Protein AF-A0AAN6GLI4-F1 (afdb_monomer_lite)

Radius of gyration: 28.17 Å; chains: 1; bounding box: 84×74×75 Å

Sequence (394 aa):
MRLTHALTLSLVAATSAVQAQYYNQGWKPGQPAQLPIHGDLGDAAAKLQNSQGQQEKQSGAGWTPPKHNPAAPQPDQENTGIAGLIARFTAKAYPNITFNAAVATLTHTPHLAPLWGKKLSAAELSAQGSTIEDQLGVPRSSVVSAARGARAVEDSAPWARARMAGGAVEGAGVGSGSSRASALSFEPWVVLISSKHSDATSTRFNTVFNDTVNLIHPPAAGQEAAPAEADSLATMPDEETEDDKRVIEDVLLKNADALKRLRFGHVDYLTEPAVSWHWWIWKVPIVLFITPSSSPERAYDIRFWRLAARPPSKARFLAIISDENKWKQLPIWTSKMAPGGERDHIPERISNVFSYFYVVMEKIPGPVVPIVAAMLAQPLLGWMHKRSARADLN

Secondary structure (DSSP, 8-state):
---SSHHHHHHHHTTSS-------TT--TT--------STTHHHHHHHHHHHTTS------PPPPP----PPPP------SHHHHHHHHH----------TTEEE--SGGGGHHHH-----HHHHHHH-SSHHHHHT--GGGSTTGGGS----TT--GGGTSSGGG---S------------------EEEEEE-SSS-HHHHHHHHHHHHHHHHHSPPPTT-PPPPPPGGGGGG--S---HHHHHHHHHHHHHHHHHHHT-EEEEEETTT-HHHHHHTT--SSSEEEEEEE-SSTT-SEEEEEEEPPSSPPPHHHHHHHHS-HHHHHTSPB--STTSTTSTTTHHHHHHHHHHHHHHHHHHTS-TTHHHHHHHHHHHHHHHHHHHHHHHHTT-

pLDDT: mean 70.27, std 22.93, range [30.17, 97.44]

Structure (mmCIF, N/CA/C/O backbone):
data_AF-A0AAN6GLI4-F1
#
_entry.id   AF-A0AAN6GLI4-F1
#
loop_
_atom_site.group_PDB
_atom_site.id
_atom_site.type_symbol
_atom_site.label_atom_id
_atom_site.label_alt_id
_atom_site.label_comp_id
_atom_site.label_asym_id
_atom_site.label_entity_id
_atom_site.label_seq_id
_atom_site.pdbx_PDB_ins_code
_atom_site.Cartn_x
_atom_site.Cartn_y
_atom_site.Cartn_z
_atom_site.occupancy
_atom_site.B_iso_or_equiv
_atom_site.auth_seq_id
_atom_site.auth_comp_id
_atom_site.auth_asym_id
_atom_site.auth_atom_id
_atom_site.pdbx_PDB_model_num
ATOM 1 N N . MET A 1 1 ? 32.793 26.253 -27.980 1.00 43.69 1 MET A N 1
ATOM 2 C CA . MET A 1 1 ? 32.412 25.938 -26.581 1.00 43.69 1 MET A CA 1
ATOM 3 C C . MET A 1 1 ? 31.053 26.559 -26.212 1.00 43.69 1 MET A C 1
ATOM 5 O O . MET A 1 1 ? 31.006 27.472 -25.403 1.00 43.69 1 MET A O 1
ATOM 9 N N . ARG A 1 2 ? 29.936 26.111 -26.815 1.00 43.44 2 ARG A N 1
ATOM 10 C CA . ARG A 1 2 ? 28.562 26.580 -26.484 1.00 43.44 2 ARG A CA 1
ATOM 11 C C . ARG A 1 2 ? 27.492 25.468 -26.543 1.00 43.44 2 ARG A C 1
ATOM 13 O O . ARG A 1 2 ? 26.311 25.752 -26.660 1.00 43.44 2 ARG A O 1
ATOM 20 N N . LEU A 1 3 ? 27.897 24.196 -26.478 1.00 45.66 3 LEU A N 1
ATOM 21 C CA . LEU A 1 3 ? 26.999 23.036 -26.645 1.00 45.66 3 LEU A CA 1
ATOM 22 C C . LEU A 1 3 ? 26.662 22.308 -25.334 1.00 45.66 3 LEU A C 1
ATOM 24 O O . LEU A 1 3 ? 25.803 21.435 -25.320 1.00 45.66 3 LEU A O 1
ATOM 28 N N . THR A 1 4 ? 27.279 22.692 -24.216 1.00 47.72 4 THR A N 1
ATOM 29 C CA . THR A 1 4 ? 27.061 22.048 -22.910 1.00 47.72 4 THR A CA 1
ATOM 30 C C . THR A 1 4 ? 25.842 22.576 -22.150 1.00 47.72 4 THR A C 1
ATOM 32 O O . THR A 1 4 ? 25.454 21.966 -21.164 1.00 47.72 4 THR A O 1
ATOM 35 N N . HIS A 1 5 ? 25.207 23.672 -22.586 1.00 43.66 5 HIS A N 1
ATOM 36 C CA . HIS A 1 5 ? 24.028 24.243 -21.905 1.00 43.66 5 HIS A CA 1
ATOM 37 C C . HIS A 1 5 ? 22.684 23.773 -22.491 1.00 43.66 5 HIS A C 1
ATOM 39 O O . HIS A 1 5 ? 21.663 23.855 -21.818 1.00 43.66 5 HIS A O 1
ATOM 45 N N . ALA A 1 6 ? 22.667 23.228 -23.714 1.00 46.41 6 ALA A N 1
ATOM 46 C CA . ALA A 1 6 ? 21.440 22.699 -24.320 1.00 46.41 6 ALA A CA 1
ATOM 47 C C . ALA A 1 6 ? 21.080 21.291 -23.803 1.00 46.41 6 ALA A C 1
ATOM 49 O O . ALA A 1 6 ? 19.915 20.900 -23.808 1.00 46.41 6 ALA A O 1
ATOM 50 N N . LEU A 1 7 ? 22.072 20.536 -23.319 1.00 45.94 7 LEU A N 1
ATOM 51 C CA . LEU A 1 7 ? 21.906 19.137 -22.912 1.00 45.94 7 LEU A CA 1
ATOM 52 C C . LEU A 1 7 ? 21.370 18.990 -21.475 1.00 45.94 7 LEU A C 1
ATOM 54 O O . LEU A 1 7 ? 20.695 18.011 -21.172 1.00 45.94 7 LEU A O 1
ATOM 58 N N . THR A 1 8 ? 21.576 19.991 -20.611 1.00 47.44 8 THR A N 1
ATOM 59 C CA . THR A 1 8 ? 21.020 20.018 -19.247 1.00 47.44 8 THR A CA 1
ATOM 60 C C . THR A 1 8 ? 19.548 20.436 -19.192 1.00 47.44 8 THR A C 1
ATOM 62 O O . THR A 1 8 ? 18.846 20.002 -18.283 1.00 47.44 8 THR A O 1
ATOM 65 N N . LEU A 1 9 ? 19.027 21.188 -20.174 1.00 43.53 9 LEU A N 1
ATOM 66 C CA . LEU A 1 9 ? 17.601 21.557 -20.194 1.00 43.53 9 LEU A CA 1
ATOM 67 C C . LEU A 1 9 ? 16.677 20.415 -20.658 1.00 43.53 9 LEU A C 1
ATOM 69 O O . LEU A 1 9 ? 15.542 20.320 -20.196 1.00 43.53 9 LEU A O 1
ATOM 73 N N . SER A 1 10 ? 17.146 19.515 -21.530 1.00 44.22 10 SER A N 1
ATOM 74 C CA . SER A 1 10 ? 16.286 18.460 -22.095 1.00 44.22 10 SER A CA 1
ATOM 75 C C . SER A 1 10 ? 16.039 17.283 -21.142 1.00 44.22 10 SER A C 1
ATOM 77 O O . SER A 1 10 ? 15.032 16.592 -21.288 1.00 44.22 10 SER A O 1
ATOM 79 N N . LEU A 1 11 ? 16.908 17.065 -20.146 1.00 44.78 11 LEU A N 1
ATOM 80 C CA . LEU A 1 11 ? 16.713 16.006 -19.146 1.00 44.78 11 LEU A CA 1
ATOM 81 C C . LEU A 1 11 ? 15.660 16.392 -18.087 1.00 44.78 11 LEU A C 1
ATOM 83 O O . LEU A 1 11 ? 15.019 15.518 -17.511 1.00 44.78 11 LEU A O 1
ATOM 87 N N . VAL A 1 12 ? 15.413 17.694 -17.888 1.00 48.56 12 VAL A N 1
ATOM 88 C CA . VAL A 1 12 ? 14.351 18.204 -16.998 1.00 48.56 12 VAL A CA 1
ATOM 89 C C . VAL A 1 12 ? 12.969 18.162 -17.675 1.00 48.56 12 VAL A C 1
ATOM 91 O O . VAL A 1 12 ? 11.952 18.086 -16.994 1.00 48.56 12 VAL A O 1
ATOM 94 N N . ALA A 1 13 ? 12.904 18.133 -19.011 1.00 46.16 13 ALA A N 1
ATOM 95 C CA . ALA A 1 13 ? 11.639 18.107 -19.753 1.00 46.16 13 ALA A CA 1
ATOM 96 C C . ALA A 1 13 ? 11.029 16.699 -19.925 1.00 46.16 13 ALA A C 1
ATOM 98 O O . ALA A 1 13 ? 9.841 16.579 -20.202 1.00 46.16 13 ALA A O 1
ATOM 99 N N . ALA A 1 14 ? 11.799 15.619 -19.747 1.00 44.34 14 ALA A N 1
ATOM 100 C CA . ALA A 1 14 ? 11.292 14.254 -19.936 1.00 44.34 14 ALA A CA 1
ATOM 101 C C . ALA A 1 14 ? 10.569 13.678 -18.701 1.00 44.34 14 ALA A C 1
ATOM 103 O O . ALA A 1 14 ? 9.832 12.700 -18.818 1.00 44.34 14 ALA A O 1
ATOM 104 N N . THR A 1 15 ? 10.710 14.297 -17.524 1.00 48.03 15 THR A N 1
ATOM 105 C CA . THR A 1 15 ? 9.968 13.908 -16.311 1.00 48.03 15 THR A CA 1
ATOM 106 C C . THR A 1 15 ? 8.574 14.541 -16.224 1.00 48.03 15 THR A C 1
ATOM 108 O O . THR A 1 15 ? 7.784 14.147 -15.368 1.00 48.03 15 THR A O 1
ATOM 111 N N . SER A 1 16 ? 8.219 15.473 -17.119 1.00 46.03 16 SER A N 1
ATOM 112 C CA . SER A 1 16 ? 6.904 16.134 -17.123 1.00 46.03 16 SER A CA 1
ATOM 113 C C . SER A 1 16 ? 5.845 15.438 -17.992 1.00 46.03 16 SER A C 1
ATOM 115 O O . SER A 1 16 ? 4.661 15.737 -17.843 1.00 46.03 16 SER A O 1
ATOM 117 N N . ALA A 1 17 ? 6.227 14.479 -18.847 1.00 40.72 17 ALA A N 1
ATOM 118 C CA . ALA A 1 17 ? 5.313 13.849 -19.809 1.00 40.72 17 ALA A CA 1
ATOM 119 C C . ALA A 1 17 ? 4.665 12.528 -19.338 1.00 40.72 17 ALA A C 1
ATOM 121 O O . ALA A 1 17 ? 3.731 12.049 -19.978 1.00 40.72 17 ALA A O 1
ATOM 122 N N . VAL A 1 18 ? 5.074 11.955 -18.198 1.00 43.69 18 VAL A N 1
ATOM 123 C CA . VAL A 1 18 ? 4.372 10.812 -17.572 1.00 43.69 18 VAL A CA 1
ATOM 124 C C . VAL A 1 18 ? 3.316 11.341 -16.598 1.00 43.69 18 VAL A C 1
ATOM 126 O O . VAL A 1 18 ? 3.363 11.140 -15.388 1.00 43.69 18 VAL A O 1
ATOM 129 N N . GLN A 1 19 ? 2.342 12.071 -17.135 1.00 36.56 19 GLN A N 1
ATOM 130 C CA . GLN A 1 19 ? 1.101 12.379 -16.432 1.00 36.56 19 GLN A CA 1
ATOM 131 C C . GLN A 1 19 ? 0.115 11.237 -16.713 1.00 36.56 19 GLN A C 1
ATOM 133 O O . GLN A 1 19 ? -0.778 11.351 -17.546 1.00 36.56 19 GLN A O 1
ATOM 138 N N . ALA A 1 20 ? 0.263 10.113 -16.006 1.00 39.53 20 ALA A N 1
ATOM 139 C CA . ALA A 1 20 ? -0.848 9.182 -15.810 1.00 39.53 20 ALA A CA 1
ATOM 140 C C . ALA A 1 20 ? -1.882 9.875 -14.901 1.00 39.53 20 ALA A C 1
ATOM 142 O O . ALA A 1 20 ? -1.959 9.632 -13.696 1.00 39.53 20 ALA A O 1
ATOM 143 N N . GLN A 1 21 ? -2.608 10.841 -15.462 1.00 39.16 21 GLN A N 1
ATOM 144 C CA . GLN A 1 21 ? -3.618 11.608 -14.752 1.00 39.16 21 GLN A CA 1
ATOM 145 C C . GLN A 1 21 ? -4.910 10.800 -14.686 1.00 39.16 21 GLN A C 1
ATOM 147 O O . GLN A 1 21 ? -5.710 10.767 -15.617 1.00 39.16 21 GLN A O 1
ATOM 152 N N . TYR A 1 22 ? -5.128 10.176 -13.530 1.00 42.34 22 TYR A N 1
ATOM 153 C CA . TYR A 1 22 ? -6.475 9.908 -13.037 1.00 42.34 22 TYR A CA 1
ATOM 154 C C . TYR A 1 22 ? -7.155 11.258 -12.773 1.00 42.34 22 TYR A C 1
ATOM 156 O O . TYR A 1 22 ? -7.060 11.812 -11.679 1.00 42.34 22 TYR A O 1
ATOM 164 N N . TYR A 1 23 ? -7.794 11.821 -13.796 1.00 38.31 23 TYR A N 1
ATOM 165 C CA . TYR A 1 23 ? -8.678 12.966 -13.638 1.00 38.31 23 TYR A CA 1
ATOM 166 C C . TYR A 1 23 ? -10.064 12.473 -13.226 1.00 38.31 23 TYR A C 1
ATOM 168 O O . TYR A 1 23 ? -10.898 12.157 -14.068 1.00 38.31 23 TYR A O 1
ATOM 176 N N . ASN A 1 24 ? -10.337 12.480 -11.923 1.00 46.91 24 ASN A N 1
ATOM 177 C CA . ASN A 1 24 ? -11.669 12.902 -11.506 1.00 46.91 24 ASN A CA 1
ATOM 178 C C . ASN A 1 24 ? -11.717 14.424 -11.714 1.00 46.91 24 ASN A C 1
ATOM 180 O O . ASN A 1 24 ? -10.768 15.123 -11.344 1.00 46.91 24 ASN A O 1
ATOM 184 N N . GLN A 1 25 ? -12.769 14.930 -12.364 1.00 37.50 25 GLN A N 1
ATOM 185 C CA . GLN A 1 25 ? -12.964 16.366 -12.583 1.00 37.50 25 GLN A CA 1
ATOM 186 C C . GLN A 1 25 ? -12.813 17.104 -11.237 1.00 37.50 25 GLN A C 1
ATOM 188 O O . GLN A 1 25 ? -13.602 16.881 -10.326 1.00 37.50 25 GLN A O 1
ATOM 193 N N . GLY A 1 26 ? -11.762 17.924 -11.084 1.00 56.25 26 GLY A N 1
ATOM 194 C CA . GLY A 1 26 ? -11.548 18.769 -9.898 1.00 56.25 26 GLY A CA 1
ATOM 195 C C . GLY A 1 26 ? -10.211 18.633 -9.153 1.00 56.25 26 GLY A C 1
ATOM 196 O O . GLY A 1 26 ? -9.904 19.506 -8.347 1.00 56.25 26 GLY A O 1
ATOM 197 N N . TRP A 1 27 ? -9.376 17.617 -9.407 1.00 49.25 27 TRP A N 1
ATOM 198 C CA . TRP A 1 27 ? -8.102 17.465 -8.676 1.00 49.25 27 TRP A CA 1
ATOM 199 C C . TRP A 1 27 ? -6.915 18.177 -9.360 1.00 49.25 27 TRP A C 1
ATOM 201 O O . TRP A 1 27 ? -6.666 17.969 -10.549 1.00 49.25 27 TRP A O 1
ATOM 211 N N . LYS A 1 28 ? -6.151 18.991 -8.607 1.00 56.84 28 LYS A N 1
ATOM 212 C CA . LYS A 1 28 ? -4.913 19.658 -9.067 1.00 56.84 28 LYS A CA 1
ATOM 213 C C . LYS A 1 28 ? -3.656 19.011 -8.448 1.00 56.84 28 LYS A C 1
ATOM 215 O O . LYS A 1 28 ? -3.640 18.777 -7.236 1.00 56.84 28 LYS A O 1
ATOM 220 N N . PRO A 1 29 ? -2.577 18.775 -9.227 1.00 40.09 29 PRO A N 1
ATOM 221 C CA . PRO A 1 29 ? -1.307 18.268 -8.704 1.00 40.09 29 PRO A CA 1
ATOM 222 C C . PRO A 1 29 ? -0.765 19.127 -7.553 1.00 40.09 29 PRO A C 1
ATOM 224 O O . PRO A 1 29 ? -0.659 20.342 -7.685 1.00 40.09 29 PRO A O 1
ATOM 227 N N . GLY A 1 30 ? -0.422 18.489 -6.430 1.00 58.94 30 GLY A N 1
ATOM 228 C CA . GLY A 1 30 ? 0.094 19.153 -5.224 1.00 58.94 30 GLY A CA 1
ATOM 229 C C . GLY A 1 30 ? -0.943 19.381 -4.121 1.00 58.94 30 GLY A C 1
ATOM 230 O O . GLY A 1 30 ? -0.556 19.696 -2.999 1.00 58.94 30 GLY A O 1
ATOM 231 N N . GLN A 1 31 ? -2.237 19.163 -4.384 1.00 50.81 31 GLN A N 1
ATOM 232 C CA . GLN A 1 31 ? -3.239 19.175 -3.320 1.00 50.81 31 GLN A CA 1
ATOM 233 C C . GLN A 1 31 ? -3.284 17.812 -2.608 1.00 50.81 31 GLN A C 1
ATOM 235 O O . GLN A 1 31 ? -3.452 16.784 -3.279 1.00 50.81 31 GLN A O 1
ATOM 240 N N . PRO A 1 32 ? -3.136 17.765 -1.266 1.00 52.78 32 PRO A N 1
ATOM 241 C CA . PRO A 1 32 ? -3.397 16.542 -0.516 1.00 52.78 32 PRO A CA 1
ATOM 242 C C . PRO A 1 32 ? -4.835 16.105 -0.800 1.00 52.78 32 PRO A C 1
ATOM 244 O O . PRO A 1 32 ? -5.718 16.951 -0.948 1.00 52.78 32 PRO A O 1
ATOM 247 N N . ALA A 1 33 ? -5.074 14.797 -0.912 1.00 49.16 33 ALA A N 1
ATOM 248 C CA . ALA A 1 33 ? -6.433 14.284 -1.007 1.00 49.16 33 ALA A CA 1
ATOM 249 C C . ALA A 1 33 ? -7.196 14.760 0.237 1.00 49.16 33 ALA A C 1
ATOM 251 O O . ALA A 1 33 ? -6.927 14.307 1.351 1.00 49.16 33 ALA A O 1
ATOM 252 N N . GLN A 1 34 ? -8.090 15.730 0.054 1.00 45.75 34 GLN A N 1
ATOM 253 C CA . GLN A 1 34 ? -8.985 16.169 1.106 1.00 45.75 34 GLN A CA 1
ATOM 254 C C . GLN A 1 34 ? -10.024 15.064 1.246 1.00 45.75 34 GLN A C 1
ATOM 256 O O . GLN A 1 34 ? -10.947 14.955 0.443 1.00 45.75 34 GLN A O 1
ATOM 261 N N . LEU A 1 35 ? -9.836 14.190 2.235 1.00 48.41 35 LEU A N 1
ATOM 262 C CA . LEU A 1 35 ? -10.974 13.461 2.778 1.00 48.41 35 LEU A CA 1
ATOM 263 C C . LEU A 1 35 ? -12.013 14.522 3.191 1.00 48.41 35 LEU A C 1
ATOM 265 O O . LEU A 1 35 ? -11.590 15.549 3.736 1.00 48.41 35 LEU A O 1
ATOM 269 N N . PRO A 1 36 ? -13.322 14.313 2.967 1.00 47.22 36 PRO A N 1
ATOM 270 C CA . PRO A 1 36 ? -14.390 15.146 3.521 1.00 47.22 36 PRO A CA 1
ATOM 271 C C . PRO A 1 36 ? -14.440 15.031 5.057 1.00 47.22 36 PRO A C 1
ATOM 273 O O . PRO A 1 36 ? -15.443 14.662 5.649 1.00 47.22 36 PRO A O 1
ATOM 276 N N . ILE A 1 37 ? -13.337 15.327 5.742 1.00 50.19 37 ILE A N 1
ATOM 277 C CA . ILE A 1 37 ? -13.295 15.521 7.187 1.00 50.19 37 ILE A CA 1
ATOM 278 C C . ILE A 1 37 ? -13.654 16.991 7.399 1.00 50.19 37 ILE A C 1
ATOM 280 O O . ILE A 1 37 ? -12.802 17.822 7.704 1.00 50.19 37 ILE A O 1
ATOM 284 N N . HIS A 1 38 ? -14.906 17.343 7.113 1.00 40.22 38 HIS A N 1
ATOM 285 C CA . HIS A 1 38 ? -15.434 18.649 7.480 1.00 40.22 38 HIS A CA 1
ATOM 286 C C . HIS A 1 38 ? -15.597 18.692 9.010 1.00 40.22 38 HIS A C 1
ATOM 288 O O . HIS A 1 38 ? -16.311 17.874 9.581 1.00 40.22 38 HIS A O 1
ATOM 294 N N . GLY A 1 39 ? -14.934 19.653 9.659 1.00 42.84 39 GLY A N 1
ATOM 295 C CA . GLY A 1 39 ? -15.384 20.250 10.923 1.00 42.84 39 GLY A CA 1
ATOM 296 C C . GLY A 1 39 ? -14.879 19.623 12.221 1.00 42.84 39 GLY A C 1
ATOM 297 O O . GLY A 1 39 ? -14.084 20.237 12.925 1.00 42.84 39 GLY A O 1
ATOM 298 N N . ASP A 1 40 ? -15.319 18.419 12.576 1.00 47.59 40 ASP A N 1
ATOM 299 C CA . ASP A 1 40 ? -15.495 18.149 14.017 1.00 47.59 40 ASP A CA 1
ATOM 300 C C . ASP A 1 40 ? -14.223 17.908 14.846 1.00 47.59 40 ASP A C 1
ATOM 302 O O . ASP A 1 40 ? -14.216 18.175 16.045 1.00 47.59 40 ASP A O 1
ATOM 306 N N . LEU A 1 41 ? -13.116 17.464 14.244 1.00 47.78 41 LEU A N 1
ATOM 307 C CA . LEU A 1 41 ? -11.858 17.262 14.987 1.00 47.78 41 LEU A CA 1
ATOM 308 C C . LEU A 1 41 ? -10.914 18.473 14.937 1.00 47.78 41 LEU A C 1
ATOM 310 O O . LEU A 1 41 ? -10.096 18.646 15.837 1.00 47.78 41 LEU A O 1
ATOM 314 N N . GLY A 1 42 ? -11.019 19.321 13.909 1.00 43.56 42 GLY A N 1
ATOM 315 C CA . GLY A 1 42 ? -10.167 20.508 13.767 1.00 43.56 42 GLY A CA 1
ATOM 316 C C . GLY A 1 42 ? -10.610 21.668 14.661 1.00 43.56 42 GLY A C 1
ATOM 317 O O . GLY A 1 42 ? -9.772 22.359 15.240 1.00 43.56 42 GLY A O 1
ATOM 318 N N . ASP A 1 43 ? -11.923 21.840 14.830 1.00 46.06 43 ASP A N 1
ATOM 319 C CA . ASP A 1 43 ? -12.489 22.976 15.563 1.00 46.06 43 ASP A CA 1
ATOM 320 C C . ASP A 1 43 ? -12.353 22.839 17.090 1.00 46.06 43 ASP A C 1
ATOM 322 O O . ASP A 1 43 ? -12.266 23.847 17.795 1.00 46.06 43 ASP A O 1
ATOM 326 N N . ALA A 1 44 ? -12.263 21.611 17.614 1.00 49.59 44 ALA A N 1
ATOM 327 C CA . ALA A 1 44 ? -11.999 21.360 19.033 1.00 49.59 44 ALA A CA 1
ATOM 328 C C . ALA A 1 44 ? -10.554 21.729 19.425 1.00 49.59 44 ALA A C 1
ATOM 330 O O . ALA A 1 44 ? -10.340 22.419 20.423 1.00 49.59 44 ALA A O 1
ATOM 331 N N . ALA A 1 45 ? -9.570 21.360 18.598 1.00 45.84 45 ALA A N 1
ATOM 332 C CA . ALA A 1 45 ? -8.162 21.691 18.825 1.00 45.84 45 ALA A CA 1
ATOM 333 C C . ALA A 1 45 ? -7.873 23.194 18.622 1.00 45.84 45 ALA A C 1
ATOM 335 O O . ALA A 1 45 ? -7.155 23.806 19.416 1.00 45.84 45 ALA A O 1
ATOM 336 N N . ALA A 1 46 ? -8.493 23.827 17.617 1.00 46.66 46 ALA A N 1
ATOM 337 C CA . ALA A 1 46 ? -8.333 25.260 17.356 1.00 46.66 46 ALA A CA 1
ATOM 338 C C . ALA A 1 46 ? -8.974 26.155 18.440 1.00 46.66 46 ALA A C 1
ATOM 340 O O . ALA A 1 46 ? -8.454 27.232 18.743 1.00 46.66 46 ALA A O 1
ATOM 341 N N . LYS A 1 47 ? -10.073 25.715 19.076 1.00 48.91 47 LYS A N 1
ATOM 342 C CA . LYS A 1 47 ? -10.685 26.434 20.213 1.00 48.91 47 LYS A CA 1
ATOM 343 C C . LYS A 1 47 ? -9.858 26.342 21.502 1.00 48.91 47 LYS A C 1
ATOM 345 O O . LYS A 1 47 ? -9.855 27.297 22.279 1.00 48.91 47 LYS A O 1
ATOM 350 N N . LEU A 1 48 ? -9.116 25.255 21.716 1.00 48.41 48 LEU A N 1
ATOM 351 C CA . LEU A 1 48 ? -8.233 25.107 22.880 1.00 48.41 48 LEU A CA 1
ATOM 352 C C . LEU A 1 48 ? -6.934 25.919 22.741 1.00 48.41 48 LEU A C 1
ATOM 354 O O . LEU A 1 48 ? -6.537 26.584 23.697 1.00 48.41 48 LEU A O 1
ATOM 358 N N . GLN A 1 49 ? -6.340 25.995 21.544 1.00 49.12 49 GLN A N 1
ATOM 359 C CA . GLN A 1 49 ? -5.154 26.835 21.303 1.00 49.12 49 GLN A CA 1
ATOM 360 C C . GLN A 1 49 ? -5.425 28.337 21.483 1.00 49.12 49 GLN A C 1
ATOM 362 O O . GLN A 1 49 ? -4.602 29.050 22.057 1.00 49.12 49 GLN A O 1
ATOM 367 N N . ASN A 1 50 ? -6.605 28.822 21.084 1.00 50.59 50 ASN A N 1
ATOM 368 C CA . ASN A 1 50 ? -6.990 30.219 21.322 1.00 50.59 50 ASN A CA 1
ATOM 369 C C . ASN A 1 50 ? -7.298 30.537 22.797 1.00 50.59 50 ASN A C 1
ATOM 371 O O . ASN A 1 50 ? -7.374 31.711 23.152 1.00 50.59 50 ASN A O 1
ATOM 375 N N . SER A 1 51 ? -7.423 29.525 23.661 1.00 47.53 51 SER A N 1
ATOM 376 C CA . SER A 1 51 ? -7.666 29.708 25.098 1.00 47.53 51 SER A CA 1
ATOM 377 C C . SER A 1 51 ? -6.372 29.796 25.924 1.00 47.53 51 SER A C 1
ATOM 379 O O . SER A 1 51 ? -6.395 30.327 27.029 1.00 47.53 51 SER A O 1
ATOM 381 N N . GLN A 1 52 ? -5.228 29.344 25.391 1.00 44.44 52 GLN A N 1
ATOM 382 C CA . GLN A 1 52 ? -3.916 29.457 26.054 1.00 44.44 52 GLN A CA 1
ATOM 383 C C . GLN A 1 52 ? -3.101 30.692 25.619 1.00 44.44 52 GLN A C 1
ATOM 385 O O . GLN A 1 52 ? -2.134 31.059 26.279 1.00 44.44 52 GLN A O 1
ATOM 390 N N . GLY A 1 53 ? -3.513 31.399 24.560 1.00 39.28 53 GLY A N 1
ATOM 391 C CA . GLY A 1 53 ? -2.791 32.559 24.014 1.00 39.28 53 GLY A CA 1
ATOM 392 C C . GLY A 1 53 ? -2.938 33.890 24.771 1.00 39.28 53 GLY A C 1
ATOM 393 O O . GLY A 1 53 ? -2.395 34.896 24.315 1.00 39.28 53 GLY A O 1
ATOM 394 N N . GLN A 1 54 ? -3.665 33.945 25.894 1.00 41.56 54 GLN A N 1
ATOM 395 C CA . GLN A 1 54 ? -3.899 35.197 26.637 1.00 41.56 54 GLN A CA 1
ATOM 396 C C . GLN A 1 54 ? -3.183 35.310 27.989 1.00 41.56 54 GLN A C 1
ATOM 398 O O . GLN A 1 54 ? -3.327 36.337 28.651 1.00 41.56 54 GLN A O 1
ATOM 403 N N . GLN A 1 55 ? -2.358 34.337 28.383 1.00 46.69 55 GLN A N 1
ATOM 404 C CA . GLN A 1 55 ? -1.696 34.367 29.690 1.00 46.69 55 GLN A CA 1
ATOM 405 C C . GLN A 1 55 ? -0.176 34.196 29.618 1.00 46.69 55 GLN A C 1
ATOM 407 O O . GLN A 1 55 ? 0.408 33.524 30.451 1.00 46.69 55 GLN A O 1
ATOM 412 N N . GLU A 1 56 ? 0.496 34.840 28.662 1.00 38.22 56 GLU A N 1
ATOM 413 C CA . GLU A 1 56 ? 1.951 35.009 28.760 1.00 38.22 56 GLU A CA 1
ATOM 414 C C . GLU A 1 56 ? 2.415 36.271 28.029 1.00 38.22 56 GLU A C 1
ATOM 416 O O . GLU A 1 56 ? 2.939 36.262 26.917 1.00 38.22 56 GLU A O 1
ATOM 421 N N . LYS A 1 57 ? 2.169 37.423 28.655 1.00 45.31 57 LYS A N 1
ATOM 422 C CA . LYS A 1 57 ? 2.767 38.689 28.234 1.00 45.31 57 LYS A CA 1
ATOM 423 C C . LYS A 1 57 ? 3.220 39.469 29.457 1.00 45.31 57 LYS A C 1
ATOM 425 O O . LYS A 1 57 ? 2.568 40.435 29.826 1.00 45.31 57 LYS A O 1
ATOM 430 N N . GLN A 1 58 ? 4.323 39.028 30.068 1.00 38.12 58 GLN A N 1
ATOM 431 C CA . GLN A 1 58 ? 5.301 39.865 30.784 1.00 38.12 58 GLN A CA 1
ATOM 432 C C . GLN A 1 58 ? 6.377 39.001 31.459 1.00 38.12 58 GLN A C 1
ATOM 434 O O . GLN A 1 58 ? 6.154 38.422 32.513 1.00 38.12 58 GLN A O 1
ATOM 439 N N . SER A 1 59 ? 7.574 38.963 30.877 1.00 38.84 59 SER A N 1
ATOM 440 C CA . SER A 1 59 ? 8.837 39.303 31.556 1.00 38.84 59 SER A CA 1
ATOM 441 C C . SER A 1 59 ? 9.996 39.042 30.593 1.00 38.84 59 SER A C 1
ATOM 443 O O . SER A 1 59 ? 10.184 37.944 30.083 1.00 38.84 59 SER A O 1
ATOM 445 N N . GLY A 1 60 ? 10.731 40.104 30.267 1.00 44.41 60 GLY A N 1
ATOM 446 C CA . GLY A 1 60 ? 11.939 40.017 29.461 1.00 44.41 60 GLY A CA 1
ATOM 447 C C . GLY A 1 60 ? 13.141 39.631 30.316 1.00 44.41 60 GLY A C 1
ATOM 448 O O . GLY A 1 60 ? 13.328 40.169 31.404 1.00 44.41 60 GLY A O 1
AT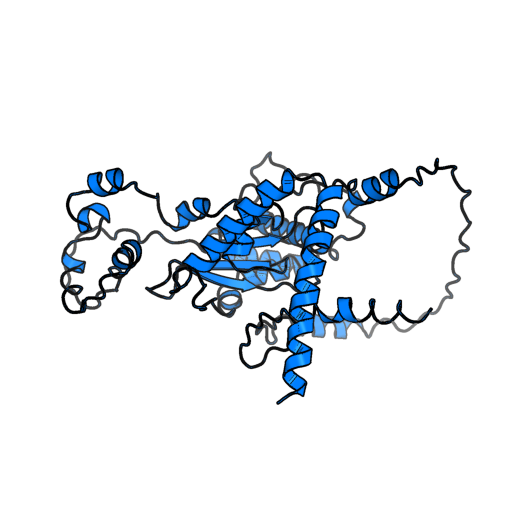OM 449 N N . ALA A 1 61 ? 13.986 38.757 29.780 1.00 36.06 61 ALA A N 1
ATOM 450 C CA . ALA A 1 61 ? 15.384 38.621 30.166 1.00 36.06 61 ALA A CA 1
ATOM 451 C C . ALA A 1 61 ? 16.168 38.125 28.943 1.00 36.06 61 ALA A C 1
ATOM 453 O O . ALA A 1 61 ? 15.741 37.207 28.245 1.00 36.06 61 ALA A O 1
ATOM 454 N N . GLY A 1 62 ? 17.266 38.815 28.635 1.00 41.75 62 GLY A N 1
ATOM 455 C CA . GLY A 1 62 ? 18.043 38.643 27.412 1.00 41.75 62 GLY A CA 1
ATOM 456 C C . GLY A 1 62 ? 18.687 37.266 27.283 1.00 41.75 62 GLY A C 1
ATOM 457 O O . GLY A 1 62 ? 19.267 36.741 28.230 1.00 41.75 62 GLY A O 1
ATOM 458 N N . TRP A 1 63 ? 18.629 36.724 26.070 1.00 39.12 63 TRP A N 1
ATOM 459 C CA . TRP A 1 63 ? 19.349 35.523 25.673 1.00 39.12 63 TRP A CA 1
ATOM 460 C C . TRP A 1 63 ? 20.570 35.923 24.840 1.00 39.12 63 TRP A C 1
ATOM 462 O O . TRP A 1 63 ? 20.435 36.573 23.801 1.00 39.12 63 TRP A O 1
ATOM 472 N N . THR A 1 64 ? 21.767 35.560 25.298 1.00 47.12 64 THR A N 1
ATOM 473 C CA . THR A 1 64 ? 23.001 35.615 24.507 1.00 47.12 64 THR A CA 1
ATOM 474 C C . THR A 1 64 ? 23.319 34.216 23.970 1.00 47.12 64 THR A C 1
ATOM 476 O O . THR A 1 64 ? 23.211 33.238 24.711 1.00 47.12 64 THR A O 1
ATOM 479 N N . PRO A 1 65 ? 23.718 34.083 22.692 1.00 48.28 65 PRO A N 1
ATOM 480 C CA . PRO A 1 65 ? 24.029 32.783 22.114 1.00 48.28 65 PRO A CA 1
ATOM 481 C C . PRO A 1 65 ? 25.322 32.195 22.702 1.00 48.28 65 PRO A C 1
ATOM 483 O O . PRO A 1 65 ? 26.292 32.933 22.916 1.00 48.28 65 PRO A O 1
ATOM 486 N N . PRO A 1 66 ? 25.391 30.868 22.920 1.00 42.22 66 PRO A N 1
ATOM 487 C CA . PRO A 1 66 ? 26.618 30.220 23.355 1.00 42.22 66 PRO A CA 1
ATOM 488 C C . PRO A 1 66 ? 27.665 30.252 22.233 1.00 42.22 66 PRO A C 1
ATOM 490 O O . PRO A 1 66 ? 27.408 29.857 21.094 1.00 42.22 66 PRO A O 1
ATOM 493 N N . LYS A 1 67 ? 28.876 30.707 22.574 1.00 43.59 67 LYS A N 1
ATOM 494 C CA . LYS A 1 67 ? 30.077 30.565 21.741 1.00 43.59 67 LYS A CA 1
ATOM 495 C C . LYS A 1 67 ? 30.343 29.080 21.499 1.00 43.59 67 LYS A C 1
ATOM 497 O O . LYS A 1 67 ? 30.656 28.344 22.431 1.00 43.59 67 LYS A O 1
ATOM 502 N N . HIS A 1 68 ? 30.245 28.659 20.244 1.00 41.72 68 HIS A N 1
ATOM 503 C CA . HIS A 1 68 ? 30.633 27.322 19.821 1.00 41.72 68 HIS A CA 1
ATOM 504 C C . HIS A 1 68 ? 32.164 27.236 19.761 1.00 41.72 68 HIS A C 1
ATOM 506 O O . HIS A 1 68 ? 32.814 28.028 19.080 1.00 41.72 68 HIS A O 1
ATOM 512 N N . ASN A 1 69 ? 32.728 26.302 20.522 1.00 50.50 69 ASN A N 1
ATOM 513 C CA . ASN A 1 69 ? 34.153 26.000 20.548 1.00 50.50 69 ASN A CA 1
ATOM 514 C C . ASN A 1 69 ? 34.418 24.961 19.440 1.00 50.50 69 ASN A C 1
ATOM 516 O O . ASN A 1 69 ? 33.819 23.885 19.505 1.00 50.50 69 ASN A O 1
ATOM 520 N N . PRO A 1 70 ? 35.233 25.238 18.407 1.00 46.78 70 PRO A N 1
ATOM 521 C CA . PRO A 1 70 ? 35.506 24.248 17.372 1.00 46.78 70 PRO A CA 1
ATOM 522 C C . PRO A 1 70 ? 36.364 23.122 17.960 1.00 46.78 70 PRO A C 1
ATOM 524 O O . PRO A 1 70 ? 37.500 23.339 18.380 1.00 46.78 70 PRO A O 1
ATOM 527 N N . ALA A 1 71 ? 35.792 21.919 18.015 1.00 50.22 71 ALA A N 1
ATOM 528 C CA . ALA A 1 71 ? 36.517 20.705 18.357 1.00 50.22 71 ALA A CA 1
ATOM 529 C C . ALA A 1 71 ? 37.603 20.423 17.305 1.00 50.22 71 ALA A C 1
ATOM 531 O O . ALA A 1 71 ? 37.412 20.656 16.110 1.00 50.22 71 ALA A O 1
ATOM 532 N N . ALA A 1 72 ? 38.751 19.939 17.778 1.00 55.19 72 ALA A N 1
ATOM 533 C CA . ALA A 1 72 ? 39.902 19.595 16.956 1.00 55.19 72 ALA A CA 1
ATOM 534 C C . ALA A 1 72 ? 39.555 18.504 15.918 1.00 55.19 72 ALA A C 1
ATOM 536 O O . ALA A 1 72 ? 38.815 17.574 16.246 1.00 55.19 72 ALA A O 1
ATOM 537 N N . PRO A 1 73 ? 40.094 18.582 14.688 1.00 46.22 73 PRO A N 1
ATOM 538 C CA . PRO A 1 73 ? 39.866 17.567 13.668 1.00 46.22 73 PRO A CA 1
ATOM 539 C C . PRO A 1 73 ? 40.518 16.239 14.077 1.00 46.22 73 PRO A C 1
ATOM 541 O O . PRO A 1 73 ? 41.723 16.181 14.329 1.00 46.22 73 PRO A O 1
ATOM 544 N N . GLN A 1 74 ? 39.722 15.169 14.128 1.00 48.75 74 GLN A N 1
ATOM 545 C CA . GLN A 1 74 ? 40.248 13.806 14.146 1.00 48.75 74 GLN A CA 1
ATOM 546 C C . GLN A 1 74 ? 40.771 13.443 12.745 1.00 48.75 74 GLN A C 1
ATOM 548 O O . GLN A 1 74 ? 40.129 13.791 11.750 1.00 48.75 74 GLN A O 1
ATOM 553 N N . PRO A 1 75 ? 41.930 12.770 12.635 1.00 50.06 75 PRO A N 1
ATOM 554 C CA . PRO A 1 75 ? 42.463 12.328 11.357 1.00 50.06 75 PRO A CA 1
ATOM 555 C C . PRO A 1 75 ? 41.730 11.058 10.910 1.00 50.06 75 PRO A C 1
ATOM 557 O O . PRO A 1 75 ? 42.195 9.945 11.147 1.00 50.06 75 PRO A O 1
ATOM 560 N N . ASP A 1 76 ? 40.585 11.228 10.253 1.00 47.53 76 ASP A N 1
ATOM 561 C CA . ASP A 1 76 ? 39.949 10.137 9.523 1.00 47.53 76 ASP A CA 1
ATOM 562 C C . ASP A 1 76 ? 40.670 9.929 8.191 1.00 47.53 76 ASP A C 1
ATOM 564 O O . ASP A 1 76 ? 40.806 10.827 7.358 1.00 47.53 76 ASP A O 1
ATOM 568 N N . GLN A 1 77 ? 41.160 8.708 8.016 1.00 51.62 77 GLN A N 1
ATOM 569 C CA . GLN A 1 77 ? 41.866 8.233 6.840 1.00 51.62 77 GLN A CA 1
ATOM 570 C C . GLN A 1 77 ? 40.923 8.293 5.623 1.00 51.62 77 GLN A C 1
ATOM 572 O O . GLN A 1 77 ? 40.011 7.481 5.463 1.00 51.62 77 GLN A O 1
ATOM 577 N N . GLU A 1 78 ? 41.130 9.308 4.783 1.00 45.56 78 GLU A N 1
ATOM 578 C CA . 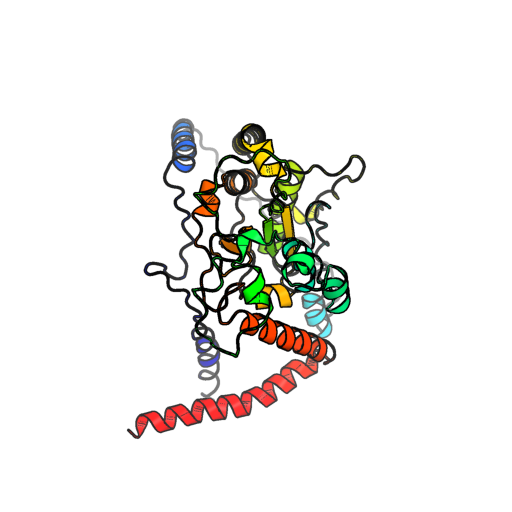GLU A 1 78 ? 40.377 9.598 3.563 1.00 45.56 78 GLU A CA 1
ATOM 579 C C . GLU A 1 78 ? 40.459 8.433 2.562 1.00 45.56 78 GLU A C 1
ATOM 581 O O . GLU A 1 78 ? 41.371 8.330 1.745 1.00 45.56 78 GLU A O 1
ATOM 586 N N . ASN A 1 79 ? 39.462 7.551 2.583 1.00 51.09 79 ASN A N 1
ATOM 587 C CA . ASN A 1 79 ? 39.221 6.610 1.493 1.00 51.09 79 ASN A CA 1
ATOM 588 C C . ASN A 1 79 ? 38.392 7.331 0.406 1.00 51.09 79 ASN A C 1
ATOM 590 O O . ASN A 1 79 ? 37.191 7.108 0.253 1.00 51.09 79 ASN A O 1
ATOM 594 N N . THR A 1 80 ? 39.024 8.273 -0.305 1.00 47.88 80 THR A N 1
ATOM 595 C CA . THR A 1 80 ? 38.420 9.182 -1.311 1.00 47.88 80 THR A CA 1
ATOM 596 C C . THR A 1 80 ? 38.214 8.556 -2.695 1.00 47.88 80 THR A C 1
ATOM 598 O O . THR A 1 80 ? 37.871 9.243 -3.657 1.00 47.88 80 THR A O 1
ATOM 601 N N . GLY A 1 81 ? 38.390 7.241 -2.828 1.00 70.81 81 GLY A N 1
ATOM 602 C CA . GLY A 1 81 ? 38.148 6.539 -4.086 1.00 70.81 81 GLY A CA 1
ATOM 603 C C . GLY A 1 81 ? 36.660 6.394 -4.426 1.00 70.81 81 GLY A C 1
ATOM 604 O O . GLY A 1 81 ? 35.791 6.433 -3.556 1.00 70.81 81 GLY A O 1
ATOM 605 N N . ILE A 1 82 ? 36.368 6.106 -5.701 1.00 59.81 82 ILE A N 1
ATOM 606 C CA . ILE A 1 82 ? 35.029 5.719 -6.196 1.00 59.81 82 ILE A CA 1
ATOM 607 C C . ILE A 1 82 ? 34.414 4.605 -5.326 1.00 59.81 82 ILE A C 1
ATOM 609 O O . ILE A 1 82 ? 33.208 4.594 -5.103 1.00 59.81 82 ILE A O 1
ATOM 613 N N . ALA A 1 83 ? 35.241 3.721 -4.757 1.00 54.06 83 ALA A N 1
ATOM 614 C CA . ALA A 1 83 ? 34.821 2.696 -3.804 1.00 54.06 83 ALA A CA 1
ATOM 615 C C . ALA A 1 83 ? 34.222 3.267 -2.502 1.00 54.06 83 ALA A C 1
ATOM 617 O O . ALA A 1 83 ? 33.217 2.745 -2.033 1.00 54.06 83 ALA A O 1
ATOM 618 N N . GLY A 1 84 ? 34.769 4.355 -1.946 1.00 60.25 84 GLY A N 1
ATOM 619 C CA . GLY A 1 84 ? 34.211 5.038 -0.771 1.00 60.25 84 GLY A CA 1
ATOM 620 C C . GLY A 1 84 ? 32.899 5.765 -1.081 1.00 60.25 84 GLY A C 1
ATOM 621 O O . GLY A 1 84 ? 31.999 5.822 -0.245 1.00 60.25 84 GLY A O 1
ATOM 622 N N . LEU A 1 85 ? 32.750 6.254 -2.314 1.00 52.94 85 LEU A N 1
ATOM 623 C CA . LEU A 1 85 ? 31.518 6.872 -2.802 1.00 52.94 85 LEU A CA 1
ATOM 624 C C . LEU A 1 85 ? 30.419 5.815 -3.022 1.00 52.94 85 LEU A C 1
ATOM 626 O O . LEU A 1 85 ? 29.304 6.002 -2.546 1.00 52.94 85 LEU A O 1
ATOM 630 N N . ILE A 1 86 ? 30.748 4.666 -3.630 1.00 55.62 86 ILE A N 1
ATOM 631 C CA . ILE A 1 86 ? 29.847 3.505 -3.762 1.00 55.62 86 ILE A CA 1
ATOM 632 C C . ILE A 1 86 ? 29.475 2.945 -2.381 1.00 55.62 86 ILE A C 1
ATOM 634 O O . ILE A 1 86 ? 28.295 2.741 -2.121 1.00 55.62 86 ILE A O 1
ATOM 638 N N . ALA A 1 87 ? 30.439 2.790 -1.466 1.00 48.31 87 ALA A N 1
ATOM 639 C CA . ALA A 1 87 ? 30.189 2.323 -0.103 1.00 48.31 87 ALA A CA 1
ATOM 640 C C . ALA A 1 87 ? 29.232 3.253 0.661 1.00 48.31 87 ALA A C 1
ATOM 642 O O . ALA A 1 87 ? 28.331 2.778 1.342 1.00 48.31 87 ALA A O 1
ATOM 643 N N . ARG A 1 88 ? 29.347 4.579 0.498 1.00 53.03 88 ARG A N 1
ATOM 644 C CA . ARG A 1 88 ? 28.395 5.543 1.083 1.00 53.03 88 ARG A CA 1
ATOM 645 C C . ARG A 1 88 ? 26.985 5.442 0.488 1.00 53.03 88 ARG A C 1
ATOM 647 O O . ARG A 1 88 ? 26.030 5.750 1.195 1.00 53.03 88 ARG A O 1
ATOM 654 N N . PHE A 1 89 ? 26.841 4.982 -0.758 1.00 46.06 89 PHE A N 1
ATOM 655 C CA . PHE A 1 89 ? 25.537 4.675 -1.359 1.00 46.06 89 PHE A CA 1
ATOM 656 C C . PHE A 1 89 ? 24.975 3.308 -0.936 1.00 46.06 89 PHE A C 1
ATOM 658 O O . PHE A 1 89 ? 23.763 3.123 -0.999 1.00 46.06 89 PHE A O 1
ATOM 665 N N . THR A 1 90 ? 25.811 2.368 -0.477 1.00 45.25 90 THR A N 1
ATOM 666 C CA . THR A 1 90 ? 25.387 0.996 -0.134 1.00 45.25 90 THR A CA 1
ATOM 667 C C . THR A 1 90 ? 25.364 0.671 1.365 1.00 45.25 90 THR A C 1
ATOM 669 O O . THR A 1 90 ? 24.785 -0.342 1.737 1.00 45.25 90 THR A O 1
ATOM 672 N N . ALA A 1 91 ? 25.994 1.469 2.238 1.00 35.34 91 ALA A N 1
ATOM 673 C CA . ALA A 1 91 ? 26.332 1.050 3.610 1.00 35.34 91 ALA A CA 1
ATOM 674 C C . ALA A 1 91 ? 25.471 1.632 4.746 1.00 35.34 91 ALA A C 1
ATOM 676 O O . ALA A 1 91 ? 25.830 1.468 5.911 1.00 35.34 91 ALA A O 1
ATOM 677 N N . LYS A 1 92 ? 24.323 2.265 4.473 1.00 45.12 92 LYS A N 1
ATOM 678 C CA . LYS A 1 92 ? 23.316 2.427 5.535 1.00 45.12 92 LYS A CA 1
ATOM 679 C C . LYS A 1 92 ? 22.453 1.176 5.567 1.00 45.12 92 LYS A C 1
ATOM 681 O O . LYS A 1 92 ? 21.439 1.096 4.882 1.00 45.12 92 LYS A O 1
ATOM 686 N N . ALA A 1 93 ? 22.887 0.189 6.346 1.00 46.78 93 ALA A N 1
ATOM 687 C CA . ALA A 1 93 ? 22.000 -0.873 6.789 1.00 46.78 93 ALA A CA 1
ATOM 688 C C . ALA A 1 93 ? 20.911 -0.213 7.644 1.00 46.78 93 ALA A C 1
ATOM 690 O O . ALA A 1 93 ? 21.151 0.167 8.786 1.00 46.78 93 ALA A O 1
ATOM 691 N N . TYR A 1 94 ? 19.744 0.026 7.051 1.00 49.22 94 TYR A N 1
ATOM 692 C CA . TYR A 1 94 ? 18.582 0.465 7.808 1.00 49.22 94 TYR A CA 1
ATOM 693 C C . TYR A 1 94 ? 18.105 -0.716 8.655 1.00 49.22 94 TYR A C 1
ATOM 695 O O . TYR A 1 94 ? 18.047 -1.832 8.125 1.00 49.22 94 TYR A O 1
ATOM 703 N N . PRO A 1 95 ? 17.771 -0.505 9.939 1.00 58.62 95 PRO A N 1
ATOM 704 C CA . PRO A 1 95 ? 17.285 -1.582 10.783 1.00 58.62 95 PRO A CA 1
ATOM 705 C C . PRO A 1 95 ? 16.057 -2.224 10.133 1.00 58.62 95 PRO A C 1
ATOM 707 O O . PRO A 1 95 ? 15.153 -1.540 9.641 1.00 58.62 95 PRO A O 1
ATOM 710 N N . ASN A 1 96 ? 16.045 -3.556 10.087 1.00 64.50 96 ASN A N 1
ATOM 711 C CA . ASN A 1 96 ? 14.905 -4.315 9.593 1.00 64.50 96 ASN A CA 1
ATOM 712 C C . ASN A 1 96 ? 13.724 -4.080 10.540 1.00 64.50 96 ASN A C 1
ATOM 714 O O . ASN A 1 96 ? 13.661 -4.674 11.616 1.00 64.50 96 ASN A O 1
ATOM 718 N N . ILE A 1 97 ? 12.778 -3.223 10.142 1.00 70.38 97 ILE A N 1
ATOM 719 C CA . ILE A 1 97 ? 11.518 -3.075 10.873 1.00 70.38 97 ILE A CA 1
ATOM 720 C C . ILE A 1 97 ? 10.807 -4.424 10.833 1.00 70.38 97 ILE A C 1
ATOM 722 O O . ILE A 1 97 ? 10.393 -4.900 9.772 1.00 70.38 97 ILE A O 1
ATOM 726 N N . THR A 1 98 ? 10.682 -5.035 12.005 1.00 80.06 98 THR A N 1
ATOM 727 C CA . THR A 1 98 ? 9.926 -6.269 12.179 1.00 80.06 98 THR A CA 1
ATOM 728 C C . THR A 1 98 ? 8.484 -5.888 12.482 1.00 80.06 98 THR A C 1
ATOM 730 O O . THR A 1 98 ? 8.200 -5.258 13.500 1.00 80.06 98 THR A O 1
ATOM 733 N N . PHE A 1 99 ? 7.578 -6.223 11.566 1.00 84.69 99 PHE A N 1
ATOM 734 C CA . PHE A 1 99 ? 6.151 -6.004 11.774 1.00 84.69 99 PHE A CA 1
ATOM 735 C C . PHE A 1 99 ? 5.581 -7.019 12.770 1.00 84.69 99 PHE A C 1
ATOM 737 O O . PHE A 1 99 ? 6.090 -8.134 12.897 1.00 84.69 99 PHE A O 1
ATOM 744 N N . ASN A 1 100 ? 4.504 -6.633 13.456 1.00 87.00 100 ASN A N 1
ATOM 745 C CA . ASN A 1 100 ? 3.699 -7.534 14.278 1.00 87.00 100 ASN A CA 1
ATOM 746 C C . ASN A 1 100 ? 3.269 -8.763 13.457 1.00 87.00 100 ASN A C 1
ATOM 748 O O . ASN A 1 100 ? 2.923 -8.634 12.284 1.00 87.00 100 ASN A O 1
ATOM 752 N N . ALA A 1 101 ? 3.233 -9.944 14.078 1.00 86.12 101 ALA A N 1
ATOM 753 C CA . ALA A 1 101 ? 2.808 -11.191 13.435 1.00 86.12 101 ALA A CA 1
ATOM 754 C C . ALA A 1 101 ? 1.368 -11.154 12.870 1.00 86.12 101 ALA A C 1
ATOM 756 O O . ALA A 1 101 ? 1.037 -11.935 11.980 1.00 86.12 101 ALA A O 1
ATOM 757 N N . ALA A 1 102 ? 0.517 -10.247 13.358 1.00 87.81 102 ALA A N 1
ATOM 758 C CA . ALA A 1 102 ? -0.816 -9.971 12.825 1.00 87.81 102 ALA A CA 1
ATOM 759 C C . ALA A 1 102 ? -0.793 -9.233 11.473 1.00 87.81 102 ALA A C 1
ATOM 761 O O . ALA A 1 102 ? -1.793 -9.249 10.754 1.00 87.81 102 ALA A O 1
ATOM 762 N N . VAL A 1 103 ? 0.326 -8.594 11.114 1.00 88.19 103 VAL A N 1
ATOM 763 C CA . VAL A 1 103 ? 0.530 -7.974 9.803 1.00 88.19 103 VAL A CA 1
ATOM 764 C C . VAL A 1 103 ? 1.057 -9.031 8.842 1.00 88.19 103 VAL A C 1
ATOM 766 O O . VAL A 1 103 ? 2.223 -9.425 8.893 1.00 88.19 103 VAL A O 1
ATOM 769 N N . ALA A 1 104 ? 0.210 -9.477 7.919 1.00 90.75 104 ALA A N 1
ATOM 770 C CA . ALA A 1 104 ? 0.652 -10.400 6.885 1.00 90.75 104 ALA A CA 1
ATOM 771 C C . ALA A 1 104 ? 1.593 -9.678 5.909 1.00 90.75 104 ALA A C 1
ATOM 773 O O . ALA A 1 104 ? 1.233 -8.655 5.325 1.00 90.75 104 ALA A O 1
ATOM 774 N N . THR A 1 105 ? 2.791 -10.224 5.692 1.00 87.44 105 THR A N 1
ATOM 775 C CA . THR A 1 105 ? 3.632 -9.777 4.576 1.00 87.44 105 THR A CA 1
ATOM 776 C C . THR A 1 105 ? 3.041 -10.337 3.291 1.00 87.44 105 THR A C 1
ATOM 778 O O . THR A 1 105 ? 3.016 -11.550 3.083 1.00 87.44 105 THR A O 1
ATOM 781 N N . LEU A 1 106 ? 2.521 -9.454 2.449 1.00 83.31 106 LEU A N 1
ATOM 782 C CA . LEU A 1 106 ? 1.945 -9.820 1.168 1.00 83.31 106 LEU A CA 1
ATOM 783 C C . LEU A 1 106 ? 3.071 -9.878 0.139 1.00 83.31 106 LEU A C 1
ATOM 785 O O . LEU A 1 106 ? 3.467 -8.862 -0.431 1.00 83.31 106 LEU A O 1
ATOM 789 N N . THR A 1 107 ? 3.594 -11.080 -0.074 1.00 78.56 107 THR A N 1
ATOM 790 C CA . THR A 1 107 ? 4.455 -11.376 -1.220 1.00 78.56 107 THR A CA 1
ATOM 791 C C . THR A 1 107 ? 3.588 -11.574 -2.474 1.00 78.56 107 THR A C 1
ATOM 793 O O . THR A 1 107 ? 2.363 -11.533 -2.372 1.00 78.56 107 THR A O 1
ATOM 796 N N . HIS A 1 108 ? 4.189 -11.731 -3.654 1.00 61.94 108 HIS A N 1
ATOM 797 C CA . HIS A 1 108 ? 3.599 -12.040 -4.974 1.00 61.94 108 HIS A CA 1
ATOM 798 C C . HIS A 1 108 ? 2.108 -12.505 -5.051 1.00 61.94 108 HIS A C 1
ATOM 800 O O . HIS A 1 108 ? 1.556 -13.224 -4.220 1.00 61.94 108 HIS A O 1
ATOM 806 N N . THR A 1 109 ? 1.439 -12.187 -6.162 1.00 47.09 109 THR A N 1
ATOM 807 C CA . THR A 1 109 ? -0.007 -12.392 -6.425 1.00 47.09 109 THR A CA 1
ATOM 808 C C . THR A 1 109 ? -0.648 -13.783 -6.184 1.00 47.09 109 THR A C 1
ATOM 810 O O . THR A 1 109 ? -1.877 -13.814 -6.086 1.00 47.09 109 THR A O 1
ATOM 813 N N . PRO A 1 110 ? 0.050 -14.932 -6.005 1.00 40.50 110 PRO A N 1
ATOM 814 C CA . PRO A 1 110 ? -0.609 -16.156 -5.541 1.00 40.50 110 PRO A CA 1
ATOM 815 C C . PRO A 1 110 ? -1.190 -16.070 -4.122 1.00 40.50 110 PRO A C 1
ATOM 817 O O . PRO A 1 110 ? -2.086 -16.845 -3.809 1.00 40.50 110 PRO A O 1
ATOM 820 N N . HIS A 1 111 ? -0.730 -15.159 -3.257 1.00 40.66 111 HIS A N 1
ATOM 821 C CA . HIS A 1 111 ? -1.140 -15.122 -1.840 1.00 40.66 111 HIS A CA 1
ATOM 822 C C . HIS A 1 111 ? -2.396 -14.290 -1.563 1.00 40.66 111 HIS A C 1
ATOM 824 O O . HIS A 1 111 ? -2.848 -14.236 -0.424 1.00 40.66 111 HIS A O 1
ATOM 830 N N . LEU A 1 112 ? -3.020 -13.724 -2.601 1.00 45.97 112 LEU A N 1
ATOM 831 C CA . LEU A 1 112 ? -4.442 -13.374 -2.555 1.00 45.97 112 LEU A CA 1
ATOM 832 C C . LEU A 1 112 ? -5.322 -14.603 -2.844 1.00 45.97 112 LEU A C 1
ATOM 834 O O . LEU A 1 112 ? -6.537 -14.497 -2.768 1.00 45.97 112 LEU A O 1
ATOM 838 N N . ALA A 1 113 ? -4.763 -15.796 -3.095 1.00 41.50 113 ALA A N 1
ATOM 839 C CA . ALA A 1 113 ? -5.556 -17.024 -3.180 1.00 41.50 113 ALA A CA 1
ATOM 840 C C . ALA A 1 113 ? -6.459 -17.287 -1.953 1.00 41.50 113 ALA A C 1
ATOM 842 O O . ALA A 1 113 ? -7.573 -17.748 -2.160 1.00 41.50 113 ALA A O 1
ATOM 843 N N . PRO A 1 114 ? -6.109 -16.948 -0.695 1.00 42.38 114 PRO A N 1
ATOM 844 C CA . PRO A 1 114 ? -7.058 -17.002 0.419 1.00 42.38 114 PRO A CA 1
ATOM 845 C C . PRO A 1 114 ? -8.252 -16.045 0.244 1.00 42.38 114 PRO A C 1
ATOM 847 O O . PRO A 1 114 ? -9.349 -16.372 0.680 1.00 42.38 114 PRO A O 1
ATOM 850 N N . LEU A 1 115 ? -8.078 -14.911 -0.453 1.00 43.66 115 LEU A N 1
ATOM 851 C CA . LEU A 1 115 ? -9.182 -14.045 -0.902 1.00 43.66 115 LEU A CA 1
ATOM 852 C C . LEU A 1 115 ? -9.980 -14.670 -2.061 1.00 43.66 115 LEU A C 1
ATOM 854 O O . LEU A 1 115 ? -11.088 -14.231 -2.360 1.00 43.66 115 LEU A O 1
ATOM 858 N N . TRP A 1 116 ? -9.399 -15.638 -2.777 1.00 42.88 116 TRP A N 1
ATOM 859 C CA . TRP A 1 116 ? -9.943 -16.237 -4.003 1.00 42.88 116 TRP A CA 1
ATOM 860 C C . TRP A 1 116 ? -10.463 -17.670 -3.787 1.00 42.88 116 TRP A C 1
ATOM 862 O O . TRP A 1 116 ? -11.002 -18.265 -4.718 1.00 42.88 116 TRP A O 1
ATOM 872 N N . GLY A 1 117 ? -10.344 -18.208 -2.568 1.00 38.91 117 GLY A N 1
ATOM 873 C CA . GLY A 1 117 ? -10.496 -19.635 -2.295 1.00 38.91 117 GLY A CA 1
ATOM 874 C C . GLY A 1 117 ? -9.298 -20.451 -2.800 1.00 38.91 117 GLY A C 1
ATOM 875 O O . GLY A 1 117 ? -8.501 -20.004 -3.627 1.00 38.91 117 GLY A O 1
ATOM 876 N N . LYS A 1 118 ? -9.150 -21.682 -2.293 1.00 40.03 118 LYS A N 1
ATOM 877 C CA . LYS A 1 118 ? -8.144 -22.639 -2.786 1.00 40.03 118 LYS A CA 1
ATOM 878 C C . LYS A 1 118 ? -8.246 -22.700 -4.321 1.00 40.03 118 LYS A C 1
ATOM 880 O O . LYS A 1 118 ? -9.335 -22.947 -4.834 1.00 40.03 118 LYS A O 1
ATOM 885 N N . LYS A 1 119 ? -7.143 -22.488 -5.055 1.00 39.38 119 LYS A N 1
ATOM 886 C CA . LYS A 1 119 ? -7.099 -22.804 -6.494 1.00 39.38 119 LYS A CA 1
ATOM 887 C C . LYS A 1 119 ? -7.247 -24.317 -6.621 1.00 39.38 119 LYS A C 1
ATOM 889 O O . LYS A 1 119 ? -6.269 -25.040 -6.484 1.00 39.38 119 LYS A O 1
ATOM 894 N N . LEU A 1 120 ? -8.477 -24.774 -6.807 1.00 49.19 120 LEU A N 1
ATOM 895 C CA . LEU A 1 120 ? -8.771 -26.164 -7.106 1.00 49.19 120 LEU A CA 1
ATOM 896 C C . LEU A 1 120 ? -8.228 -26.440 -8.513 1.00 49.19 120 LEU A C 1
ATOM 898 O O . LEU A 1 120 ? -8.537 -25.723 -9.467 1.00 49.19 120 LEU A O 1
ATOM 902 N N . SER A 1 121 ? -7.363 -27.440 -8.641 1.00 61.56 121 SER A N 1
ATOM 903 C CA . SER A 1 121 ? -6.966 -27.976 -9.942 1.00 61.56 121 SER A CA 1
ATOM 904 C C . SER A 1 121 ? -8.199 -28.467 -10.709 1.00 61.56 121 SER A C 1
ATOM 906 O O . SER A 1 121 ? -9.226 -28.775 -10.110 1.00 61.56 121 SER A O 1
ATOM 908 N N . ALA A 1 122 ? -8.113 -28.591 -12.038 1.00 59.31 122 ALA A N 1
ATOM 909 C CA . ALA A 1 122 ? -9.214 -29.155 -12.830 1.00 59.31 122 ALA A CA 1
ATOM 910 C C . ALA A 1 122 ? -9.639 -30.547 -12.317 1.00 59.31 122 ALA A C 1
ATOM 912 O O . ALA A 1 122 ? -10.823 -30.871 -12.327 1.00 59.31 122 ALA A O 1
ATOM 913 N N . ALA A 1 123 ? -8.679 -31.325 -11.800 1.00 68.31 123 ALA A N 1
ATOM 914 C CA . ALA A 1 123 ? -8.925 -32.602 -11.145 1.00 68.31 123 ALA A CA 1
ATOM 915 C C . ALA A 1 123 ? -9.689 -32.438 -9.819 1.00 68.31 123 ALA A C 1
ATOM 917 O O . ALA A 1 123 ? -10.681 -33.128 -9.609 1.00 68.31 123 ALA A O 1
ATOM 918 N N . GLU A 1 124 ? -9.290 -31.502 -8.954 1.00 67.56 124 GLU A N 1
ATOM 919 C CA . GLU A 1 124 ? -9.987 -31.224 -7.689 1.00 67.56 124 GLU A CA 1
ATOM 920 C C . GLU A 1 124 ? -11.384 -30.619 -7.897 1.00 67.56 124 GLU A C 1
ATOM 922 O O . GLU A 1 124 ? -12.298 -30.988 -7.166 1.00 67.56 124 GLU A O 1
ATOM 927 N N . LEU A 1 125 ? -11.582 -29.764 -8.912 1.00 56.25 125 LEU A N 1
ATOM 928 C CA . LEU A 1 125 ? -12.917 -29.317 -9.329 1.00 56.25 125 LEU A CA 1
ATOM 929 C C . LEU A 1 125 ? -13.744 -30.517 -9.784 1.00 56.25 125 LEU A C 1
ATOM 931 O O . LEU A 1 125 ? -14.832 -30.733 -9.273 1.00 56.25 125 LEU A O 1
ATOM 935 N N . SER A 1 126 ? -13.217 -31.346 -10.689 1.00 63.56 126 SER A N 1
ATOM 936 C CA . SER A 1 126 ? -13.949 -32.517 -11.189 1.00 63.56 126 SER A CA 1
ATOM 937 C C . SER A 1 126 ? -14.276 -33.544 -10.098 1.00 63.56 126 SER A C 1
ATOM 939 O O . SER A 1 126 ? -15.305 -34.211 -10.171 1.00 63.56 126 SER A O 1
ATOM 941 N N . ALA A 1 127 ? -13.440 -33.638 -9.059 1.00 77.50 127 ALA A N 1
ATOM 942 C CA . ALA A 1 127 ? -13.660 -34.506 -7.907 1.00 77.50 127 ALA A CA 1
ATOM 943 C C . ALA A 1 127 ? -14.761 -33.987 -6.968 1.00 77.50 127 ALA A C 1
ATOM 945 O O . ALA A 1 127 ? -15.339 -34.775 -6.223 1.00 77.50 127 ALA A O 1
ATOM 946 N N . GLN A 1 128 ? -15.072 -32.687 -7.008 1.00 70.44 128 GLN A N 1
ATOM 947 C CA . GLN A 1 128 ? -16.193 -32.104 -6.264 1.00 70.44 128 GLN A CA 1
ATOM 948 C C . GLN A 1 128 ? -17.550 -32.376 -6.929 1.00 70.44 128 GLN A C 1
ATOM 950 O O . GLN A 1 128 ? -18.575 -32.293 -6.262 1.00 70.44 128 GLN A O 1
ATOM 955 N N . GLY A 1 129 ? -17.558 -32.813 -8.193 1.00 81.31 129 GLY A N 1
ATOM 956 C CA . GLY A 1 129 ? -18.703 -33.466 -8.819 1.00 81.31 129 GLY A CA 1
ATOM 957 C C . GLY A 1 129 ? -18.768 -33.294 -10.334 1.00 81.31 129 GLY A C 1
ATOM 958 O O . GLY A 1 129 ? -17.955 -32.613 -10.962 1.00 81.31 129 GLY A O 1
ATOM 959 N N . SER A 1 130 ? -19.744 -33.964 -10.947 1.00 69.94 130 SER A N 1
ATOM 960 C CA . SER A 1 130 ? -19.865 -34.040 -12.412 1.00 69.94 130 SER A CA 1
ATOM 961 C C . SER A 1 130 ? -20.493 -32.800 -13.048 1.00 69.94 130 SER A C 1
ATOM 963 O O . SER A 1 130 ? -20.354 -32.592 -14.253 1.00 69.94 130 SER A O 1
ATOM 965 N N . THR A 1 131 ? -21.174 -31.975 -12.253 1.00 63.62 131 THR A N 1
ATOM 966 C CA . THR A 1 131 ? -21.850 -30.769 -12.728 1.00 63.62 131 THR A CA 1
ATOM 967 C C . THR A 1 131 ? -21.246 -29.534 -12.067 1.00 63.62 131 THR A C 1
ATOM 969 O O . THR A 1 131 ? -20.762 -29.612 -10.942 1.00 63.62 131 THR A O 1
ATOM 972 N N . ILE A 1 132 ? -21.246 -28.387 -12.754 1.00 49.25 132 ILE A N 1
ATOM 973 C CA . ILE A 1 132 ? -20.650 -27.128 -12.257 1.00 49.25 132 ILE A CA 1
ATOM 974 C C . ILE A 1 132 ? -21.222 -26.750 -10.876 1.00 49.25 132 ILE A C 1
ATOM 976 O O . ILE A 1 132 ? -20.533 -26.168 -10.047 1.00 49.25 132 ILE A O 1
ATOM 980 N N . GLU A 1 133 ? -22.469 -27.130 -10.616 1.00 55.59 133 GLU A N 1
ATOM 981 C CA . GLU A 1 133 ? -23.180 -26.957 -9.350 1.00 55.59 133 GLU A CA 1
ATOM 982 C C . GLU A 1 133 ? -22.551 -27.769 -8.215 1.00 55.59 133 GLU A C 1
ATOM 984 O O . GLU A 1 133 ? -22.329 -27.229 -7.132 1.00 55.59 133 GLU A O 1
ATOM 989 N N . ASP A 1 134 ? -22.208 -29.031 -8.481 1.00 56.69 134 ASP A N 1
ATOM 990 C CA . ASP A 1 134 ? -21.519 -29.900 -7.526 1.00 56.69 134 ASP A CA 1
ATOM 991 C C . ASP A 1 134 ? -20.075 -29.405 -7.302 1.00 56.69 134 ASP A C 1
ATOM 993 O O . ASP A 1 134 ? -19.603 -29.337 -6.169 1.00 56.69 134 ASP A O 1
ATOM 997 N N . GLN A 1 135 ? -19.406 -28.945 -8.371 1.00 54.47 135 GLN A N 1
ATOM 998 C CA . GLN A 1 135 ? -18.034 -28.415 -8.322 1.00 54.47 135 GLN A CA 1
ATOM 999 C C . GLN A 1 135 ? -17.907 -27.073 -7.589 1.00 54.47 135 GLN A C 1
ATOM 1001 O O . GLN A 1 135 ? -16.820 -26.703 -7.158 1.00 54.47 135 GLN A O 1
ATOM 1006 N N . LEU A 1 136 ? -18.998 -26.312 -7.480 1.00 49.91 136 LEU A N 1
ATOM 1007 C CA . LEU A 1 136 ? -19.027 -25.008 -6.810 1.00 49.91 136 LEU A CA 1
ATOM 1008 C C . LEU A 1 136 ? -19.813 -25.036 -5.489 1.00 49.91 136 LEU A C 1
ATOM 1010 O O . LEU A 1 136 ? -19.833 -24.031 -4.778 1.00 49.91 136 LEU A O 1
ATOM 1014 N N . GLY A 1 137 ? -20.464 -26.156 -5.156 1.00 51.50 137 GLY A N 1
ATOM 1015 C CA . GLY A 1 137 ? -21.303 -26.300 -3.964 1.00 51.50 137 GLY A CA 1
ATOM 1016 C C . GLY A 1 137 ? -22.563 -25.423 -3.976 1.00 51.50 137 GLY A C 1
ATOM 1017 O O . GLY A 1 137 ? -23.010 -24.985 -2.915 1.00 51.50 137 GLY A O 1
ATOM 1018 N N . VAL A 1 138 ? -23.130 -25.130 -5.154 1.00 44.81 138 VAL A N 1
ATOM 1019 C CA . VAL A 1 138 ? -24.283 -24.222 -5.310 1.00 44.81 138 VAL A CA 1
ATOM 1020 C C . VAL A 1 138 ? -25.560 -25.026 -5.610 1.00 44.81 138 VAL A C 1
ATOM 1022 O O . VAL A 1 138 ? -25.558 -25.841 -6.529 1.00 44.81 138 VAL A O 1
ATOM 1025 N N . PRO A 1 139 ? -26.680 -24.822 -4.888 1.00 47.53 139 PRO A N 1
ATOM 1026 C CA . PRO A 1 139 ? -27.906 -25.591 -5.107 1.00 47.53 139 PRO A CA 1
ATOM 1027 C C . PRO A 1 139 ? -28.541 -25.341 -6.490 1.00 47.53 139 PRO A C 1
ATOM 1029 O O . PRO A 1 139 ? -28.667 -24.204 -6.946 1.00 47.53 139 PRO A O 1
ATOM 1032 N N . ARG A 1 140 ? -29.013 -26.424 -7.134 1.00 43.75 140 ARG A N 1
ATOM 1033 C CA . ARG A 1 140 ? -29.577 -26.450 -8.506 1.00 43.75 140 ARG A CA 1
ATOM 1034 C C . ARG A 1 140 ? -30.748 -25.485 -8.755 1.00 43.75 140 ARG A C 1
ATOM 1036 O O . ARG A 1 140 ? -31.010 -25.134 -9.904 1.00 43.75 140 ARG A O 1
ATOM 1043 N N . SER A 1 141 ? -31.450 -25.032 -7.716 1.00 41.34 141 SER A N 1
ATOM 1044 C CA . SER A 1 141 ? -32.565 -24.081 -7.841 1.00 41.34 141 SER A CA 1
ATOM 1045 C C . SER A 1 141 ? -32.129 -22.663 -8.232 1.00 41.34 141 SER A C 1
ATOM 1047 O O . SER A 1 141 ? -32.947 -21.913 -8.761 1.00 41.34 141 SER A O 1
ATOM 1049 N N . SER A 1 142 ? -30.853 -22.304 -8.055 1.00 42.41 142 SER A N 1
ATOM 1050 C CA . SER A 1 142 ? -30.326 -20.972 -8.391 1.00 42.41 142 SER A CA 1
ATOM 1051 C C . SER A 1 142 ? -29.982 -20.788 -9.880 1.00 42.41 142 SER A C 1
ATOM 1053 O O . SER A 1 142 ? -29.711 -19.672 -10.314 1.00 42.41 142 SER A O 1
ATOM 1055 N N . VAL A 1 143 ? -30.004 -21.859 -10.686 1.00 42.75 143 VAL A N 1
ATOM 1056 C CA . VAL A 1 143 ? -29.483 -21.859 -12.072 1.00 42.75 143 VAL A CA 1
ATOM 1057 C C . VAL A 1 143 ? -30.583 -21.709 -13.135 1.00 42.75 143 VAL A C 1
ATOM 1059 O O . VAL A 1 143 ? -30.318 -21.265 -14.252 1.00 42.75 143 VAL A O 1
ATOM 1062 N N . VAL A 1 144 ? -31.852 -21.978 -12.806 1.00 37.56 144 VAL A N 1
ATOM 1063 C CA . VAL A 1 144 ? -32.947 -21.973 -13.802 1.00 37.56 144 VAL A CA 1
ATOM 1064 C C . VAL A 1 144 ? -33.280 -20.561 -14.323 1.00 37.56 144 VAL A C 1
ATOM 1066 O O . VAL A 1 144 ? -33.752 -20.416 -15.450 1.00 37.56 144 VAL A O 1
ATOM 1069 N N . SER A 1 145 ? -32.925 -19.503 -13.590 1.00 33.53 145 SER A N 1
ATOM 1070 C CA . SER A 1 145 ? -33.048 -18.116 -14.072 1.00 33.53 145 SER A CA 1
ATOM 1071 C C . SER A 1 145 ? -31.854 -17.643 -14.921 1.00 33.53 145 SER A C 1
ATOM 1073 O O . SER A 1 145 ? -31.967 -16.633 -15.614 1.00 33.53 145 SER A O 1
ATOM 1075 N N . ALA A 1 146 ? -30.735 -18.380 -14.946 1.00 36.56 146 ALA A N 1
ATOM 1076 C CA . ALA A 1 146 ? -29.543 -18.029 -15.729 1.00 36.56 146 ALA A CA 1
ATOM 1077 C C . ALA A 1 146 ? -29.670 -18.391 -17.225 1.00 36.56 146 ALA A C 1
ATOM 1079 O O . ALA A 1 146 ? -28.999 -17.804 -18.074 1.00 36.56 146 ALA A O 1
ATOM 1080 N N . ALA A 1 147 ? -30.576 -19.309 -17.580 1.00 34.00 147 ALA A N 1
ATOM 1081 C CA . ALA A 1 147 ? -30.720 -19.815 -18.947 1.00 34.00 147 ALA A CA 1
ATOM 1082 C C . ALA A 1 147 ? -31.465 -18.871 -19.920 1.00 34.00 147 ALA A C 1
ATOM 1084 O O . ALA A 1 147 ? -31.499 -19.146 -21.117 1.00 34.00 147 ALA A O 1
ATOM 1085 N N . ARG A 1 148 ? -32.048 -17.750 -19.459 1.00 32.50 148 ARG A N 1
ATOM 1086 C CA . ARG A 1 148 ? -32.757 -16.786 -20.338 1.00 32.50 148 ARG A CA 1
ATOM 1087 C C . ARG A 1 148 ? -31.961 -15.532 -20.722 1.00 32.50 148 ARG A C 1
ATOM 1089 O O . ARG A 1 148 ? -32.447 -14.760 -21.541 1.00 32.50 148 ARG A O 1
ATOM 1096 N N . GLY A 1 149 ? -30.750 -15.341 -20.195 1.00 30.17 149 GLY A N 1
ATOM 1097 C CA . GLY A 1 149 ? -29.913 -14.164 -20.489 1.00 30.17 149 GLY A CA 1
ATOM 1098 C C . GLY A 1 149 ? -28.714 -14.408 -21.412 1.00 30.17 149 GLY A C 1
ATOM 1099 O O . GLY A 1 149 ? -28.063 -13.455 -21.830 1.00 30.17 149 GLY A O 1
ATOM 1100 N N . ALA A 1 150 ? -28.400 -15.661 -21.748 1.00 31.02 150 ALA A N 1
ATOM 1101 C CA . ALA A 1 150 ? -27.212 -15.999 -22.526 1.00 31.02 150 ALA A CA 1
ATOM 1102 C C . ALA A 1 150 ? -27.494 -15.965 -24.039 1.00 31.02 150 ALA A C 1
ATOM 1104 O O . ALA A 1 150 ? -27.771 -16.992 -24.656 1.00 31.02 150 ALA A O 1
ATOM 1105 N N . ARG A 1 151 ? -27.383 -14.786 -24.666 1.00 30.48 151 ARG A N 1
ATOM 1106 C CA . ARG A 1 151 ? -26.945 -14.737 -26.070 1.00 30.48 151 ARG A CA 1
ATOM 1107 C C . ARG A 1 151 ? -25.422 -14.810 -26.088 1.00 30.48 151 ARG A C 1
ATOM 1109 O O . ARG A 1 151 ? -24.747 -14.020 -25.436 1.00 30.48 151 ARG A O 1
ATOM 1116 N N . ALA A 1 152 ? -24.935 -15.812 -26.806 1.00 37.53 152 ALA A N 1
ATOM 1117 C CA . ALA A 1 152 ? -23.546 -16.210 -26.925 1.00 37.53 152 ALA A CA 1
ATOM 1118 C C . ALA A 1 152 ? -22.615 -15.057 -27.333 1.00 37.53 152 ALA A C 1
ATOM 1120 O O . ALA A 1 152 ? -22.811 -14.418 -28.365 1.00 37.53 152 ALA A O 1
ATOM 1121 N N . VAL A 1 153 ? -21.562 -14.861 -26.539 1.00 34.44 153 VAL A N 1
ATOM 1122 C CA . VAL A 1 153 ? -20.271 -14.354 -27.010 1.00 34.44 153 VAL A CA 1
ATOM 1123 C C . VAL A 1 153 ? -19.260 -15.412 -26.585 1.00 34.44 153 VAL A C 1
ATOM 1125 O O . VAL A 1 153 ? -19.094 -15.682 -25.396 1.00 34.44 153 VAL A O 1
ATOM 1128 N N . GLU A 1 154 ? -18.681 -16.083 -27.572 1.00 41.31 154 GLU A N 1
ATOM 1129 C CA . GLU A 1 154 ? -18.066 -17.408 -27.445 1.00 41.31 154 GLU A CA 1
ATOM 1130 C C . GLU A 1 154 ? -16.649 -17.403 -26.836 1.00 41.31 154 GLU A C 1
ATOM 1132 O O . GLU A 1 154 ? -16.084 -18.466 -26.616 1.00 41.31 154 GLU A O 1
ATOM 1137 N N . ASP A 1 155 ? -16.109 -16.244 -26.437 1.00 40.50 155 ASP A N 1
ATOM 1138 C CA . ASP A 1 155 ? -14.678 -16.096 -26.105 1.00 40.50 155 ASP A CA 1
ATOM 1139 C C . ASP A 1 155 ? -14.348 -15.614 -24.673 1.00 40.50 155 ASP A C 1
ATOM 1141 O O . ASP A 1 155 ? -13.221 -15.198 -24.399 1.00 40.50 155 ASP A O 1
ATOM 1145 N N . SER A 1 156 ? -15.278 -15.664 -23.709 1.00 38.16 156 SER A N 1
ATOM 1146 C CA . SER A 1 156 ? -14.982 -15.232 -22.327 1.00 38.16 156 SER A CA 1
ATOM 1147 C C . SER A 1 156 ? -14.623 -16.384 -21.373 1.00 38.16 156 SER A C 1
ATOM 1149 O O . SER A 1 156 ? -15.274 -17.437 -21.312 1.00 38.16 156 SER A O 1
ATOM 1151 N N . ALA A 1 157 ? -13.537 -16.161 -20.626 1.00 38.84 157 ALA A N 1
ATOM 1152 C CA . ALA A 1 157 ? -12.861 -17.128 -19.771 1.00 38.84 157 ALA A CA 1
ATOM 1153 C C . ALA A 1 157 ? -13.777 -17.756 -18.685 1.00 38.84 157 ALA A C 1
ATOM 1155 O O . ALA A 1 157 ? -14.638 -17.069 -18.129 1.00 38.84 157 ALA A O 1
ATOM 1156 N N . PRO A 1 158 ? -13.577 -19.042 -18.318 1.00 36.09 158 PRO A N 1
ATOM 1157 C CA . PRO A 1 158 ? -14.476 -19.801 -17.431 1.00 36.09 158 PRO A CA 1
ATOM 1158 C C . PRO A 1 158 ? -14.706 -19.193 -16.038 1.00 36.09 158 PRO A C 1
ATOM 1160 O O . PRO A 1 158 ? -15.764 -19.389 -15.444 1.00 36.09 158 PRO A O 1
ATOM 1163 N N . TRP A 1 159 ? -13.751 -18.416 -15.521 1.00 37.94 159 TRP A N 1
ATOM 1164 C CA . TRP A 1 159 ? -13.824 -17.827 -14.181 1.00 37.94 159 TRP A CA 1
ATOM 1165 C C . TRP A 1 159 ? -14.869 -16.705 -14.051 1.00 37.94 159 TRP A C 1
ATOM 1167 O O . TRP A 1 159 ? -15.345 -16.449 -12.948 1.00 37.94 159 TRP A O 1
ATOM 1177 N N . ALA A 1 160 ? -15.287 -16.083 -15.159 1.00 35.91 160 ALA A N 1
ATOM 1178 C CA . ALA A 1 160 ? -16.321 -15.045 -15.155 1.00 35.91 160 ALA A CA 1
ATOM 1179 C C . ALA A 1 160 ? -17.747 -15.612 -14.981 1.00 35.91 160 ALA A C 1
ATOM 1181 O O . ALA A 1 160 ? -18.645 -14.911 -14.521 1.00 35.91 160 ALA A O 1
ATOM 1182 N N . ARG A 1 161 ? -17.975 -16.894 -15.309 1.00 41.16 161 ARG A N 1
ATOM 1183 C CA . ARG A 1 161 ? -19.317 -17.511 -15.272 1.00 41.16 161 ARG A CA 1
ATOM 1184 C C . ARG A 1 161 ? -19.733 -17.991 -13.880 1.00 41.16 161 ARG A C 1
ATOM 1186 O O . ARG A 1 161 ? -20.922 -18.024 -13.587 1.00 41.16 161 ARG A O 1
ATOM 1193 N N . ALA A 1 162 ? -18.777 -18.312 -13.009 1.00 40.69 162 ALA A N 1
ATOM 1194 C CA . ALA A 1 162 ? -19.056 -18.914 -11.703 1.00 40.69 162 ALA A CA 1
ATOM 1195 C C . ALA A 1 162 ? -19.572 -17.925 -10.634 1.00 40.69 162 ALA A C 1
ATOM 1197 O O . ALA A 1 162 ? -20.151 -18.357 -9.643 1.00 40.69 162 ALA A O 1
ATOM 1198 N N . ARG A 1 163 ? -19.396 -16.604 -10.806 1.00 42.53 163 ARG A N 1
ATOM 1199 C CA . ARG A 1 163 ? -19.745 -15.604 -9.769 1.00 42.53 163 ARG A CA 1
ATOM 1200 C C . ARG A 1 163 ? -21.072 -14.868 -9.963 1.00 42.53 163 ARG A C 1
ATOM 1202 O O . ARG A 1 163 ? -21.591 -14.312 -9.002 1.00 42.53 163 ARG A O 1
ATOM 1209 N N . MET A 1 164 ? -21.682 -14.943 -11.146 1.00 40.41 164 MET A N 1
ATOM 1210 C CA . MET A 1 164 ? -22.995 -14.332 -11.421 1.00 40.41 164 MET A CA 1
ATOM 1211 C C . MET A 1 164 ? -24.176 -15.081 -10.761 1.00 40.41 164 MET A C 1
ATOM 1213 O O . MET A 1 164 ? -25.309 -14.616 -10.827 1.00 40.41 164 MET A O 1
ATOM 1217 N N . ALA A 1 165 ? -23.935 -16.223 -10.103 1.00 42.56 165 ALA A N 1
ATOM 1218 C CA . ALA A 1 165 ? -24.975 -17.058 -9.488 1.00 42.56 165 ALA A CA 1
ATOM 1219 C C . ALA A 1 165 ? -25.399 -16.628 -8.062 1.00 42.56 165 ALA A C 1
ATOM 1221 O O . ALA A 1 165 ? -26.249 -17.275 -7.456 1.00 42.56 165 ALA A O 1
ATOM 1222 N N . GLY A 1 166 ? -24.827 -15.547 -7.517 1.00 39.84 166 GLY A N 1
ATOM 1223 C CA . GLY A 1 166 ? -25.094 -15.058 -6.155 1.00 39.84 166 GLY A CA 1
ATOM 1224 C C . GLY A 1 166 ? -26.132 -13.934 -6.040 1.00 39.84 166 GLY A C 1
ATOM 1225 O O . GLY A 1 166 ? -26.119 -13.207 -5.050 1.00 39.84 166 GLY A O 1
ATOM 1226 N N . GLY A 1 167 ? -26.990 -13.736 -7.045 1.00 36.75 167 GLY A N 1
ATOM 1227 C CA . GLY A 1 167 ? -28.057 -12.734 -6.991 1.00 36.75 167 GLY A CA 1
ATOM 1228 C C . GLY A 1 167 ? -29.144 -13.131 -5.992 1.00 36.75 167 GLY A C 1
ATOM 1229 O O . GLY A 1 167 ? -29.756 -14.189 -6.131 1.00 36.75 167 GLY A O 1
ATOM 1230 N N . ALA A 1 168 ? -29.378 -12.287 -4.986 1.00 41.72 168 ALA A N 1
ATOM 1231 C CA . ALA A 1 168 ? -30.438 -12.449 -3.999 1.00 41.72 168 ALA A CA 1
ATOM 1232 C C . ALA A 1 168 ? -31.803 -12.637 -4.685 1.00 41.72 168 ALA A C 1
ATOM 1234 O O . ALA A 1 168 ? -32.313 -11.734 -5.346 1.00 41.72 168 ALA A O 1
ATOM 1235 N N . VAL A 1 169 ? -32.392 -13.822 -4.522 1.00 41.72 169 VAL A N 1
ATOM 1236 C CA . VAL A 1 169 ? -33.763 -14.108 -4.947 1.00 41.72 169 VAL A CA 1
ATOM 1237 C C . VAL A 1 169 ? -34.706 -13.573 -3.871 1.00 41.72 169 VAL A C 1
ATOM 1239 O O . VAL A 1 169 ? -34.993 -14.240 -2.878 1.00 41.72 169 VAL A O 1
ATOM 1242 N N . GLU A 1 170 ? -35.178 -12.344 -4.065 1.00 43.94 170 GLU A N 1
ATOM 1243 C CA . GLU A 1 170 ? -36.380 -11.832 -3.410 1.00 43.94 170 GLU A CA 1
ATOM 1244 C C . GLU A 1 170 ? -37.588 -12.542 -4.038 1.00 43.94 170 GLU A C 1
ATOM 1246 O O . GLU A 1 170 ? -38.047 -12.193 -5.123 1.00 43.94 170 GLU A O 1
ATOM 1251 N N . GLY A 1 171 ? -38.061 -13.606 -3.390 1.00 49.97 171 GLY A N 1
ATOM 1252 C CA . GLY A 1 171 ? -39.288 -14.293 -3.796 1.00 49.97 171 GLY A CA 1
ATOM 1253 C C . GLY A 1 171 ? -39.136 -15.798 -3.974 1.00 49.97 171 GLY A C 1
ATOM 1254 O O . GLY A 1 171 ? -39.348 -16.324 -5.061 1.00 49.97 171 GLY A O 1
ATOM 1255 N N . ALA A 1 172 ? -38.826 -16.518 -2.899 1.00 43.25 172 ALA A N 1
ATOM 1256 C CA . ALA A 1 172 ? -39.133 -17.942 -2.826 1.00 43.25 172 ALA A CA 1
ATOM 1257 C C . ALA A 1 172 ? -39.684 -18.260 -1.435 1.00 43.25 172 ALA A C 1
ATOM 1259 O O . ALA A 1 172 ? -39.094 -17.905 -0.416 1.00 43.25 172 ALA A O 1
ATOM 1260 N N . GLY A 1 173 ? -40.880 -18.845 -1.435 1.00 44.47 173 GLY A N 1
ATOM 1261 C CA . GLY A 1 173 ? -41.727 -19.039 -0.272 1.00 44.47 173 GLY A CA 1
ATOM 1262 C C . GLY A 1 173 ? -41.118 -19.887 0.840 1.00 44.47 173 GLY A C 1
ATOM 1263 O O . GLY A 1 173 ? -40.199 -20.680 0.656 1.00 44.47 173 GLY A O 1
ATOM 1264 N N . VAL A 1 174 ? -41.715 -19.679 2.008 1.00 48.00 174 VAL A N 1
ATOM 1265 C CA . VAL A 1 174 ? -41.486 -20.320 3.300 1.00 48.00 174 VAL A CA 1
ATOM 1266 C C . VAL A 1 174 ? -41.349 -21.842 3.163 1.00 48.00 174 VAL A C 1
ATOM 1268 O O . VAL A 1 174 ? -42.335 -22.568 3.085 1.00 48.00 174 VAL A O 1
ATOM 1271 N N . GLY A 1 175 ? -40.105 -22.318 3.170 1.00 44.94 175 GLY A N 1
ATOM 1272 C CA . GLY A 1 175 ? -39.734 -23.724 3.296 1.00 44.94 175 GLY A CA 1
ATOM 1273 C C . GLY A 1 175 ? -38.606 -23.846 4.313 1.00 44.94 175 GLY A C 1
ATOM 1274 O O . GLY A 1 175 ? -37.440 -23.642 3.991 1.00 44.94 175 GLY A O 1
ATOM 1275 N N . SER A 1 176 ? -38.980 -24.095 5.566 1.00 53.50 176 SER A N 1
ATOM 1276 C CA . SER A 1 176 ? -38.091 -24.271 6.717 1.00 53.50 176 SER A CA 1
ATOM 1277 C C . SER A 1 176 ? -37.144 -25.458 6.506 1.00 53.50 176 SER A C 1
ATOM 1279 O O . SER A 1 176 ? -37.607 -26.579 6.310 1.00 53.50 176 SER A O 1
ATOM 1281 N N . GLY A 1 177 ? -35.827 -25.224 6.547 1.00 42.50 177 GLY A N 1
ATOM 1282 C CA . GLY A 1 177 ? -34.848 -26.307 6.415 1.00 42.50 177 GLY A CA 1
ATOM 1283 C C . GLY A 1 177 ? -33.410 -25.872 6.138 1.00 42.50 177 GLY A C 1
ATOM 1284 O O . GLY A 1 177 ? -32.881 -26.147 5.075 1.00 42.50 177 GLY A O 1
ATOM 1285 N N . SER A 1 178 ? -32.788 -25.190 7.103 1.00 50.78 178 SER A N 1
ATOM 1286 C CA . SER A 1 178 ? -31.381 -25.381 7.504 1.00 50.78 178 SER A CA 1
ATOM 1287 C C . SER A 1 178 ? -30.344 -25.782 6.428 1.00 50.78 178 SER A C 1
ATOM 1289 O O . SER A 1 178 ? -29.951 -26.941 6.347 1.00 50.78 178 SER A O 1
ATOM 1291 N N . SER A 1 179 ? -29.789 -24.791 5.728 1.00 41.97 179 SER A N 1
ATOM 1292 C CA . SER A 1 179 ? -28.342 -24.676 5.460 1.00 41.97 179 SER A CA 1
ATOM 1293 C C . SER A 1 179 ? -28.078 -23.331 4.779 1.00 41.97 179 SER A C 1
ATOM 1295 O O . SER A 1 179 ? -27.935 -23.237 3.560 1.00 41.97 179 SER A O 1
ATOM 1297 N N . ARG A 1 180 ? -28.041 -22.250 5.569 1.00 43.22 180 ARG A N 1
ATOM 1298 C CA . ARG A 1 180 ? -27.372 -21.023 5.126 1.00 43.22 180 ARG A CA 1
ATOM 1299 C C . ARG A 1 180 ? -25.906 -21.396 4.948 1.00 43.22 180 ARG A C 1
ATOM 1301 O O . ARG A 1 180 ? -25.180 -21.469 5.933 1.00 43.22 180 ARG A O 1
ATOM 1308 N N . ALA A 1 181 ? -25.500 -21.690 3.716 1.00 44.06 181 ALA A N 1
ATOM 1309 C CA . ALA A 1 181 ? -24.100 -21.661 3.344 1.00 44.06 181 ALA A CA 1
ATOM 1310 C C . ALA A 1 181 ? -23.606 -20.273 3.748 1.00 44.06 181 ALA A C 1
ATOM 1312 O O . ALA A 1 181 ? -24.034 -19.269 3.177 1.00 44.06 181 ALA A O 1
ATOM 1313 N N . SER A 1 182 ? -22.835 -20.216 4.833 1.00 43.03 182 SER A N 1
ATOM 1314 C CA . SER A 1 182 ? -22.219 -18.995 5.321 1.00 43.03 182 SER A CA 1
ATOM 1315 C C . SER A 1 182 ? -21.420 -18.434 4.160 1.00 43.03 182 SER A C 1
ATOM 1317 O O . SER A 1 182 ? -20.367 -18.974 3.824 1.00 43.03 182 SER A O 1
ATOM 1319 N N . ALA A 1 183 ? -21.960 -17.408 3.499 1.00 49.31 183 ALA A N 1
ATOM 1320 C CA . ALA A 1 183 ? -21.206 -16.616 2.549 1.00 49.31 183 ALA A CA 1
ATOM 1321 C C . ALA A 1 183 ? -19.920 -16.248 3.281 1.00 49.31 183 ALA A C 1
ATOM 1323 O O . ALA A 1 183 ? -19.994 -15.612 4.334 1.00 49.31 183 ALA A O 1
ATOM 1324 N N . LEU A 1 184 ? -18.788 -16.780 2.808 1.00 53.62 184 LEU A N 1
ATOM 1325 C CA . LEU A 1 184 ? -17.479 -16.576 3.415 1.00 53.62 184 LEU A CA 1
ATOM 1326 C C . LEU A 1 184 ? -17.350 -15.079 3.669 1.00 53.62 184 LEU A C 1
ATOM 1328 O O . LEU A 1 184 ? -17.312 -14.294 2.721 1.00 53.62 184 LEU A O 1
ATOM 1332 N N . SER A 1 185 ? -17.419 -14.687 4.942 1.00 68.12 185 SER A N 1
ATOM 1333 C CA . SER A 1 185 ? -17.448 -13.287 5.328 1.00 68.12 185 SER A CA 1
ATOM 1334 C C . SER A 1 185 ? -16.072 -12.736 5.019 1.00 68.12 185 SER A C 1
ATOM 1336 O O . SER A 1 185 ? -15.124 -12.942 5.773 1.00 68.12 185 SER A O 1
ATOM 1338 N N . PHE A 1 186 ? -15.944 -12.123 3.850 1.00 81.06 186 PHE A N 1
ATOM 1339 C CA . PHE A 1 186 ? -14.710 -11.489 3.444 1.00 81.06 186 PHE A CA 1
ATOM 1340 C C . PHE A 1 186 ? -14.457 -10.327 4.404 1.00 81.06 186 PHE A C 1
ATOM 1342 O O . PHE A 1 186 ? -15.203 -9.346 4.434 1.00 81.06 186 PHE A O 1
ATOM 1349 N N . GLU A 1 187 ? -13.432 -10.479 5.230 1.00 92.00 187 GLU A N 1
ATOM 1350 C CA . GLU A 1 187 ? -13.010 -9.457 6.175 1.00 92.00 187 GLU A CA 1
ATOM 1351 C C . GLU A 1 187 ? -12.231 -8.356 5.439 1.00 92.00 187 GLU A C 1
ATOM 1353 O O . GLU A 1 187 ? -11.409 -8.664 4.569 1.00 92.00 187 GLU A O 1
ATOM 1358 N N . PRO A 1 188 ? -12.493 -7.073 5.737 1.00 95.56 188 PRO A N 1
ATOM 1359 C CA . PRO A 1 188 ? -11.790 -5.964 5.105 1.00 95.56 188 PRO A CA 1
ATOM 1360 C C . PRO A 1 188 ? -10.296 -5.976 5.451 1.00 95.56 188 PRO A C 1
ATOM 1362 O O . PRO A 1 188 ? -9.914 -6.199 6.600 1.00 95.56 188 PRO A O 1
ATOM 1365 N N . TRP A 1 189 ? -9.449 -5.687 4.463 1.00 96.69 189 TRP A N 1
ATOM 1366 C CA . TRP A 1 189 ? -8.003 -5.561 4.645 1.00 96.69 189 TRP A CA 1
ATOM 1367 C C . TRP A 1 189 ? -7.554 -4.106 4.604 1.00 96.69 189 TRP A C 1
ATOM 1369 O O . TRP A 1 189 ? -7.960 -3.345 3.723 1.00 96.69 189 TRP A O 1
ATOM 1379 N N . VAL A 1 190 ? -6.641 -3.758 5.506 1.00 97.12 190 VAL A N 1
ATOM 1380 C CA . VAL A 1 190 ? -5.873 -2.515 5.507 1.00 97.12 190 VAL A CA 1
ATOM 1381 C C . VAL A 1 190 ? -4.423 -2.865 5.186 1.00 97.12 190 VAL A C 1
ATOM 1383 O O . VAL A 1 190 ? -3.726 -3.482 5.991 1.00 97.12 190 VAL A O 1
ATOM 1386 N N . VAL A 1 191 ? -3.968 -2.495 3.990 1.00 96.88 191 VAL A N 1
ATOM 1387 C CA . VAL A 1 191 ? -2.629 -2.839 3.494 1.00 96.88 191 VAL A CA 1
ATOM 1388 C C . VAL A 1 191 ? -1.772 -1.586 3.393 1.00 96.88 191 VAL A C 1
ATOM 1390 O O . VAL A 1 191 ? -2.109 -0.674 2.640 1.00 96.88 191 VAL A O 1
ATOM 1393 N N . LEU A 1 192 ? -0.651 -1.542 4.110 1.00 96.50 192 LEU A N 1
ATOM 1394 C CA . LEU A 1 192 ? 0.367 -0.512 3.916 1.00 96.50 192 LEU A CA 1
ATOM 1395 C C . LEU A 1 192 ? 1.352 -0.949 2.831 1.00 96.50 192 LEU A C 1
ATOM 1397 O O . LEU A 1 192 ? 1.922 -2.035 2.902 1.00 96.50 192 LEU A O 1
ATOM 1401 N N . ILE A 1 193 ? 1.598 -0.066 1.868 1.00 95.62 193 ILE A N 1
ATOM 1402 C CA . ILE A 1 193 ? 2.636 -0.235 0.853 1.00 95.62 193 ILE A CA 1
ATOM 1403 C C . ILE A 1 193 ? 3.658 0.877 1.031 1.00 95.62 193 ILE A C 1
ATOM 1405 O O . ILE A 1 193 ? 3.339 2.061 0.895 1.00 95.62 193 ILE A O 1
ATOM 1409 N N . SER A 1 194 ? 4.885 0.495 1.353 1.00 95.06 194 SER A N 1
ATOM 1410 C CA . SER A 1 194 ? 5.987 1.399 1.696 1.00 95.06 194 SER A CA 1
ATOM 1411 C C . SER A 1 194 ? 7.322 0.770 1.294 1.00 95.06 194 SER A C 1
ATOM 1413 O O . SER A 1 194 ? 7.368 -0.422 0.999 1.00 95.06 194 SER A O 1
ATOM 1415 N N . SER A 1 195 ? 8.416 1.538 1.265 1.00 91.25 195 SER A N 1
ATOM 1416 C CA . SER A 1 195 ? 9.753 0.932 1.178 1.00 91.25 195 SER A CA 1
ATOM 1417 C C . SER A 1 195 ? 10.296 0.664 2.583 1.00 91.25 195 SER A C 1
ATOM 1419 O O . SER A 1 195 ? 10.150 1.498 3.480 1.00 91.25 195 SER A O 1
ATOM 1421 N N . LYS A 1 196 ? 10.919 -0.498 2.809 1.00 77.25 196 LYS A N 1
ATOM 1422 C CA . LYS A 1 196 ? 11.543 -0.779 4.115 1.00 77.25 196 LYS A CA 1
ATOM 1423 C C . LYS A 1 196 ? 12.860 -0.025 4.325 1.00 77.25 196 LYS A C 1
ATOM 1425 O O . LYS A 1 196 ? 13.184 0.304 5.461 1.00 77.25 196 LYS A O 1
ATOM 1430 N N . HIS A 1 197 ? 13.607 0.259 3.254 1.00 68.31 197 HIS A N 1
ATOM 1431 C CA . HIS A 1 197 ? 15.050 0.528 3.370 1.00 68.31 197 HIS A CA 1
ATOM 1432 C C . HIS A 1 197 ? 15.560 1.821 2.731 1.00 68.31 197 HIS A C 1
ATOM 1434 O O . HIS A 1 197 ? 16.766 2.028 2.714 1.00 68.31 197 HIS A O 1
ATOM 1440 N N . SER A 1 198 ? 14.713 2.679 2.158 1.00 67.69 198 SER A N 1
ATOM 1441 C CA . SER A 1 198 ? 15.239 3.769 1.314 1.00 67.69 198 SER A CA 1
ATOM 1442 C C . SER A 1 198 ? 14.771 5.172 1.671 1.00 67.69 198 SER A C 1
ATOM 1444 O O . SER A 1 198 ? 15.345 6.137 1.174 1.00 67.69 198 SER A O 1
ATOM 1446 N N . ASP A 1 199 ? 13.728 5.318 2.486 1.00 84.50 199 ASP A N 1
ATOM 1447 C CA . ASP A 1 199 ? 13.076 6.608 2.683 1.00 84.50 199 ASP A CA 1
ATOM 1448 C C . ASP A 1 199 ? 12.619 6.786 4.132 1.00 84.50 199 ASP A C 1
ATOM 1450 O O . ASP A 1 199 ? 11.798 6.023 4.640 1.00 84.50 199 ASP A O 1
ATOM 1454 N N . ALA A 1 200 ? 13.126 7.842 4.775 1.00 86.06 200 ALA A N 1
ATOM 1455 C CA . ALA A 1 200 ? 12.770 8.210 6.143 1.00 86.06 200 ALA A CA 1
ATOM 1456 C C . ALA A 1 200 ? 11.257 8.411 6.310 1.00 86.06 200 ALA A C 1
ATOM 1458 O O . ALA A 1 200 ? 10.713 8.148 7.381 1.00 86.06 200 ALA A O 1
ATOM 1459 N N . THR A 1 201 ? 10.564 8.842 5.253 1.00 88.00 201 THR A N 1
ATOM 1460 C CA . THR A 1 201 ? 9.103 8.957 5.263 1.00 88.00 201 THR A CA 1
ATOM 1461 C C . THR A 1 201 ? 8.485 7.573 5.418 1.00 88.00 201 THR A C 1
ATOM 1463 O O . THR A 1 201 ? 7.763 7.332 6.382 1.00 88.00 201 THR A O 1
ATOM 1466 N N . SER A 1 202 ? 8.829 6.638 4.530 1.00 90.31 202 SER A N 1
ATOM 1467 C CA . SER A 1 202 ? 8.357 5.250 4.585 1.00 90.31 202 SER A CA 1
ATOM 1468 C C . SER A 1 202 ? 8.663 4.565 5.926 1.00 90.31 202 SER A C 1
ATOM 1470 O O . SER A 1 202 ? 7.776 3.918 6.479 1.00 90.31 202 SER A O 1
ATOM 1472 N N . THR A 1 203 ? 9.849 4.782 6.508 1.00 89.00 203 THR A N 1
ATOM 1473 C CA . THR A 1 203 ? 10.204 4.295 7.856 1.00 89.00 203 THR A CA 1
ATOM 1474 C C . THR A 1 203 ? 9.225 4.800 8.919 1.00 89.00 203 THR A C 1
ATOM 1476 O O . THR A 1 203 ? 8.681 3.995 9.670 1.00 89.00 203 THR A O 1
ATOM 1479 N N . ARG A 1 204 ? 8.921 6.106 8.952 1.00 88.69 204 ARG A N 1
ATOM 1480 C CA . ARG A 1 204 ? 7.962 6.659 9.927 1.00 88.69 204 ARG A CA 1
ATOM 1481 C C . ARG A 1 204 ? 6.552 6.102 9.735 1.00 88.69 204 ARG A C 1
ATOM 1483 O O . ARG A 1 204 ? 5.863 5.831 10.714 1.00 88.69 204 ARG A O 1
ATOM 1490 N N . PHE A 1 205 ? 6.120 5.918 8.488 1.00 92.12 205 PHE A N 1
ATOM 1491 C CA . PHE A 1 205 ? 4.827 5.295 8.198 1.00 92.12 205 PHE A CA 1
ATOM 1492 C C . PHE A 1 205 ? 4.767 3.841 8.659 1.00 92.12 205 PHE A C 1
ATOM 1494 O O . PHE A 1 205 ? 3.744 3.431 9.203 1.00 92.12 205 PHE A O 1
ATOM 1501 N N . ASN A 1 206 ? 5.855 3.086 8.495 1.00 92.38 206 ASN A N 1
ATOM 1502 C CA . ASN A 1 206 ? 5.951 1.719 8.999 1.00 92.38 206 ASN A CA 1
ATOM 1503 C C . ASN A 1 206 ? 5.811 1.682 10.521 1.00 92.38 206 ASN A C 1
ATOM 1505 O O . ASN A 1 206 ? 5.047 0.862 11.019 1.00 92.38 206 ASN A O 1
ATOM 1509 N N . THR A 1 207 ? 6.473 2.594 11.241 1.00 91.38 207 THR A N 1
ATOM 1510 C CA . THR A 1 207 ? 6.346 2.712 12.701 1.00 91.38 207 THR A CA 1
ATOM 1511 C C . THR A 1 207 ? 4.909 3.021 13.116 1.00 91.38 207 THR A C 1
ATOM 1513 O O . THR A 1 207 ? 4.317 2.244 13.855 1.00 91.38 207 THR A O 1
ATOM 1516 N N . VAL A 1 208 ? 4.296 4.085 12.577 1.00 93.19 208 VAL A N 1
ATOM 1517 C CA . VAL A 1 208 ? 2.911 4.464 12.929 1.00 93.19 208 VAL A CA 1
ATOM 1518 C C . VAL A 1 208 ? 1.924 3.335 12.629 1.00 93.19 208 VAL A C 1
ATOM 1520 O O . VAL A 1 208 ? 1.040 3.047 13.438 1.00 93.19 208 VAL A O 1
ATOM 1523 N N . PHE A 1 209 ? 2.067 2.683 11.474 1.00 95.12 209 PHE A N 1
ATOM 1524 C CA . PHE A 1 209 ? 1.213 1.565 11.090 1.00 95.12 209 PHE A CA 1
ATOM 1525 C C . PHE A 1 209 ? 1.389 0.374 12.032 1.00 95.12 209 PHE A C 1
ATOM 1527 O O . PHE A 1 209 ? 0.398 -0.127 12.555 1.00 95.12 209 PHE A O 1
ATOM 1534 N N . ASN A 1 210 ? 2.631 -0.041 12.295 1.00 94.25 210 ASN A N 1
ATOM 1535 C CA . ASN A 1 210 ? 2.926 -1.171 13.170 1.00 94.25 210 ASN A CA 1
ATOM 1536 C C . ASN A 1 210 ? 2.450 -0.922 14.605 1.00 94.25 210 ASN A C 1
ATOM 1538 O O . ASN A 1 210 ? 1.811 -1.787 15.193 1.00 94.25 210 ASN A O 1
ATOM 1542 N N . ASP A 1 211 ? 2.677 0.277 15.140 1.00 93.56 211 ASP A N 1
ATOM 1543 C CA . ASP A 1 211 ? 2.222 0.642 16.480 1.00 93.56 211 ASP A CA 1
ATOM 1544 C C . ASP A 1 211 ? 0.696 0.660 16.575 1.00 93.56 211 ASP A C 1
ATOM 1546 O O . ASP A 1 211 ? 0.131 0.203 17.565 1.00 93.56 211 ASP A O 1
ATOM 1550 N N . THR A 1 212 ? 0.009 1.141 15.534 1.00 95.12 212 THR A N 1
ATOM 1551 C CA . THR A 1 212 ? -1.459 1.089 15.492 1.00 95.12 212 THR A CA 1
ATOM 1552 C C . THR A 1 212 ? -1.951 -0.356 15.480 1.00 95.12 212 THR A C 1
ATOM 1554 O O . THR A 1 212 ? -2.899 -0.687 16.188 1.00 95.12 212 THR A O 1
ATOM 1557 N N . VAL A 1 213 ? -1.297 -1.238 14.719 1.00 95.44 213 VAL A N 1
ATOM 1558 C CA . VAL A 1 213 ? -1.642 -2.664 14.711 1.00 95.44 213 VAL A CA 1
ATOM 1559 C C . VAL A 1 213 ? -1.359 -3.306 16.068 1.00 95.44 213 VAL A C 1
ATOM 1561 O O . VAL A 1 213 ? -2.194 -4.069 16.535 1.00 95.44 213 VAL A O 1
ATOM 1564 N N . ASN A 1 214 ? -0.262 -2.952 16.743 1.00 94.62 214 ASN A N 1
ATOM 1565 C CA . ASN A 1 214 ? 0.049 -3.425 18.097 1.00 94.62 214 ASN A CA 1
ATOM 1566 C C . ASN A 1 214 ? -1.019 -3.021 19.124 1.00 94.62 214 ASN A C 1
ATOM 1568 O O . ASN A 1 214 ? -1.295 -3.789 20.041 1.00 94.62 214 ASN A O 1
ATOM 1572 N N . LEU A 1 215 ? -1.643 -1.846 18.973 1.00 94.50 215 LEU A N 1
ATOM 1573 C CA . LEU A 1 215 ? -2.752 -1.430 19.840 1.00 94.50 215 LEU A CA 1
ATOM 1574 C C . LEU A 1 215 ? -4.007 -2.293 19.643 1.00 94.50 215 LEU A C 1
ATOM 1576 O O . LEU A 1 215 ? -4.727 -2.561 20.601 1.00 94.50 215 LEU A O 1
ATOM 1580 N N . ILE A 1 216 ? -4.282 -2.720 18.408 1.00 95.56 216 ILE A N 1
ATOM 1581 C CA . ILE A 1 216 ? -5.473 -3.517 18.065 1.00 95.56 216 ILE A CA 1
ATOM 1582 C C . ILE A 1 216 ? -5.236 -5.007 18.348 1.00 95.56 216 ILE A C 1
ATOM 1584 O O . ILE A 1 216 ? -6.113 -5.706 18.860 1.00 95.56 216 ILE A O 1
ATOM 1588 N N . HIS A 1 217 ? -4.039 -5.485 18.018 1.00 95.44 217 HIS A N 1
ATOM 1589 C CA . HIS A 1 217 ? -3.579 -6.859 18.150 1.00 95.44 217 HIS A CA 1
ATOM 1590 C C . HIS A 1 217 ? -2.265 -6.883 18.940 1.00 95.44 217 HIS A C 1
ATOM 1592 O O . HIS A 1 217 ? -1.187 -6.999 18.344 1.00 95.44 217 HIS A O 1
ATOM 1598 N N . PRO A 1 218 ? -2.336 -6.778 20.280 1.00 94.00 218 PRO A N 1
ATOM 1599 C CA . PRO A 1 218 ? -1.154 -6.870 21.121 1.00 94.00 218 PRO A CA 1
ATOM 1600 C C . PRO A 1 218 ? -0.397 -8.172 20.832 1.00 94.00 218 PRO A C 1
ATOM 1602 O O . PRO A 1 218 ? -1.037 -9.222 20.691 1.00 94.00 218 PRO A O 1
ATOM 1605 N N . PRO A 1 219 ? 0.941 -8.134 20.719 1.00 90.62 219 PRO A N 1
ATOM 1606 C CA . PRO A 1 219 ? 1.720 -9.348 20.528 1.00 90.62 219 PRO A CA 1
ATOM 1607 C C . PRO A 1 219 ? 1.529 -10.295 21.721 1.00 90.62 219 PRO A C 1
ATOM 1609 O O . PRO A 1 219 ? 1.250 -9.865 22.844 1.00 90.62 219 PRO A O 1
ATOM 1612 N N . ALA A 1 220 ? 1.655 -11.603 21.482 1.00 90.62 220 ALA A N 1
ATOM 1613 C CA . ALA A 1 220 ? 1.529 -12.597 22.544 1.00 90.62 220 ALA A CA 1
ATOM 1614 C C . ALA A 1 220 ? 2.569 -12.335 23.649 1.00 90.62 220 ALA A C 1
ATOM 1616 O O . ALA A 1 220 ? 3.702 -11.950 23.358 1.00 90.62 220 ALA A O 1
ATOM 1617 N N . ALA A 1 221 ? 2.201 -12.564 24.913 1.00 90.25 221 ALA A N 1
ATOM 1618 C CA . ALA A 1 221 ? 3.118 -12.393 26.040 1.00 90.25 221 ALA A CA 1
ATOM 1619 C C . ALA A 1 221 ? 4.422 -13.182 25.797 1.00 90.25 221 ALA A C 1
ATOM 1621 O O . ALA A 1 221 ? 4.384 -14.395 25.594 1.00 90.25 221 ALA A O 1
ATOM 1622 N N . GLY A 1 222 ? 5.563 -12.487 25.777 1.00 85.44 222 GLY A N 1
ATOM 1623 C CA . GLY A 1 222 ? 6.881 -13.058 25.457 1.00 85.44 222 GLY A CA 1
ATOM 1624 C C . GLY A 1 222 ? 7.393 -12.766 24.041 1.00 85.44 222 GLY A C 1
ATOM 1625 O O . GLY A 1 222 ? 8.579 -12.946 23.783 1.00 85.44 222 GLY A O 1
ATOM 1626 N N . GLN A 1 223 ? 6.549 -12.256 23.142 1.00 80.38 223 GLN A N 1
ATOM 1627 C CA . GLN A 1 223 ? 6.977 -11.569 21.920 1.00 80.38 223 GLN A CA 1
ATOM 1628 C C . GLN A 1 223 ? 7.006 -10.068 22.198 1.00 80.38 223 GLN A C 1
ATOM 1630 O O . GLN A 1 223 ? 6.190 -9.305 21.683 1.00 80.38 223 GLN A O 1
ATOM 1635 N N . GLU A 1 224 ? 7.901 -9.643 23.088 1.00 72.19 224 GLU A N 1
ATOM 1636 C CA . GLU A 1 224 ? 8.101 -8.217 23.316 1.00 72.19 224 GLU A CA 1
ATOM 1637 C C . GLU A 1 224 ? 8.545 -7.583 21.995 1.00 72.19 224 GLU A C 1
ATOM 1639 O O . GLU A 1 224 ? 9.468 -8.075 21.335 1.00 72.19 224 GLU A O 1
ATOM 1644 N N . ALA A 1 225 ? 7.815 -6.554 21.554 1.00 67.25 225 ALA A N 1
ATOM 1645 C CA . ALA A 1 225 ? 8.164 -5.832 20.343 1.00 67.25 225 ALA A CA 1
ATOM 1646 C C . ALA A 1 225 ? 9.610 -5.359 20.491 1.00 67.25 225 ALA A C 1
ATOM 1648 O O . ALA A 1 225 ? 9.954 -4.782 21.524 1.00 67.25 225 ALA A O 1
ATOM 1649 N N . ALA A 1 226 ? 10.449 -5.643 19.489 1.00 66.81 226 ALA A N 1
ATOM 1650 C CA . ALA A 1 226 ? 11.838 -5.210 19.511 1.00 66.81 226 ALA A CA 1
ATOM 1651 C C . ALA A 1 226 ? 11.861 -3.716 19.880 1.00 66.81 226 ALA A C 1
ATOM 1653 O O . ALA A 1 226 ? 11.172 -2.938 19.206 1.00 66.81 226 ALA A O 1
ATOM 1654 N N . PRO A 1 227 ? 12.546 -3.322 20.972 1.00 64.62 227 PRO A N 1
ATOM 1655 C CA . PRO A 1 227 ? 12.525 -1.943 21.427 1.00 64.62 227 PRO A CA 1
ATOM 1656 C C . PRO A 1 227 ? 12.964 -1.060 20.267 1.00 64.62 227 PRO A C 1
ATOM 1658 O O . PRO A 1 227 ? 13.951 -1.367 19.594 1.00 64.62 227 PRO A O 1
ATOM 1661 N N . ALA A 1 228 ? 12.197 -0.003 19.994 1.00 61.44 228 ALA A N 1
ATOM 1662 C CA . ALA A 1 228 ? 12.537 0.939 18.939 1.00 61.44 228 ALA A CA 1
ATOM 1663 C C . ALA A 1 228 ? 13.977 1.416 19.174 1.00 61.44 228 ALA A C 1
ATOM 1665 O O . ALA A 1 228 ? 14.280 1.949 20.243 1.00 61.44 228 ALA A O 1
ATOM 1666 N N . GLU A 1 229 ? 14.877 1.158 18.219 1.00 63.53 229 GLU A N 1
ATOM 1667 C CA . GLU A 1 229 ? 16.291 1.489 18.383 1.00 63.53 229 GLU A CA 1
ATOM 1668 C C . GLU A 1 229 ? 16.441 2.979 18.705 1.00 63.53 229 GLU A C 1
ATOM 1670 O O . GLU A 1 229 ? 15.951 3.849 17.977 1.00 63.53 229 GLU A O 1
ATOM 1675 N N . ALA A 1 230 ? 17.128 3.258 19.816 1.00 58.84 230 ALA A N 1
ATOM 1676 C CA . ALA A 1 230 ? 17.221 4.591 20.395 1.00 58.84 230 ALA A CA 1
ATOM 1677 C C . ALA A 1 230 ? 17.857 5.626 19.445 1.00 58.84 230 ALA A C 1
ATOM 1679 O O . ALA A 1 230 ? 17.589 6.815 19.556 1.00 58.84 230 ALA A O 1
ATOM 1680 N N . ASP A 1 231 ? 18.647 5.194 18.461 1.00 54.75 231 ASP A N 1
ATOM 1681 C CA . ASP A 1 231 ? 19.291 6.098 17.498 1.00 54.75 231 ASP A CA 1
ATOM 1682 C C . ASP A 1 231 ? 18.357 6.578 16.375 1.00 54.75 231 ASP A C 1
ATOM 1684 O O . ASP A 1 231 ? 18.659 7.540 15.667 1.00 54.75 231 ASP A O 1
ATOM 1688 N N . SER A 1 232 ? 17.164 5.987 16.248 1.00 55.47 232 SER A N 1
ATOM 1689 C CA . SER A 1 232 ? 16.120 6.520 15.369 1.00 55.47 232 SER A CA 1
ATOM 1690 C C . SER A 1 232 ? 15.322 7.667 16.024 1.00 55.47 232 SER A C 1
ATOM 1692 O O . SER A 1 232 ? 14.438 8.238 15.372 1.00 55.47 232 SER A O 1
ATOM 1694 N N . LEU A 1 233 ? 15.638 8.047 17.280 1.00 47.31 233 LEU A N 1
ATOM 1695 C CA . LEU A 1 233 ? 14.913 9.074 18.048 1.00 47.31 233 LEU A CA 1
ATOM 1696 C C . LEU A 1 233 ? 15.031 10.496 17.504 1.00 47.31 233 LEU A C 1
ATOM 1698 O O . LEU A 1 233 ? 14.142 11.304 17.765 1.00 47.31 233 LEU A O 1
ATOM 1702 N N . ALA A 1 234 ? 16.065 10.823 16.724 1.00 50.75 234 ALA A N 1
ATOM 1703 C CA . ALA A 1 234 ? 16.258 12.190 16.224 1.00 50.75 234 ALA A CA 1
ATOM 1704 C C . ALA A 1 234 ? 15.136 12.665 15.273 1.00 50.75 234 ALA A C 1
ATOM 1706 O O . ALA A 1 234 ? 15.110 13.824 14.863 1.00 50.75 234 ALA A O 1
ATOM 1707 N N . THR A 1 235 ? 14.199 11.779 14.921 1.00 56.03 235 THR A N 1
ATOM 1708 C CA . THR A 1 235 ? 13.010 12.090 14.123 1.00 56.03 235 THR A CA 1
ATOM 1709 C C . THR A 1 235 ? 11.772 11.309 14.575 1.00 56.03 235 THR A C 1
ATOM 1711 O O . THR A 1 235 ? 10.954 10.913 13.737 1.00 56.03 235 THR A O 1
ATOM 1714 N N . MET A 1 236 ? 11.632 11.067 15.885 1.00 51.62 236 MET A N 1
ATOM 1715 C CA . MET A 1 236 ? 10.376 10.542 16.426 1.00 51.62 236 MET A CA 1
ATOM 1716 C C . MET A 1 236 ? 9.207 11.447 15.995 1.00 51.62 236 MET A C 1
ATOM 1718 O O . MET A 1 236 ? 9.373 12.669 15.921 1.00 51.62 236 MET A O 1
ATOM 1722 N N . PRO A 1 237 ? 8.044 10.867 15.653 1.00 57.78 237 PRO A N 1
ATOM 1723 C CA . PRO A 1 237 ? 6.812 11.639 15.570 1.00 57.78 237 PRO A CA 1
ATOM 1724 C C . PRO A 1 237 ? 6.609 12.377 16.898 1.00 57.78 237 PRO A C 1
ATOM 1726 O O . PRO A 1 237 ? 7.004 11.860 17.942 1.00 57.78 237 PRO A O 1
ATOM 1729 N N . ASP A 1 238 ? 6.057 13.588 16.821 1.00 68.81 238 ASP A N 1
ATOM 1730 C CA . ASP A 1 238 ? 5.741 14.444 17.967 1.00 68.81 238 ASP A CA 1
ATOM 1731 C C . ASP A 1 238 ? 5.222 13.594 19.143 1.00 68.81 238 ASP A C 1
ATOM 1733 O O . ASP A 1 238 ? 4.389 12.711 18.916 1.00 68.81 238 ASP A O 1
ATOM 1737 N N . GLU A 1 239 ? 5.758 13.805 20.358 1.00 81.88 239 GLU A N 1
ATOM 1738 C CA . GLU A 1 239 ? 5.333 13.079 21.565 1.00 81.88 239 GLU A CA 1
ATOM 1739 C C . GLU A 1 239 ? 3.806 12.958 21.580 1.00 81.88 239 GLU A C 1
ATOM 1741 O O . GLU A 1 239 ? 3.108 13.963 21.425 1.00 81.88 239 GLU A O 1
ATOM 1746 N N . GLU A 1 240 ? 3.289 11.728 21.715 1.00 86.94 240 GLU A N 1
ATOM 1747 C CA . GLU A 1 240 ? 1.843 11.504 21.740 1.00 86.94 240 GLU A CA 1
ATOM 1748 C C . GLU A 1 240 ? 1.232 12.352 22.845 1.00 86.94 240 GLU A C 1
ATOM 1750 O O . GLU A 1 240 ? 1.479 12.132 24.036 1.00 86.94 240 GLU A O 1
ATOM 1755 N N . THR A 1 241 ? 0.437 13.334 22.430 1.00 92.69 241 THR A N 1
ATOM 1756 C CA . THR A 1 241 ? -0.196 14.256 23.359 1.00 92.69 241 THR A CA 1
ATOM 1757 C C . THR A 1 241 ? -1.186 13.493 24.238 1.00 92.69 241 THR A C 1
ATOM 1759 O O . THR A 1 241 ? -1.741 12.466 23.840 1.00 92.69 241 THR A O 1
ATOM 1762 N N . GLU A 1 242 ? -1.451 13.986 25.448 1.00 93.94 242 GLU A N 1
ATOM 1763 C CA . GLU A 1 242 ? -2.474 13.385 26.321 1.00 93.94 242 GLU A CA 1
ATOM 1764 C C . GLU A 1 242 ? -3.855 13.335 25.644 1.00 93.94 242 GLU A C 1
ATOM 1766 O O . GLU A 1 242 ? -4.640 12.415 25.877 1.00 93.94 242 GLU A O 1
ATOM 1771 N N . ASP A 1 243 ? -4.136 14.278 24.744 1.00 93.69 243 ASP A N 1
ATOM 1772 C CA . ASP A 1 243 ? -5.359 14.273 23.946 1.00 93.69 243 ASP A CA 1
ATOM 1773 C C . ASP A 1 243 ? -5.356 13.161 22.885 1.00 93.69 243 ASP A C 1
ATOM 1775 O O . ASP A 1 243 ? -6.373 12.486 22.717 1.00 93.69 243 ASP A O 1
ATOM 1779 N N . ASP A 1 244 ? -4.223 12.890 22.224 1.00 94.12 244 ASP A N 1
ATOM 1780 C CA . ASP A 1 244 ? -4.095 11.743 21.312 1.00 94.12 244 ASP A CA 1
ATOM 1781 C C . ASP A 1 244 ? -4.341 10.418 22.048 1.00 94.12 244 ASP A C 1
ATOM 1783 O O . ASP A 1 244 ? -5.048 9.551 21.528 1.00 94.12 244 ASP A O 1
ATOM 1787 N N . LYS A 1 245 ? -3.826 10.273 23.277 1.00 95.25 245 LYS A N 1
ATOM 1788 C CA . LYS A 1 245 ? -4.058 9.083 24.115 1.00 95.25 245 LYS A CA 1
ATOM 1789 C C . LYS A 1 245 ? -5.540 8.896 24.433 1.00 95.25 245 LYS A C 1
ATOM 1791 O O . LYS A 1 245 ? -6.070 7.804 24.241 1.00 95.25 245 LYS A O 1
ATOM 1796 N N . ARG A 1 246 ? -6.239 9.970 24.820 1.00 96.06 246 ARG A N 1
ATOM 1797 C CA . ARG A 1 246 ? -7.694 9.943 25.063 1.00 96.06 246 ARG A CA 1
ATOM 1798 C C . ARG A 1 246 ? -8.481 9.542 23.820 1.00 96.06 246 ARG A C 1
ATOM 1800 O O . ARG A 1 246 ? -9.420 8.756 23.919 1.00 96.06 246 ARG A O 1
ATOM 1807 N N . VAL A 1 247 ? -8.102 10.057 22.647 1.00 95.62 247 VAL A N 1
ATOM 1808 C CA . VAL A 1 247 ? -8.738 9.681 21.374 1.00 95.62 247 VAL A CA 1
ATOM 1809 C C . VAL A 1 247 ? -8.496 8.207 21.063 1.00 95.62 247 VAL A C 1
ATOM 1811 O O . VAL A 1 247 ? -9.419 7.520 20.629 1.00 95.62 247 VAL A O 1
ATOM 1814 N N . ILE A 1 248 ? -7.282 7.704 21.291 1.00 96.31 248 ILE A N 1
ATOM 1815 C CA . ILE A 1 248 ? -6.960 6.288 21.094 1.00 96.31 248 ILE A CA 1
ATOM 1816 C C . ILE A 1 248 ? -7.833 5.413 21.997 1.00 96.31 248 ILE A C 1
ATOM 1818 O O . ILE A 1 248 ? -8.491 4.504 21.492 1.00 96.31 248 ILE A O 1
ATOM 1822 N N . GLU A 1 249 ? -7.890 5.703 23.297 1.00 96.81 249 GLU A N 1
ATOM 1823 C CA . GLU A 1 249 ? -8.704 4.950 24.258 1.00 96.81 249 GLU A CA 1
ATOM 1824 C C . GLU A 1 249 ? -10.193 4.958 23.885 1.00 96.81 249 GLU A C 1
ATOM 1826 O O . GLU A 1 249 ? -10.827 3.902 23.844 1.00 96.81 249 GLU A O 1
ATOM 1831 N N . ASP A 1 250 ? -10.742 6.124 23.535 1.00 97.12 250 ASP A N 1
ATOM 1832 C CA . ASP A 1 250 ? -12.142 6.270 23.131 1.00 97.12 250 ASP A CA 1
ATOM 1833 C C . ASP A 1 250 ? -12.460 5.488 21.846 1.00 97.12 250 ASP A C 1
ATOM 1835 O O . ASP A 1 250 ? -13.470 4.782 21.765 1.00 97.12 250 ASP A O 1
ATOM 1839 N N . VAL A 1 251 ? -11.580 5.560 20.841 1.00 96.56 251 VAL A N 1
ATOM 1840 C CA . VAL A 1 251 ? -11.755 4.841 19.573 1.00 96.56 251 VAL A CA 1
ATOM 1841 C C . VAL A 1 251 ? -11.653 3.332 19.772 1.00 96.56 251 VAL A C 1
ATOM 1843 O O . VAL A 1 251 ? -12.468 2.605 19.194 1.00 96.56 251 VAL A O 1
ATOM 1846 N N . LEU A 1 252 ? -10.694 2.863 20.577 1.00 96.62 252 LEU A N 1
ATOM 1847 C CA . LEU A 1 252 ? -10.545 1.445 20.907 1.00 96.62 252 LEU A CA 1
ATOM 1848 C C . LEU A 1 252 ? -11.773 0.928 21.656 1.00 96.62 252 LEU A C 1
ATOM 1850 O O . LEU A 1 252 ? -12.276 -0.137 21.310 1.00 96.62 252 LEU A O 1
ATOM 1854 N N . LEU A 1 253 ? -12.297 1.689 22.621 1.00 96.50 253 LEU A N 1
ATOM 1855 C CA . LEU A 1 253 ? -13.478 1.299 23.389 1.00 96.50 253 LEU A CA 1
ATOM 1856 C C . LEU A 1 253 ? -14.737 1.235 22.511 1.00 96.50 253 LEU A C 1
ATOM 1858 O O . LEU A 1 253 ? -15.487 0.263 22.577 1.00 96.50 253 LEU A O 1
ATOM 1862 N N . LYS A 1 254 ? -14.962 2.248 21.664 1.00 97.12 254 LYS A N 1
ATOM 1863 C CA . LYS A 1 254 ? -16.163 2.345 20.817 1.00 97.12 254 LYS A CA 1
ATOM 1864 C C . LYS A 1 254 ? -16.165 1.369 19.644 1.00 97.12 254 LYS A C 1
ATOM 1866 O O . LYS A 1 254 ? -17.227 0.886 19.266 1.00 97.12 254 LYS A O 1
ATOM 1871 N N . ASN A 1 255 ? -14.999 1.091 19.055 1.00 97.06 255 ASN A N 1
ATOM 1872 C CA . ASN A 1 255 ? -14.889 0.349 17.794 1.00 97.06 255 ASN A CA 1
ATOM 1873 C C . ASN A 1 255 ? -14.122 -0.975 17.922 1.00 97.06 255 ASN A C 1
ATOM 1875 O O . ASN A 1 255 ? -13.700 -1.523 16.903 1.00 97.06 255 ASN A O 1
ATOM 1879 N N . ALA A 1 256 ? -13.951 -1.509 19.138 1.00 95.75 256 ALA A N 1
ATOM 1880 C CA . ALA A 1 256 ? -13.193 -2.739 19.392 1.00 95.75 256 ALA A CA 1
ATOM 1881 C C . ALA A 1 256 ? -13.581 -3.889 18.446 1.00 95.75 256 ALA A C 1
ATOM 1883 O O . ALA A 1 256 ? -12.715 -4.538 17.860 1.00 95.75 256 ALA A O 1
ATOM 1884 N N . ASP A 1 257 ? -14.881 -4.127 18.261 1.00 94.94 257 ASP A N 1
ATOM 1885 C CA . ASP A 1 257 ? -15.373 -5.241 17.445 1.00 94.94 257 ASP A CA 1
ATOM 1886 C C . ASP A 1 257 ? -15.162 -5.026 15.945 1.00 94.94 257 ASP A C 1
ATOM 1888 O O . ASP A 1 257 ? -14.877 -5.980 15.221 1.00 94.94 257 ASP A O 1
ATOM 1892 N N . ALA A 1 258 ? -15.274 -3.784 15.467 1.00 93.25 258 ALA A N 1
ATOM 1893 C CA . ALA A 1 258 ? -15.002 -3.449 14.073 1.00 93.25 258 ALA A CA 1
ATOM 1894 C C . ALA A 1 258 ? -13.505 -3.579 13.764 1.00 93.25 258 ALA A C 1
ATOM 1896 O O . ALA A 1 258 ? -13.132 -4.180 12.758 1.00 93.25 258 ALA A O 1
ATOM 1897 N N . LEU A 1 259 ? -12.650 -3.092 14.669 1.00 95.62 259 LEU A N 1
ATOM 1898 C CA . LEU A 1 259 ? -11.196 -3.164 14.534 1.00 95.62 259 LEU A CA 1
ATOM 1899 C C . LEU A 1 259 ? -10.685 -4.610 14.544 1.00 95.62 259 LEU A C 1
ATOM 1901 O O . LEU A 1 259 ? -9.824 -4.947 13.740 1.00 95.62 259 LEU A O 1
ATOM 1905 N N . LYS A 1 260 ? -11.266 -5.493 15.368 1.00 94.81 260 LYS A N 1
ATOM 1906 C CA . LYS A 1 260 ? -10.920 -6.928 15.398 1.00 94.81 260 LYS A CA 1
ATOM 1907 C C . LYS A 1 260 ? -11.229 -7.675 14.096 1.00 94.81 260 LYS A C 1
ATOM 1909 O O . LYS A 1 260 ? -10.660 -8.739 13.873 1.00 94.81 260 LYS A O 1
ATOM 1914 N N . ARG A 1 261 ? -12.143 -7.155 13.269 1.00 94.25 261 ARG A N 1
ATOM 1915 C CA . ARG A 1 261 ? -12.497 -7.734 11.960 1.00 94.25 261 ARG A CA 1
ATOM 1916 C C . ARG A 1 261 ? -11.584 -7.257 10.836 1.00 94.25 261 ARG A C 1
ATOM 1918 O O . ARG A 1 261 ? -11.665 -7.801 9.740 1.00 94.25 261 ARG A O 1
ATOM 1925 N N . LEU A 1 262 ? -10.766 -6.229 11.065 1.00 95.69 262 LEU A N 1
ATOM 1926 C CA . LEU A 1 262 ? -9.819 -5.759 10.063 1.00 95.69 262 LEU A CA 1
ATOM 1927 C C . LEU A 1 262 ? -8.626 -6.709 10.001 1.00 95.69 262 LEU A C 1
ATOM 1929 O O . LEU A 1 262 ? -8.071 -7.119 11.018 1.00 95.69 262 LEU A O 1
ATOM 1933 N N . ARG A 1 263 ? -8.207 -7.034 8.782 1.00 96.12 263 ARG A N 1
ATOM 1934 C CA . ARG A 1 263 ? -6.941 -7.718 8.520 1.00 96.12 263 ARG A CA 1
ATOM 1935 C C . ARG A 1 263 ? -5.892 -6.696 8.134 1.00 96.12 263 ARG A C 1
ATOM 1937 O O . ARG A 1 263 ? -6.179 -5.763 7.387 1.00 96.12 263 ARG A O 1
ATOM 1944 N N . PHE A 1 264 ? -4.671 -6.884 8.610 1.00 96.38 264 PHE A N 1
ATOM 1945 C CA . PHE A 1 264 ? -3.571 -5.976 8.322 1.00 96.38 264 PHE A CA 1
ATOM 1946 C C . PHE A 1 264 ? -2.551 -6.656 7.420 1.00 96.38 264 PHE A C 1
ATOM 1948 O O . PHE A 1 264 ? -2.198 -7.819 7.618 1.00 96.38 264 PHE A O 1
ATOM 1955 N N . GLY A 1 265 ? -2.090 -5.923 6.412 1.00 95.81 265 GLY A N 1
ATOM 1956 C CA . GLY A 1 265 ? -1.064 -6.385 5.488 1.00 95.81 265 GLY A CA 1
ATOM 1957 C C . GLY A 1 265 ? 0.024 -5.342 5.282 1.00 95.81 265 GLY A C 1
ATOM 1958 O O . GLY A 1 265 ? -0.222 -4.139 5.377 1.00 95.81 265 GLY A O 1
ATOM 1959 N N . HIS A 1 266 ? 1.224 -5.807 4.961 1.00 95.12 266 HIS A N 1
ATOM 1960 C CA . HIS A 1 266 ? 2.331 -4.966 4.521 1.00 95.12 266 HIS A CA 1
ATOM 1961 C C . HIS A 1 266 ? 2.891 -5.494 3.203 1.00 95.12 266 HIS A C 1
ATOM 1963 O O . HIS A 1 266 ? 3.066 -6.700 3.037 1.00 95.12 266 HIS A O 1
ATOM 1969 N N . VAL A 1 267 ? 3.160 -4.583 2.270 1.00 94.50 267 VAL A N 1
ATOM 1970 C CA . VAL A 1 267 ? 3.878 -4.860 1.024 1.00 94.50 267 VAL A CA 1
ATOM 1971 C C . VAL A 1 267 ? 5.099 -3.956 0.999 1.00 94.50 267 VAL A C 1
ATOM 1973 O O . VAL A 1 267 ? 4.976 -2.729 1.056 1.00 94.50 267 VAL A O 1
ATOM 1976 N N . ASP A 1 268 ? 6.277 -4.554 0.864 1.00 93.56 268 ASP A N 1
ATOM 1977 C CA . ASP A 1 268 ? 7.473 -3.784 0.559 1.00 93.56 268 ASP A CA 1
ATOM 1978 C C . ASP A 1 268 ? 7.529 -3.509 -0.944 1.00 93.56 268 ASP A C 1
ATOM 1980 O O . ASP A 1 268 ? 7.660 -4.413 -1.768 1.00 93.56 268 ASP A O 1
ATOM 1984 N N . TYR A 1 269 ? 7.432 -2.230 -1.288 1.00 92.69 269 TYR A N 1
ATOM 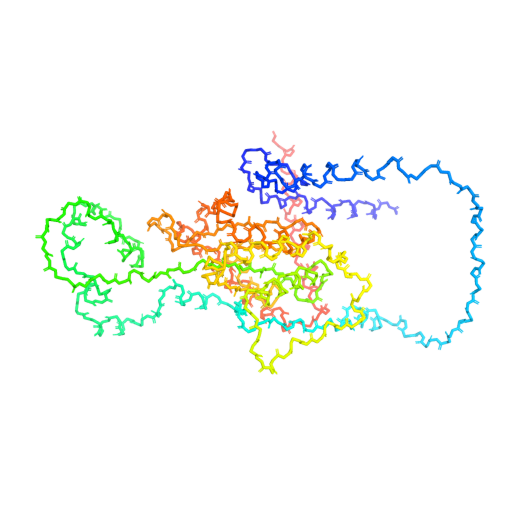1985 C CA . TYR A 1 269 ? 7.438 -1.742 -2.661 1.00 92.69 269 TYR A CA 1
ATOM 1986 C C . TYR A 1 269 ? 8.665 -2.192 -3.466 1.00 92.69 269 TYR A C 1
ATOM 1988 O O . TYR A 1 269 ? 8.557 -2.397 -4.675 1.00 92.69 269 TYR A O 1
ATOM 1996 N N . LEU A 1 270 ? 9.828 -2.323 -2.816 1.00 89.19 270 LEU A N 1
ATOM 1997 C CA . LEU A 1 270 ? 11.085 -2.650 -3.490 1.00 89.19 270 LEU A CA 1
ATOM 1998 C C . LEU A 1 270 ? 11.294 -4.155 -3.643 1.00 89.19 270 LEU A C 1
ATOM 2000 O O . LEU A 1 270 ? 11.827 -4.577 -4.667 1.00 89.19 270 LEU A O 1
ATOM 2004 N N . THR A 1 271 ? 10.883 -4.955 -2.656 1.00 88.50 271 THR A N 1
ATOM 2005 C CA . THR A 1 271 ? 11.066 -6.415 -2.709 1.00 88.50 271 THR A CA 1
ATOM 2006 C C . THR A 1 271 ? 9.916 -7.123 -3.414 1.00 88.50 271 THR A C 1
ATOM 2008 O O . THR A 1 271 ? 10.128 -8.172 -4.008 1.00 88.50 271 THR A O 1
ATOM 2011 N N . GLU A 1 272 ? 8.711 -6.544 -3.395 1.00 90.00 272 GLU A N 1
ATOM 2012 C CA . GLU A 1 272 ? 7.504 -7.100 -4.016 1.00 90.00 272 GLU A CA 1
ATOM 2013 C C . GLU A 1 272 ? 6.963 -6.172 -5.117 1.00 90.00 272 GLU A C 1
ATOM 2015 O O . GLU A 1 272 ? 5.810 -5.715 -5.067 1.00 90.00 272 GLU A O 1
ATOM 2020 N N . PRO A 1 273 ? 7.767 -5.882 -6.161 1.00 87.88 273 PRO A N 1
ATOM 2021 C CA . PRO A 1 273 ? 7.359 -4.968 -7.217 1.00 87.88 273 PRO A CA 1
ATOM 2022 C C . PRO A 1 273 ? 6.098 -5.472 -7.923 1.00 87.88 273 PRO A C 1
ATOM 2024 O O . PRO A 1 273 ? 5.258 -4.665 -8.311 1.00 87.88 273 PRO A O 1
ATOM 2027 N N . ALA A 1 274 ? 5.920 -6.792 -8.046 1.00 88.00 274 ALA A N 1
ATOM 2028 C CA . ALA A 1 274 ? 4.778 -7.409 -8.717 1.00 88.00 274 ALA A CA 1
ATOM 2029 C C . ALA A 1 274 ? 3.423 -6.902 -8.198 1.00 88.00 274 ALA A C 1
ATOM 2031 O O . ALA A 1 274 ? 2.531 -6.569 -8.977 1.00 88.00 274 ALA A O 1
ATOM 2032 N N . VAL A 1 275 ? 3.283 -6.781 -6.875 1.00 90.50 275 VAL A N 1
ATOM 2033 C CA . VAL A 1 275 ? 2.056 -6.282 -6.241 1.00 90.50 275 VAL A CA 1
ATOM 2034 C C . VAL A 1 275 ? 1.825 -4.813 -6.603 1.00 90.50 275 VAL A C 1
ATOM 2036 O O . VAL A 1 275 ? 0.724 -4.424 -6.997 1.00 90.50 275 VAL A O 1
ATOM 2039 N N . SER A 1 276 ? 2.886 -4.008 -6.551 1.00 91.12 276 SER A N 1
ATOM 2040 C CA . SER A 1 276 ? 2.845 -2.588 -6.907 1.00 91.12 276 SER A CA 1
ATOM 2041 C C . SER A 1 276 ? 2.475 -2.379 -8.379 1.00 91.12 276 SER A C 1
ATOM 2043 O O . SER A 1 276 ? 1.625 -1.545 -8.685 1.00 91.12 276 SER A O 1
ATOM 2045 N N . TRP A 1 277 ? 3.037 -3.179 -9.289 1.00 90.50 277 TRP A N 1
ATOM 2046 C CA . TRP A 1 277 ? 2.712 -3.150 -10.719 1.00 90.50 277 TRP A CA 1
ATOM 2047 C C . TRP A 1 277 ? 1.280 -3.598 -10.995 1.00 90.50 277 TRP A C 1
ATOM 2049 O O . TRP A 1 277 ? 0.576 -2.952 -11.772 1.00 90.50 277 TRP A O 1
ATOM 2059 N N . HIS A 1 278 ? 0.829 -4.664 -10.333 1.00 90.50 278 HIS A N 1
ATOM 2060 C CA . HIS A 1 278 ? -0.526 -5.182 -10.489 1.00 90.50 278 HIS A CA 1
ATOM 2061 C C . HIS A 1 278 ? -1.586 -4.150 -10.066 1.00 90.50 278 HIS A C 1
ATOM 2063 O O . HIS A 1 278 ? -2.596 -3.987 -10.746 1.00 90.50 278 HIS A O 1
ATOM 2069 N N . TRP A 1 279 ? -1.330 -3.378 -9.006 1.00 93.19 279 TRP A N 1
ATOM 2070 C CA . TRP A 1 279 ? -2.227 -2.303 -8.554 1.00 93.19 279 TRP A CA 1
ATOM 2071 C C . TRP A 1 279 ? -1.901 -0.918 -9.121 1.00 93.19 279 TRP A C 1
ATOM 2073 O O . TRP A 1 279 ? -2.514 0.075 -8.726 1.00 93.19 279 TRP A O 1
ATOM 2083 N N . TRP A 1 280 ? -0.961 -0.842 -10.065 1.00 93.06 280 TRP A N 1
ATOM 2084 C CA . TRP A 1 280 ? -0.552 0.395 -10.731 1.00 93.06 280 TRP A CA 1
ATOM 2085 C C . TRP A 1 280 ? -0.091 1.499 -9.763 1.00 93.06 280 TRP A C 1
ATOM 2087 O O . TRP A 1 280 ? -0.425 2.681 -9.907 1.00 93.06 280 TRP A O 1
ATOM 2097 N N . ILE A 1 281 ? 0.671 1.102 -8.748 1.00 94.19 281 ILE A N 1
ATOM 2098 C CA . ILE A 1 281 ? 1.176 1.965 -7.685 1.00 94.19 281 ILE A CA 1
ATOM 2099 C C . ILE A 1 281 ? 2.594 2.391 -8.030 1.00 94.19 281 ILE A C 1
ATOM 2101 O O . ILE A 1 281 ? 3.487 1.570 -8.188 1.00 94.19 281 ILE A O 1
ATOM 2105 N N . TRP A 1 282 ? 2.791 3.704 -8.107 1.00 90.94 282 TRP A N 1
ATOM 2106 C CA . TRP A 1 282 ? 4.061 4.325 -8.507 1.00 90.94 282 TRP A CA 1
ATOM 2107 C C . TRP A 1 282 ? 4.646 5.238 -7.435 1.00 90.94 282 TRP A C 1
ATOM 2109 O O . TRP A 1 282 ? 5.740 5.775 -7.588 1.00 90.94 282 TRP A O 1
ATOM 2119 N N . LYS A 1 283 ? 3.865 5.507 -6.386 1.00 91.62 283 LYS A N 1
ATOM 2120 C CA . LYS A 1 283 ? 4.225 6.409 -5.297 1.00 91.62 283 LYS A CA 1
ATOM 2121 C C . LYS A 1 283 ? 3.860 5.750 -3.983 1.00 91.62 283 LYS A C 1
ATOM 2123 O O . LYS A 1 283 ? 2.713 5.351 -3.793 1.00 91.62 283 LYS A O 1
ATOM 2128 N N . VAL A 1 284 ? 4.846 5.690 -3.105 1.00 94.25 284 VAL A N 1
ATOM 2129 C CA . VAL A 1 284 ? 4.751 5.185 -1.740 1.00 94.25 284 VAL A CA 1
ATOM 2130 C C . VAL A 1 284 ? 5.218 6.280 -0.776 1.00 94.25 284 VAL A C 1
ATOM 2132 O O . VAL A 1 284 ? 5.970 7.159 -1.205 1.00 94.25 284 VAL A O 1
ATOM 2135 N N . PRO A 1 285 ? 4.762 6.276 0.487 1.00 95.31 285 PRO A N 1
ATOM 2136 C CA . PRO A 1 285 ? 3.861 5.299 1.105 1.00 95.31 285 PRO A CA 1
ATOM 2137 C C . PRO A 1 285 ? 2.374 5.514 0.769 1.00 95.31 285 PRO A C 1
ATOM 2139 O O . PRO A 1 285 ? 1.915 6.638 0.555 1.00 95.31 285 PRO A O 1
ATOM 2142 N N . ILE A 1 286 ? 1.606 4.424 0.718 1.00 96.00 286 ILE A N 1
ATOM 2143 C CA . ILE A 1 286 ? 0.159 4.436 0.458 1.00 96.00 286 ILE A CA 1
ATOM 2144 C C . ILE A 1 286 ? -0.550 3.356 1.279 1.00 96.00 286 ILE A C 1
ATOM 2146 O O . ILE A 1 286 ? -0.015 2.264 1.457 1.00 96.00 286 ILE A O 1
ATOM 2150 N N . VAL A 1 287 ? -1.754 3.655 1.771 1.00 97.00 287 VAL A N 1
ATOM 2151 C CA . VAL A 1 287 ? -2.611 2.674 2.453 1.00 97.00 287 VAL A CA 1
ATOM 2152 C C . VAL A 1 287 ? -3.751 2.279 1.525 1.00 97.00 287 VAL A C 1
ATOM 2154 O O . VAL A 1 287 ? -4.401 3.136 0.922 1.00 97.00 287 VAL A O 1
ATOM 2157 N N . LEU A 1 288 ? -3.987 0.978 1.398 1.00 97.19 288 LEU A N 1
ATOM 2158 C CA . LEU A 1 288 ? -5.088 0.412 0.635 1.00 97.19 288 LEU A CA 1
ATOM 2159 C C . LEU A 1 288 ? -6.143 -0.154 1.571 1.00 97.19 288 LEU A C 1
ATOM 2161 O O . LEU A 1 288 ? -5.818 -0.871 2.514 1.00 97.19 288 LEU A O 1
ATOM 2165 N N . PHE A 1 289 ? -7.402 0.108 1.244 1.00 97.44 289 PHE A N 1
ATOM 2166 C CA . PHE A 1 289 ? -8.536 -0.593 1.831 1.00 97.44 289 PHE A CA 1
ATOM 2167 C C . PHE A 1 289 ? -9.081 -1.566 0.793 1.00 97.44 289 PHE A C 1
ATOM 2169 O O . PHE A 1 289 ? -9.517 -1.139 -0.280 1.00 97.44 289 PHE A O 1
ATOM 2176 N N . ILE A 1 290 ? -9.031 -2.861 1.095 1.00 96.62 290 ILE A N 1
ATOM 2177 C CA . ILE A 1 290 ? -9.558 -3.918 0.232 1.00 96.62 290 ILE A CA 1
ATOM 2178 C C . ILE A 1 290 ? -10.813 -4.471 0.895 1.00 96.62 290 ILE A C 1
ATOM 2180 O O . ILE A 1 290 ? -10.782 -4.936 2.032 1.00 96.62 290 ILE A O 1
ATOM 2184 N N . THR A 1 291 ? -11.926 -4.403 0.179 1.00 95.62 291 THR A N 1
ATOM 2185 C CA . THR A 1 291 ? -13.256 -4.755 0.689 1.00 95.62 291 THR A CA 1
ATOM 2186 C C . THR A 1 291 ? -13.954 -5.751 -0.226 1.00 95.62 291 THR A C 1
ATOM 2188 O O . THR A 1 291 ? -13.579 -5.836 -1.400 1.00 95.62 291 THR A O 1
ATOM 2191 N N . PRO A 1 292 ? -14.968 -6.490 0.266 1.00 93.12 292 PRO A N 1
ATOM 2192 C CA . PRO A 1 292 ? -15.804 -7.302 -0.612 1.00 93.12 292 PRO A CA 1
ATOM 2193 C C . PRO A 1 292 ? -16.359 -6.421 -1.733 1.00 93.12 292 PRO A C 1
ATOM 2195 O O . PRO A 1 292 ? -16.686 -5.255 -1.489 1.00 93.12 292 PRO A O 1
ATOM 2198 N N . SER A 1 293 ? -16.435 -6.938 -2.961 1.00 90.56 293 SER A N 1
ATOM 2199 C CA . SER A 1 293 ? -16.882 -6.087 -4.059 1.00 90.56 293 SER A CA 1
ATOM 2200 C C . SER A 1 293 ? -18.352 -5.706 -3.916 1.00 90.56 293 SER A C 1
ATOM 2202 O O . SER A 1 293 ? -19.206 -6.538 -3.625 1.00 90.56 293 SER A O 1
ATOM 2204 N N . SER A 1 294 ? -18.638 -4.436 -4.181 1.00 88.88 294 SER A N 1
ATOM 2205 C CA . SER A 1 294 ? -19.988 -3.922 -4.410 1.00 88.88 294 SER A CA 1
ATOM 2206 C C . SER A 1 294 ? -20.530 -4.253 -5.807 1.00 88.88 294 SER A C 1
ATOM 2208 O O . SER A 1 294 ? -21.717 -4.058 -6.055 1.00 88.88 294 SER A O 1
ATOM 2210 N N . SER A 1 295 ? -19.679 -4.734 -6.724 1.00 87.56 295 SER A N 1
ATOM 2211 C CA . SER A 1 295 ? -20.052 -5.100 -8.093 1.00 87.56 295 SER A CA 1
ATOM 2212 C C . SER A 1 295 ? -20.046 -6.619 -8.278 1.00 87.56 295 SER A C 1
ATOM 2214 O O . SER A 1 295 ? -19.086 -7.264 -7.858 1.00 87.56 295 SER A O 1
ATOM 2216 N N . PRO A 1 296 ? -21.035 -7.202 -8.984 1.00 86.50 296 PRO A N 1
ATOM 2217 C CA . PRO A 1 296 ? -21.016 -8.626 -9.327 1.00 86.50 296 PRO A CA 1
ATOM 221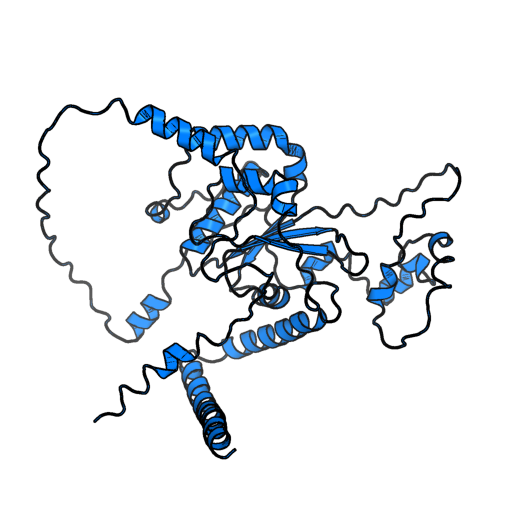8 C C . PRO A 1 296 ? -19.874 -9.001 -10.289 1.00 86.50 296 PRO A C 1
ATOM 2220 O O . PRO A 1 296 ? -19.506 -10.168 -10.387 1.00 86.50 296 PRO A O 1
ATOM 2223 N N . GLU A 1 297 ? -19.300 -8.025 -10.997 1.00 85.31 297 GLU A N 1
ATOM 2224 C CA . GLU A 1 297 ? -18.240 -8.254 -11.987 1.00 85.31 297 GLU A CA 1
ATOM 2225 C C . GLU A 1 297 ? -16.842 -8.350 -11.361 1.00 85.31 297 GLU A C 1
ATOM 2227 O O . GLU A 1 297 ? -15.918 -8.866 -11.989 1.00 85.31 297 GLU A O 1
ATOM 2232 N N . ARG A 1 298 ? -16.658 -7.854 -10.130 1.00 86.75 298 ARG A N 1
ATOM 2233 C CA . ARG A 1 298 ? -15.337 -7.753 -9.496 1.00 86.75 298 ARG A CA 1
ATOM 2234 C C . ARG A 1 298 ? -15.220 -8.658 -8.280 1.00 86.75 298 ARG A C 1
ATOM 2236 O O . ARG A 1 298 ? -16.181 -8.952 -7.581 1.00 86.75 298 ARG A O 1
ATOM 2243 N N . ALA A 1 299 ? -13.994 -9.099 -8.017 1.00 84.56 299 ALA A N 1
ATOM 2244 C CA . ALA A 1 299 ? -13.693 -9.946 -6.869 1.00 84.56 299 ALA A CA 1
ATOM 2245 C C . ALA A 1 299 ? -13.718 -9.167 -5.546 1.00 84.56 299 ALA A C 1
ATOM 2247 O O . ALA A 1 299 ? -14.199 -9.664 -4.532 1.00 84.56 299 ALA A O 1
ATOM 2248 N N . TYR A 1 300 ? -13.177 -7.953 -5.567 1.00 92.94 300 TYR A N 1
ATOM 2249 C CA . TYR A 1 300 ? -13.042 -7.073 -4.415 1.00 92.94 300 TYR A CA 1
ATOM 2250 C C . TYR A 1 300 ? -12.920 -5.627 -4.895 1.00 92.94 300 TYR A C 1
ATOM 2252 O O . TYR A 1 300 ? -12.557 -5.363 -6.043 1.00 92.94 300 TYR A O 1
ATOM 2260 N N . ASP A 1 301 ? -13.217 -4.689 -4.006 1.00 94.81 301 ASP A N 1
ATOM 2261 C CA . ASP A 1 301 ? -13.061 -3.263 -4.258 1.00 94.81 301 ASP A CA 1
ATOM 2262 C C . ASP A 1 301 ? -11.809 -2.753 -3.536 1.00 94.81 301 ASP A C 1
ATOM 2264 O O . ASP A 1 301 ? -11.672 -2.933 -2.323 1.00 94.81 301 ASP A O 1
ATOM 2268 N N . ILE A 1 302 ? -10.906 -2.107 -4.283 1.00 96.44 302 ILE A N 1
ATOM 2269 C CA . ILE A 1 302 ? -9.723 -1.423 -3.739 1.00 96.44 302 ILE A CA 1
ATOM 2270 C C . ILE A 1 302 ? -10.008 0.075 -3.636 1.00 96.44 302 ILE A C 1
ATOM 2272 O O . ILE A 1 302 ? -10.476 0.694 -4.597 1.00 96.44 302 ILE A O 1
ATOM 2276 N N . ARG A 1 303 ? -9.657 0.677 -2.498 1.00 97.44 303 ARG A N 1
ATOM 2277 C CA . ARG A 1 303 ? -9.637 2.131 -2.296 1.00 97.44 303 ARG A CA 1
ATOM 2278 C C . ARG A 1 303 ? -8.236 2.578 -1.911 1.00 97.44 303 ARG A C 1
ATOM 2280 O O . ARG A 1 303 ? -7.586 1.962 -1.070 1.00 97.44 303 ARG A O 1
ATOM 2287 N N . PHE A 1 304 ? -7.792 3.671 -2.519 1.00 96.94 304 PHE A N 1
ATOM 2288 C CA . PHE A 1 304 ? -6.452 4.214 -2.334 1.00 96.94 304 PHE A CA 1
ATOM 2289 C C . PHE A 1 304 ? -6.484 5.406 -1.384 1.00 96.94 304 PHE A C 1
ATOM 2291 O O . PHE A 1 304 ? -7.051 6.449 -1.716 1.00 96.94 304 PHE A O 1
ATOM 2298 N N . TRP A 1 305 ? -5.810 5.294 -0.243 1.00 96.56 305 TRP A N 1
ATOM 2299 C CA . TRP A 1 305 ? -5.565 6.423 0.640 1.00 96.56 305 TRP A CA 1
ATOM 2300 C C . TRP A 1 305 ? -4.128 6.908 0.494 1.00 96.56 305 TRP A C 1
ATOM 2302 O O . TRP A 1 305 ? -3.185 6.364 1.070 1.00 96.56 305 TRP A O 1
ATOM 2312 N N . ARG A 1 306 ? -3.967 7.955 -0.319 1.00 93.44 306 ARG A N 1
ATOM 2313 C CA . ARG A 1 306 ? -2.678 8.623 -0.498 1.00 93.44 306 ARG A CA 1
ATOM 2314 C C . ARG A 1 306 ? -2.322 9.383 0.764 1.00 93.44 306 ARG A C 1
ATOM 2316 O O . ARG A 1 306 ? -3.045 10.292 1.174 1.00 93.44 306 ARG A O 1
ATOM 2323 N N . LEU A 1 307 ? -1.187 9.023 1.332 1.00 86.62 307 LEU A N 1
ATOM 2324 C CA . LEU A 1 307 ? -0.669 9.668 2.515 1.00 86.62 307 LEU A CA 1
ATOM 2325 C C . LEU A 1 307 ? 0.124 10.908 2.088 1.00 86.62 307 LEU A C 1
ATOM 2327 O O . LEU A 1 307 ? 0.799 10.914 1.057 1.00 86.62 307 LEU A O 1
ATOM 2331 N N . ALA A 1 308 ? -0.020 11.998 2.839 1.00 82.81 308 ALA A N 1
ATOM 2332 C CA . ALA A 1 308 ? 0.783 13.192 2.609 1.00 82.81 308 ALA A CA 1
ATOM 2333 C C . ALA A 1 308 ? 2.260 12.913 2.948 1.00 82.81 308 ALA A C 1
ATOM 2335 O O . ALA A 1 308 ? 2.592 11.894 3.545 1.00 82.81 308 ALA A O 1
ATOM 2336 N N . ALA A 1 309 ? 3.151 13.857 2.633 1.00 82.56 309 ALA A N 1
ATOM 2337 C CA . ALA A 1 309 ? 4.572 13.757 2.987 1.00 82.56 309 ALA A CA 1
ATOM 2338 C C . ALA A 1 309 ? 4.827 13.616 4.504 1.00 82.56 309 ALA A C 1
ATOM 2340 O O . ALA A 1 309 ? 5.915 13.226 4.913 1.00 82.56 309 ALA A O 1
ATOM 2341 N N . ARG A 1 310 ? 3.834 13.945 5.343 1.00 85.44 310 ARG A N 1
ATOM 2342 C CA . ARG A 1 310 ? 3.877 13.732 6.790 1.00 85.44 310 ARG A CA 1
ATOM 2343 C C . ARG A 1 310 ? 2.939 12.584 7.170 1.00 85.44 310 ARG A C 1
ATOM 2345 O O . ARG A 1 310 ? 1.772 12.630 6.763 1.00 85.44 310 ARG A O 1
ATOM 2352 N N . PRO A 1 311 ? 3.413 11.592 7.941 1.00 86.88 311 PRO A N 1
ATOM 2353 C CA . PRO A 1 311 ? 2.547 10.551 8.469 1.00 86.88 311 PRO A CA 1
ATOM 2354 C C . PRO A 1 311 ? 1.454 11.134 9.365 1.00 86.88 311 PRO A C 1
ATOM 2356 O O . PRO A 1 311 ? 1.704 12.119 10.063 1.00 86.88 311 PRO A O 1
ATOM 2359 N N . PRO A 1 312 ? 0.228 10.577 9.326 1.00 91.88 312 PRO A N 1
ATOM 2360 C CA . PRO A 1 312 ? -0.784 10.916 10.315 1.00 91.88 312 PRO A CA 1
ATOM 2361 C C . PRO A 1 312 ? -0.298 10.492 11.708 1.00 91.88 312 PRO A C 1
ATOM 2363 O O . PRO A 1 312 ? 0.469 9.537 11.826 1.00 91.88 312 PRO A O 1
ATOM 2366 N N . SER A 1 313 ? -0.773 11.167 12.759 1.00 93.12 313 SER A N 1
ATOM 2367 C CA . SER A 1 313 ? -0.594 10.667 14.126 1.00 93.12 313 SER A CA 1
ATOM 2368 C C . SER A 1 313 ? -1.276 9.305 14.282 1.00 93.12 313 SER A C 1
ATOM 2370 O O . SER A 1 313 ? -2.212 8.979 13.540 1.00 93.12 313 SER A O 1
ATOM 2372 N N . LYS A 1 314 ? -0.835 8.518 15.265 1.00 94.00 314 LYS A N 1
ATOM 2373 C CA . LYS A 1 314 ? -1.424 7.211 15.585 1.00 94.00 314 LYS A CA 1
ATOM 2374 C C . LYS A 1 314 ? -2.921 7.326 15.871 1.00 94.00 314 LYS A C 1
ATOM 2376 O O . LYS A 1 314 ? -3.714 6.606 15.269 1.00 94.00 314 LYS A O 1
ATOM 2381 N N . ALA A 1 315 ? -3.314 8.315 16.677 1.00 95.31 315 ALA A N 1
ATOM 2382 C CA . ALA A 1 315 ? -4.712 8.622 16.970 1.00 95.31 315 ALA A CA 1
ATOM 2383 C C . ALA A 1 315 ? -5.518 8.925 15.698 1.00 95.31 315 ALA A C 1
ATOM 2385 O O . ALA A 1 315 ? -6.596 8.366 15.491 1.00 95.31 315 ALA A O 1
ATOM 2386 N N . ARG A 1 316 ? -4.980 9.753 14.791 1.00 94.44 316 ARG A N 1
ATOM 2387 C CA . ARG A 1 316 ? -5.650 10.083 13.525 1.00 94.44 316 ARG A CA 1
ATOM 2388 C C . ARG A 1 316 ? -5.754 8.880 12.595 1.00 94.44 316 ARG A C 1
ATOM 2390 O O . ARG A 1 316 ? -6.781 8.717 11.939 1.00 94.44 316 ARG A O 1
ATOM 2397 N N . PHE A 1 317 ? -4.704 8.069 12.503 1.00 95.94 317 PHE A N 1
ATOM 2398 C CA . PHE A 1 317 ? -4.715 6.858 11.692 1.00 95.94 317 PHE A CA 1
ATOM 2399 C C . PHE A 1 317 ? -5.764 5.874 12.220 1.00 95.94 317 PHE A C 1
ATOM 2401 O O . PHE A 1 317 ? -6.645 5.466 11.462 1.00 95.94 317 PHE A O 1
ATOM 2408 N N . LEU A 1 318 ? -5.753 5.608 13.531 1.00 96.12 318 LEU A N 1
ATOM 2409 C CA . LEU A 1 318 ? -6.719 4.750 14.213 1.00 96.12 318 LEU A CA 1
ATOM 2410 C C . LEU A 1 318 ? -8.163 5.249 14.035 1.00 96.12 318 LEU A C 1
ATOM 2412 O O . LEU A 1 318 ? -9.041 4.465 13.690 1.00 96.12 318 LEU A O 1
ATOM 2416 N N . ALA A 1 319 ? -8.403 6.555 14.181 1.00 95.69 319 ALA A N 1
ATOM 2417 C CA . ALA A 1 319 ? -9.717 7.177 14.001 1.00 95.69 319 ALA A CA 1
ATOM 2418 C C . ALA A 1 319 ? -10.241 7.146 12.553 1.00 95.69 319 ALA A C 1
ATOM 2420 O O . ALA A 1 319 ? -11.436 7.364 12.331 1.00 95.69 319 ALA A O 1
ATOM 2421 N N . ILE A 1 320 ? -9.362 6.959 11.562 1.00 95.56 320 ILE A N 1
ATOM 2422 C CA . ILE A 1 320 ? -9.749 6.799 10.156 1.00 95.56 320 ILE A CA 1
ATOM 2423 C C . ILE A 1 320 ? -10.056 5.338 9.856 1.00 95.56 320 ILE A C 1
ATOM 2425 O O . ILE A 1 320 ? -11.066 5.084 9.214 1.00 95.56 320 ILE A O 1
ATOM 2429 N N . ILE A 1 321 ? -9.231 4.392 10.315 1.00 96.69 321 ILE A N 1
ATOM 2430 C CA . ILE A 1 321 ? -9.451 2.960 10.047 1.00 96.69 321 ILE A CA 1
ATOM 2431 C C . ILE A 1 321 ? -10.628 2.381 10.848 1.00 96.69 321 ILE A C 1
ATOM 2433 O O . ILE A 1 321 ? -11.274 1.452 10.371 1.00 96.69 321 ILE A O 1
ATOM 2437 N N . SER A 1 322 ? -10.927 2.934 12.029 1.00 96.62 322 SER A N 1
ATOM 2438 C CA . SER A 1 322 ? -12.044 2.500 12.877 1.00 96.62 322 SER A CA 1
ATOM 2439 C C . SER A 1 322 ? -13.410 2.917 12.337 1.00 96.62 322 SER A C 1
ATOM 2441 O O . SER A 1 322 ? -14.388 2.198 12.524 1.00 96.62 322 SER A O 1
ATOM 2443 N N . ASP A 1 323 ? -13.478 4.060 11.653 1.00 96.00 323 ASP A N 1
ATOM 2444 C CA . ASP A 1 323 ? -14.717 4.591 11.100 1.00 96.00 323 ASP A CA 1
ATOM 2445 C C . ASP A 1 323 ? -14.873 4.167 9.640 1.00 96.00 323 ASP A C 1
ATOM 2447 O O . ASP A 1 323 ? -14.304 4.754 8.713 1.00 96.00 323 ASP A O 1
ATOM 2451 N N . GLU A 1 324 ? -15.701 3.146 9.443 1.00 95.25 324 GLU A N 1
ATOM 2452 C CA . GLU A 1 324 ? -16.031 2.615 8.128 1.00 95.25 324 GLU A CA 1
ATOM 2453 C C . GLU A 1 324 ? -16.583 3.683 7.175 1.00 95.25 324 GLU A C 1
ATOM 2455 O O . GLU A 1 324 ? -16.284 3.656 5.979 1.00 95.25 324 GLU A O 1
ATOM 2460 N N . ASN A 1 325 ? -17.303 4.685 7.684 1.00 95.25 325 ASN A N 1
ATOM 2461 C CA . ASN A 1 325 ? -17.833 5.752 6.844 1.00 95.25 325 ASN A CA 1
ATOM 2462 C C . ASN A 1 325 ? -16.721 6.643 6.287 1.00 95.25 325 ASN A C 1
ATOM 2464 O O . ASN A 1 325 ? -16.861 7.140 5.171 1.00 95.25 325 ASN A O 1
ATOM 2468 N N . LYS A 1 326 ? -15.604 6.827 7.005 1.00 94.69 326 LYS A N 1
ATOM 2469 C CA . LYS A 1 326 ? -14.493 7.676 6.542 1.00 94.69 326 LYS A CA 1
ATOM 2470 C C . LYS A 1 326 ? -13.743 7.036 5.388 1.00 94.69 326 LYS A C 1
ATOM 2472 O O . LYS A 1 326 ? -13.551 7.674 4.354 1.00 94.69 326 LYS A O 1
ATOM 2477 N N . TRP A 1 327 ? -13.323 5.781 5.525 1.00 95.38 327 TRP A N 1
ATOM 2478 C CA . TRP A 1 327 ? -12.567 5.137 4.451 1.00 95.38 327 TRP A CA 1
ATOM 2479 C C . TRP A 1 327 ? -13.465 4.663 3.298 1.00 95.38 327 TRP A C 1
ATOM 2481 O O . TRP A 1 327 ? -12.998 4.621 2.159 1.00 95.38 327 TRP A O 1
ATOM 2491 N N . LYS A 1 328 ? -14.770 4.411 3.512 1.00 95.69 328 LYS A N 1
ATOM 2492 C CA . LYS A 1 328 ? -15.727 4.162 2.409 1.00 95.69 328 LYS A CA 1
ATOM 2493 C C . LYS A 1 328 ? -16.011 5.387 1.540 1.00 95.69 328 LYS A C 1
ATOM 2495 O O . LYS A 1 328 ? -16.478 5.214 0.414 1.00 95.69 328 LYS A O 1
ATOM 2500 N N . GLN A 1 329 ? -15.720 6.600 2.007 1.00 96.06 329 GLN A N 1
ATOM 2501 C CA . GLN A 1 329 ? -15.810 7.804 1.171 1.00 96.06 329 GLN A CA 1
ATOM 2502 C C . GLN A 1 329 ? -14.693 7.880 0.123 1.00 96.06 329 GLN A C 1
ATOM 2504 O O . GLN A 1 329 ? -14.832 8.596 -0.869 1.00 96.06 329 GLN A O 1
ATOM 2509 N N . LEU A 1 330 ? -13.590 7.143 0.303 1.00 96.19 330 LEU A N 1
ATOM 2510 C CA . LEU A 1 330 ? -12.530 7.079 -0.701 1.00 96.19 330 LEU A CA 1
ATOM 2511 C C . LEU A 1 330 ? -13.069 6.438 -1.983 1.00 96.19 330 LEU A C 1
ATOM 2513 O O . LEU A 1 330 ? -13.719 5.399 -1.897 1.00 96.19 330 LEU A O 1
ATOM 2517 N N . PRO A 1 331 ? -12.789 6.984 -3.175 1.00 96.94 331 PRO A N 1
ATOM 2518 C CA . PRO A 1 331 ? -13.304 6.417 -4.414 1.00 96.94 331 PRO A CA 1
ATOM 2519 C C . PRO A 1 331 ? -12.800 4.983 -4.618 1.00 96.94 331 PRO A C 1
ATOM 2521 O O . PRO A 1 331 ? -11.616 4.691 -4.427 1.00 96.94 331 PRO A O 1
ATOM 2524 N N . ILE A 1 332 ? -13.711 4.096 -5.026 1.00 96.81 332 ILE A N 1
ATOM 2525 C CA . ILE A 1 332 ? -13.362 2.741 -5.467 1.00 96.81 332 ILE A CA 1
ATOM 2526 C C . ILE A 1 332 ? -12.581 2.855 -6.773 1.00 96.81 332 ILE A C 1
ATOM 2528 O O . ILE A 1 332 ? -12.927 3.643 -7.656 1.00 96.81 332 ILE A O 1
ATOM 2532 N N . TRP A 1 333 ? -11.544 2.041 -6.925 1.00 95.81 333 TRP A N 1
ATOM 2533 C CA . TRP A 1 333 ? -10.851 1.910 -8.194 1.00 95.81 333 TRP A CA 1
ATOM 2534 C C . TRP A 1 333 ? -11.706 1.141 -9.208 1.00 95.81 333 TRP A C 1
ATOM 2536 O O . TRP A 1 333 ? -11.786 -0.081 -9.172 1.00 95.81 333 TRP A O 1
ATOM 2546 N N . THR A 1 334 ? -12.356 1.866 -10.119 1.00 95.12 334 THR A N 1
ATOM 2547 C CA . THR A 1 334 ? -13.315 1.314 -11.098 1.00 95.12 334 THR A CA 1
ATOM 2548 C C . THR A 1 334 ? -12.797 1.311 -12.538 1.00 95.12 334 THR A C 1
ATOM 2550 O O . THR A 1 334 ? -13.573 1.231 -13.489 1.00 95.12 334 THR A O 1
ATOM 2553 N N . SER A 1 335 ? -11.483 1.424 -12.742 1.00 93.88 335 SER A N 1
ATOM 2554 C CA . SER A 1 335 ? -10.921 1.439 -14.098 1.00 93.88 335 SER A CA 1
ATOM 2555 C C . SER A 1 335 ? -11.053 0.079 -14.791 1.00 93.88 335 SER A C 1
ATOM 2557 O O . SER A 1 335 ? -11.155 -0.951 -14.132 1.00 93.88 335 SER A O 1
ATOM 2559 N N . LYS A 1 336 ? -10.931 0.045 -16.126 1.00 94.19 336 LYS A N 1
ATOM 2560 C CA . LYS A 1 336 ? -10.883 -1.222 -16.883 1.00 94.19 336 LYS A CA 1
ATOM 2561 C C . LYS A 1 336 ? -9.735 -2.148 -16.459 1.00 94.19 336 LYS A C 1
ATOM 2563 O O . LYS A 1 336 ? -9.804 -3.334 -16.740 1.00 94.19 336 LYS A O 1
ATOM 2568 N N . MET A 1 337 ? -8.689 -1.601 -15.837 1.00 93.75 337 MET A N 1
ATOM 2569 C CA . MET A 1 337 ? -7.525 -2.337 -15.331 1.00 93.75 337 MET A CA 1
ATOM 2570 C C . MET A 1 337 ? -7.617 -2.632 -13.827 1.00 93.75 337 MET A C 1
ATOM 2572 O O . MET A 1 337 ? -6.666 -3.156 -13.265 1.00 93.75 337 MET A O 1
ATOM 2576 N N . ALA A 1 338 ? -8.710 -2.246 -13.159 1.00 92.69 338 ALA A N 1
ATOM 2577 C CA . ALA A 1 338 ? -8.935 -2.632 -11.772 1.00 92.69 338 ALA A CA 1
ATOM 2578 C C . ALA A 1 338 ? -9.226 -4.146 -11.686 1.00 92.69 338 ALA A C 1
ATOM 2580 O O . ALA A 1 338 ? -9.648 -4.726 -12.689 1.00 92.69 338 ALA A O 1
ATOM 2581 N N . PRO A 1 339 ? -9.065 -4.777 -10.509 1.00 90.12 339 PRO A N 1
ATOM 2582 C CA . PRO A 1 339 ? -9.339 -6.200 -10.326 1.00 90.12 339 PRO A CA 1
ATOM 2583 C C . PRO A 1 339 ? -10.750 -6.587 -10.777 1.00 90.12 339 PRO A C 1
ATOM 2585 O O . PRO A 1 339 ? -11.734 -5.981 -10.349 1.00 90.12 339 PRO A O 1
ATOM 2588 N N . GLY A 1 340 ? -10.855 -7.595 -11.642 1.00 87.00 340 GLY A N 1
ATOM 2589 C CA . GLY A 1 340 ? -12.113 -8.009 -12.276 1.00 87.00 340 GLY A CA 1
ATOM 2590 C C . GLY A 1 340 ? -12.610 -7.101 -13.410 1.00 87.00 340 GLY A C 1
ATOM 2591 O O . GLY A 1 340 ? -13.677 -7.343 -13.962 1.00 87.00 340 GLY A O 1
ATOM 2592 N N . GLY A 1 341 ? -11.866 -6.060 -13.787 1.00 90.75 341 GLY A N 1
ATOM 2593 C CA . GLY A 1 341 ? -12.153 -5.257 -14.973 1.00 90.75 341 GLY A CA 1
ATOM 2594 C C . GLY A 1 341 ? -11.823 -5.989 -16.280 1.00 90.75 341 GLY A C 1
ATOM 2595 O O . GLY A 1 341 ? -11.029 -6.927 -16.312 1.00 90.75 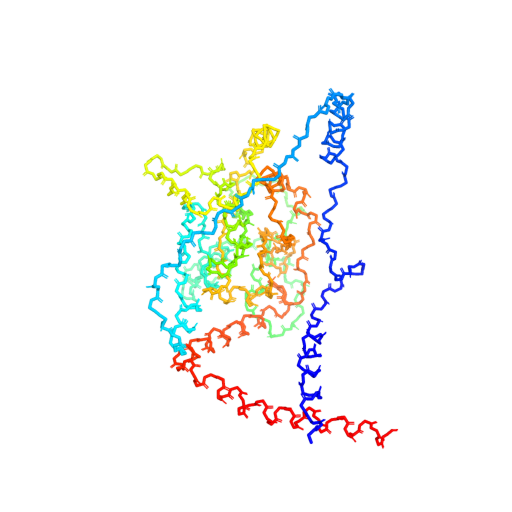341 GLY A O 1
ATOM 2596 N N . GLU A 1 342 ? -12.378 -5.505 -17.398 1.00 93.56 342 GLU A N 1
ATOM 2597 C CA . GLU A 1 342 ? -12.178 -6.048 -18.761 1.00 93.56 342 GLU A CA 1
ATOM 2598 C C . GLU A 1 342 ? -10.691 -6.279 -19.123 1.00 93.56 342 GLU A C 1
ATOM 2600 O O . GLU A 1 342 ? -10.341 -7.167 -19.901 1.00 93.56 342 GLU A O 1
ATOM 2605 N N . ARG A 1 343 ? -9.792 -5.467 -18.555 1.00 94.19 343 ARG A N 1
ATOM 2606 C CA . ARG A 1 343 ? -8.352 -5.437 -18.835 1.00 94.19 343 ARG A CA 1
ATOM 2607 C C . ARG A 1 343 ? -7.486 -5.729 -17.605 1.00 94.19 343 ARG A C 1
ATOM 2609 O O . ARG A 1 343 ? -6.316 -5.361 -17.611 1.00 94.19 343 ARG A O 1
ATOM 2616 N N . ASP A 1 344 ? -8.019 -6.396 -16.584 1.00 90.62 344 ASP A N 1
ATOM 2617 C CA . ASP A 1 344 ? -7.266 -6.815 -15.384 1.00 90.62 344 ASP A CA 1
ATOM 2618 C C . ASP A 1 344 ? -6.037 -7.691 -15.725 1.00 90.62 344 ASP A C 1
ATOM 2620 O O . ASP A 1 344 ? -4.954 -7.574 -15.154 1.00 90.62 344 ASP A O 1
ATOM 2624 N N . HIS A 1 345 ? -6.143 -8.484 -16.793 1.00 91.06 345 HIS A N 1
ATOM 2625 C CA . HIS A 1 345 ? -5.031 -9.291 -17.301 1.00 91.06 345 HIS A CA 1
ATOM 2626 C C . HIS A 1 345 ? -3.827 -8.459 -17.796 1.00 91.06 345 HIS A C 1
ATOM 2628 O O . HIS A 1 345 ? -2.738 -9.007 -17.975 1.00 91.06 345 HIS A O 1
ATOM 2634 N N . ILE A 1 346 ? -3.995 -7.157 -18.076 1.00 93.31 346 ILE A N 1
ATOM 2635 C CA . ILE A 1 346 ? -2.904 -6.299 -18.559 1.00 93.31 346 ILE A CA 1
ATOM 2636 C C . ILE A 1 346 ? -1.906 -6.004 -17.427 1.00 93.31 346 ILE A C 1
ATOM 2638 O O . ILE A 1 346 ? -0.737 -6.354 -17.608 1.00 93.31 346 ILE A O 1
ATOM 2642 N N . PRO A 1 347 ? -2.306 -5.426 -16.272 1.00 90.81 347 PRO A N 1
ATOM 2643 C CA . PRO A 1 347 ? -1.416 -5.284 -15.120 1.00 90.81 347 PRO A CA 1
ATOM 2644 C C . PRO A 1 347 ? -0.741 -6.588 -14.702 1.00 90.81 347 PRO A C 1
ATOM 2646 O O . PRO A 1 347 ? 0.447 -6.577 -14.400 1.00 90.81 347 PRO A O 1
ATOM 2649 N N . GLU A 1 348 ? -1.453 -7.719 -14.736 1.00 88.06 348 GLU A N 1
ATOM 2650 C CA . GLU A 1 348 ? -0.870 -9.030 -14.424 1.00 88.06 348 GLU A CA 1
ATOM 2651 C C . GLU A 1 348 ? 0.259 -9.411 -15.397 1.00 88.06 348 GLU A C 1
ATOM 2653 O O . GLU A 1 348 ? 1.363 -9.761 -14.975 1.00 88.06 348 GLU A O 1
ATOM 2658 N N . ARG A 1 349 ? 0.030 -9.290 -16.712 1.00 92.19 349 ARG A N 1
ATOM 2659 C CA . ARG A 1 349 ? 1.066 -9.568 -17.723 1.00 92.19 349 ARG A CA 1
ATOM 2660 C C . ARG A 1 349 ? 2.253 -8.624 -17.595 1.00 92.19 349 ARG A C 1
ATOM 2662 O O . ARG A 1 349 ? 3.392 -9.075 -17.670 1.00 92.19 349 ARG A O 1
ATOM 2669 N N . ILE A 1 350 ? 1.990 -7.334 -17.396 1.00 89.75 350 ILE A N 1
ATOM 2670 C CA . ILE A 1 350 ? 3.025 -6.317 -17.200 1.00 89.75 350 ILE A CA 1
ATOM 2671 C C . ILE A 1 350 ? 3.852 -6.661 -15.961 1.00 89.75 350 ILE A C 1
ATOM 2673 O O . ILE A 1 350 ? 5.071 -6.743 -16.061 1.00 89.75 350 ILE A O 1
ATOM 2677 N N . SER A 1 351 ? 3.202 -6.953 -14.835 1.00 88.94 351 SER A N 1
ATOM 2678 C CA . SER A 1 351 ? 3.856 -7.395 -13.604 1.00 88.94 351 SER A CA 1
ATOM 2679 C C . SER A 1 351 ? 4.761 -8.604 -13.849 1.00 88.94 351 SER A C 1
ATOM 2681 O O . SER A 1 351 ? 5.928 -8.567 -13.481 1.00 88.94 351 SER A O 1
ATOM 2683 N N . ASN A 1 352 ? 4.275 -9.649 -14.526 1.00 88.12 352 ASN A N 1
ATOM 2684 C CA . ASN A 1 352 ? 5.078 -10.843 -14.816 1.00 88.12 352 ASN A CA 1
ATOM 2685 C C . ASN A 1 352 ? 6.302 -10.531 -15.693 1.00 88.12 352 ASN A C 1
ATOM 2687 O O . ASN A 1 352 ? 7.395 -11.036 -15.433 1.00 88.12 352 ASN A O 1
ATOM 2691 N N . VAL A 1 353 ? 6.140 -9.672 -16.705 1.00 90.75 353 VAL A N 1
ATOM 2692 C CA . VAL A 1 353 ? 7.244 -9.226 -17.570 1.00 90.75 353 VAL A CA 1
ATOM 2693 C C . VAL A 1 353 ? 8.267 -8.411 -16.780 1.00 90.75 353 VAL A C 1
ATOM 2695 O O . VAL A 1 353 ? 9.464 -8.652 -16.917 1.00 90.75 353 VAL A O 1
ATOM 2698 N N . PHE A 1 354 ? 7.827 -7.478 -15.933 1.00 86.50 354 PHE A N 1
ATOM 2699 C CA . PHE A 1 354 ? 8.726 -6.655 -15.123 1.00 86.50 354 PHE A CA 1
ATOM 2700 C C . PHE A 1 354 ? 9.422 -7.454 -14.019 1.00 86.50 354 PHE A C 1
ATOM 2702 O O . PHE A 1 354 ? 10.609 -7.235 -13.798 1.00 86.50 354 PHE A O 1
ATOM 2709 N N . SER A 1 355 ? 8.746 -8.412 -13.381 1.00 84.50 355 SER A N 1
ATOM 2710 C CA . SER A 1 355 ? 9.380 -9.337 -12.434 1.00 84.50 355 SER A CA 1
ATOM 2711 C C . SER A 1 355 ? 10.475 -10.153 -13.118 1.00 84.50 355 SER A C 1
ATOM 2713 O O . SER A 1 355 ? 11.590 -10.242 -12.609 1.00 84.50 355 SER A O 1
ATOM 2715 N N . TYR A 1 356 ? 10.201 -10.692 -14.311 1.00 88.56 356 TYR A N 1
ATOM 2716 C CA . TYR A 1 356 ? 11.220 -11.388 -15.096 1.00 88.56 356 TYR A CA 1
ATOM 2717 C C . TYR A 1 356 ? 12.385 -10.461 -15.464 1.00 88.56 356 TYR A C 1
ATOM 2719 O O . TYR A 1 356 ? 13.548 -10.826 -15.292 1.00 88.56 356 TYR A O 1
ATOM 2727 N N . PHE A 1 357 ? 12.083 -9.244 -15.921 1.00 88.25 357 PHE A N 1
ATOM 2728 C CA . PHE A 1 357 ? 13.093 -8.241 -16.243 1.00 88.25 357 PHE A CA 1
ATOM 2729 C C . PHE A 1 357 ? 13.969 -7.906 -15.032 1.00 88.25 357 PHE A C 1
ATOM 2731 O O . PHE A 1 357 ? 15.185 -7.838 -15.176 1.00 88.25 357 PHE A O 1
ATOM 2738 N N . TYR A 1 358 ? 13.384 -7.763 -13.840 1.00 85.00 358 TYR A N 1
ATOM 2739 C CA . TYR A 1 358 ? 14.119 -7.508 -12.603 1.00 85.00 358 TYR A CA 1
ATOM 2740 C C . TYR A 1 358 ? 15.105 -8.641 -12.291 1.00 85.00 358 TYR A C 1
ATOM 2742 O O . TYR A 1 358 ? 16.291 -8.378 -12.115 1.00 85.00 358 TYR A O 1
ATOM 2750 N N . VAL A 1 359 ? 14.653 -9.900 -12.348 1.00 87.31 359 VAL A N 1
ATOM 2751 C CA . VAL A 1 359 ? 15.506 -11.088 -12.130 1.00 87.31 359 VAL A CA 1
ATOM 2752 C C . VAL A 1 359 ? 16.651 -11.171 -13.146 1.00 87.31 359 VAL A C 1
ATOM 2754 O O . VAL A 1 359 ? 17.747 -11.631 -12.826 1.00 87.31 359 VAL A O 1
ATOM 2757 N N . VAL A 1 360 ? 16.422 -10.746 -14.390 1.00 90.50 360 VAL A N 1
ATOM 2758 C CA . VAL A 1 360 ? 17.478 -10.688 -15.412 1.00 90.50 360 VAL A CA 1
ATOM 2759 C C . VAL A 1 360 ? 18.453 -9.545 -15.130 1.00 90.50 360 VAL A C 1
ATOM 2761 O O . VAL A 1 360 ? 19.662 -9.761 -15.178 1.00 90.50 360 VAL A O 1
ATOM 2764 N N . MET A 1 361 ? 17.949 -8.350 -14.814 1.00 87.62 361 MET A N 1
ATOM 2765 C CA . MET A 1 361 ? 18.763 -7.166 -14.522 1.00 87.62 361 MET A CA 1
ATOM 2766 C C . MET A 1 361 ? 19.624 -7.339 -13.272 1.00 87.62 361 MET A C 1
ATOM 2768 O O . MET A 1 361 ? 20.750 -6.856 -13.253 1.00 87.62 361 MET A O 1
ATOM 2772 N N . GLU A 1 362 ? 19.140 -8.061 -12.263 1.00 88.56 362 GLU A N 1
ATOM 2773 C CA . GLU A 1 362 ? 19.887 -8.364 -11.037 1.00 88.56 362 GLU A CA 1
ATOM 2774 C C . GLU A 1 362 ? 21.167 -9.172 -11.315 1.00 88.56 362 GLU A C 1
ATOM 2776 O O . GLU A 1 362 ? 22.170 -9.025 -10.622 1.00 88.56 362 GLU A O 1
ATOM 2781 N N . LYS A 1 363 ? 21.180 -9.979 -12.384 1.00 93.06 363 LYS A N 1
ATOM 2782 C CA . LYS A 1 363 ? 22.370 -10.736 -12.809 1.00 93.06 363 LYS A CA 1
ATOM 2783 C C . LYS A 1 363 ? 23.401 -9.879 -13.543 1.00 93.06 363 LYS A C 1
ATOM 2785 O O . LYS A 1 363 ? 24.518 -10.342 -13.780 1.00 93.06 363 LYS A O 1
ATOM 2790 N N . ILE A 1 364 ? 23.038 -8.665 -13.954 1.00 91.31 364 ILE A N 1
ATOM 2791 C CA . ILE A 1 364 ? 23.922 -7.769 -14.696 1.00 91.31 364 ILE A CA 1
ATOM 2792 C C . ILE A 1 364 ? 24.768 -6.978 -13.688 1.00 91.31 364 ILE A C 1
ATOM 2794 O O . ILE A 1 364 ? 24.212 -6.314 -12.814 1.00 91.31 364 ILE A O 1
ATOM 2798 N N . PRO A 1 365 ? 26.110 -6.978 -13.805 1.00 93.69 365 PRO A N 1
ATOM 2799 C CA . PRO A 1 365 ? 26.955 -6.170 -12.934 1.00 93.69 365 PRO A CA 1
ATOM 2800 C C . PRO A 1 365 ? 26.565 -4.688 -12.989 1.00 93.69 365 PRO A C 1
ATOM 2802 O O . PRO A 1 365 ? 26.381 -4.134 -14.073 1.00 93.69 365 PRO A O 1
ATOM 2805 N N . GLY A 1 366 ? 26.505 -4.023 -11.832 1.00 90.44 366 GLY A N 1
ATOM 2806 C CA . GLY A 1 366 ? 26.069 -2.623 -11.714 1.00 90.44 366 GLY A CA 1
ATOM 2807 C C . GLY A 1 366 ? 26.680 -1.647 -12.740 1.00 90.44 366 GLY A C 1
ATOM 2808 O O . GLY A 1 366 ? 25.928 -0.870 -13.326 1.00 90.44 366 GLY A O 1
ATOM 2809 N N . PRO A 1 367 ? 27.994 -1.702 -13.049 1.00 92.94 367 PRO A N 1
ATOM 2810 C CA . PRO A 1 367 ? 28.609 -0.831 -14.059 1.00 92.94 367 PRO A CA 1
ATOM 2811 C C . PRO A 1 367 ? 28.146 -1.074 -15.503 1.00 92.94 367 PRO A C 1
ATOM 2813 O O . PRO A 1 367 ? 28.277 -0.189 -16.345 1.00 92.94 367 PRO A O 1
ATOM 2816 N N . VAL A 1 368 ? 27.603 -2.253 -15.812 1.00 94.31 368 VAL A N 1
ATOM 2817 C CA . VAL A 1 368 ? 27.139 -2.609 -17.163 1.00 94.31 368 VAL A CA 1
ATOM 2818 C C . VAL A 1 368 ? 25.774 -1.988 -17.458 1.00 94.31 368 VAL A C 1
ATOM 2820 O O . VAL A 1 368 ? 25.521 -1.579 -18.590 1.00 94.31 368 VAL A O 1
ATOM 2823 N N . VAL A 1 369 ? 24.914 -1.840 -16.445 1.00 90.56 369 VAL A N 1
ATOM 2824 C CA . VAL A 1 369 ? 23.584 -1.222 -16.582 1.00 90.56 369 VAL A CA 1
ATOM 2825 C C . VAL A 1 369 ? 23.630 0.166 -17.248 1.00 90.56 369 VAL A C 1
ATOM 2827 O O . VAL A 1 369 ? 22.930 0.346 -18.248 1.00 90.56 369 VAL A O 1
ATOM 2830 N N . PRO A 1 370 ? 24.446 1.144 -16.797 1.00 92.00 370 PRO A N 1
ATOM 2831 C CA . PRO A 1 370 ? 24.509 2.453 -17.445 1.00 92.00 370 PRO A CA 1
ATOM 2832 C C . PRO A 1 370 ? 25.098 2.397 -18.861 1.00 92.00 370 PRO A C 1
ATOM 2834 O O . PRO A 1 370 ? 24.704 3.205 -19.698 1.00 92.00 370 PRO A O 1
ATOM 2837 N N . ILE A 1 371 ? 25.988 1.443 -19.165 1.00 94.75 371 ILE A N 1
ATOM 2838 C CA . ILE A 1 371 ? 26.537 1.260 -20.520 1.00 94.75 371 ILE A CA 1
ATOM 2839 C C . ILE A 1 371 ? 25.426 0.806 -21.469 1.00 94.75 371 ILE A C 1
ATOM 2841 O O . ILE A 1 371 ? 25.215 1.423 -22.512 1.00 94.75 371 ILE A O 1
ATOM 2845 N N . VAL A 1 372 ? 24.669 -0.223 -21.081 1.00 91.19 372 VAL A N 1
ATOM 2846 C CA . VAL A 1 372 ? 23.531 -0.721 -21.867 1.00 91.19 372 VAL A CA 1
ATOM 2847 C C . VAL A 1 372 ? 22.470 0.370 -22.022 1.00 91.19 372 VAL A C 1
ATOM 2849 O O . VAL A 1 372 ? 21.980 0.598 -23.128 1.00 91.19 372 VAL A O 1
ATOM 2852 N N . ALA A 1 373 ? 22.160 1.104 -20.951 1.00 91.94 373 ALA A N 1
ATOM 2853 C CA . ALA A 1 373 ? 21.226 2.225 -21.008 1.00 91.94 373 ALA A CA 1
ATOM 2854 C C . ALA A 1 373 ? 21.702 3.326 -21.972 1.00 91.94 373 ALA A C 1
ATOM 2856 O O . ALA A 1 373 ? 20.909 3.809 -22.777 1.00 91.94 373 ALA A O 1
ATOM 2857 N N . ALA A 1 374 ? 22.990 3.688 -21.954 1.00 93.50 374 ALA A N 1
ATOM 2858 C CA . ALA A 1 374 ? 23.562 4.674 -22.872 1.00 93.50 374 ALA A CA 1
ATOM 2859 C C . ALA A 1 374 ? 23.510 4.204 -24.336 1.00 93.50 374 ALA A C 1
ATOM 2861 O O . ALA A 1 374 ? 23.152 4.985 -25.221 1.00 93.50 374 ALA A O 1
ATOM 2862 N N . MET A 1 375 ? 23.797 2.922 -24.587 1.00 95.00 375 MET A N 1
ATOM 2863 C CA . MET A 1 375 ? 23.699 2.317 -25.920 1.00 95.00 375 MET A CA 1
ATOM 2864 C C . MET A 1 375 ? 22.260 2.318 -26.451 1.00 95.00 375 MET A C 1
ATOM 2866 O O . MET A 1 375 ? 22.051 2.571 -27.634 1.00 95.00 375 MET A O 1
ATOM 2870 N N . LEU A 1 376 ? 21.264 2.080 -25.590 1.00 92.94 376 LEU A N 1
ATOM 2871 C CA . LEU A 1 376 ? 19.845 2.118 -25.965 1.00 92.94 376 LEU A CA 1
ATOM 2872 C C . LEU A 1 376 ? 19.292 3.547 -26.085 1.00 92.94 376 LEU A C 1
ATOM 2874 O O . LEU A 1 376 ? 18.399 3.799 -26.896 1.00 92.94 376 LEU A O 1
ATOM 2878 N N . ALA A 1 377 ? 19.828 4.500 -25.321 1.00 94.38 377 ALA A N 1
ATOM 2879 C CA . ALA A 1 377 ? 19.384 5.890 -25.346 1.00 94.38 377 ALA A CA 1
ATOM 2880 C C . ALA A 1 377 ? 19.686 6.581 -26.683 1.00 94.38 377 ALA A C 1
ATOM 2882 O O . ALA A 1 377 ? 18.862 7.353 -27.169 1.00 94.38 377 ALA A O 1
ATOM 2883 N N . GLN A 1 378 ? 20.831 6.298 -27.311 1.00 95.06 378 GLN A N 1
ATOM 2884 C CA . GLN A 1 378 ? 21.215 6.928 -28.581 1.00 95.06 378 GLN A CA 1
ATOM 2885 C C . GLN A 1 378 ? 20.213 6.700 -29.732 1.00 95.06 378 GLN A C 1
ATOM 2887 O O . GLN A 1 378 ? 19.750 7.690 -30.311 1.00 95.06 378 GLN A O 1
ATOM 2892 N N . PRO A 1 379 ? 19.825 5.455 -30.083 1.00 95.56 379 PRO A N 1
ATOM 2893 C CA . PRO A 1 379 ? 18.840 5.222 -31.137 1.00 95.56 379 PRO A CA 1
ATOM 2894 C C . PRO A 1 379 ? 17.456 5.756 -30.757 1.00 95.56 379 PRO A C 1
ATOM 2896 O O . PRO A 1 379 ? 16.753 6.275 -31.625 1.00 95.56 379 PRO A O 1
ATOM 2899 N N . LEU A 1 380 ? 17.082 5.694 -29.473 1.00 92.38 380 LEU A N 1
ATOM 2900 C CA . LEU A 1 380 ? 15.813 6.234 -28.987 1.00 92.38 380 LEU A CA 1
ATOM 2901 C C . LEU A 1 380 ? 15.737 7.758 -29.175 1.00 92.38 380 LEU A C 1
ATOM 2903 O O . LEU A 1 380 ? 14.759 8.258 -29.731 1.00 92.38 380 LEU A O 1
ATOM 2907 N N . LEU A 1 381 ? 16.786 8.491 -28.793 1.00 91.69 381 LEU A N 1
ATOM 2908 C CA . LEU A 1 381 ? 16.890 9.939 -29.009 1.00 91.69 381 LEU A CA 1
ATOM 2909 C C . LEU A 1 381 ? 16.874 10.285 -30.501 1.00 91.69 381 LEU A C 1
ATOM 2911 O O . LEU A 1 381 ? 16.143 11.182 -30.924 1.00 91.69 381 LEU A O 1
ATOM 2915 N N . GLY A 1 382 ? 17.615 9.532 -31.320 1.00 94.25 382 GLY A N 1
ATOM 2916 C CA . GLY A 1 382 ? 17.598 9.695 -32.774 1.00 94.25 382 GLY A CA 1
ATOM 2917 C C . GLY A 1 382 ? 16.202 9.495 -33.373 1.00 94.25 382 GLY A C 1
ATOM 2918 O O . GLY A 1 382 ? 15.793 10.238 -34.266 1.00 94.25 382 GLY A O 1
ATOM 2919 N N . TRP A 1 383 ? 15.439 8.528 -32.864 1.00 94.44 383 TRP A N 1
ATOM 2920 C CA . TRP A 1 383 ? 14.060 8.289 -33.285 1.00 94.44 383 TRP A CA 1
ATOM 2921 C C . TRP A 1 383 ? 13.102 9.398 -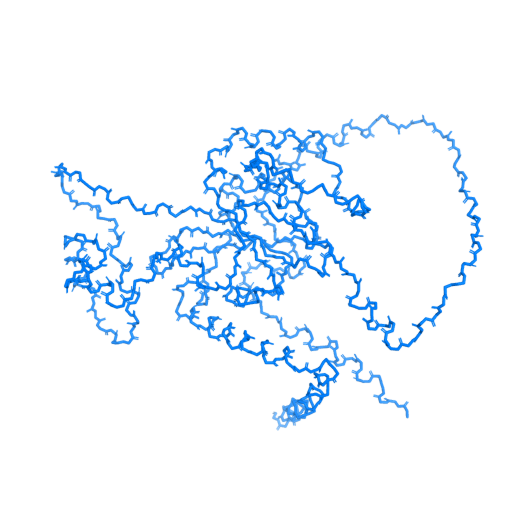32.836 1.00 94.44 383 TRP A C 1
ATOM 2923 O O . TRP A 1 383 ? 12.280 9.848 -33.638 1.00 94.44 383 TRP A O 1
ATOM 2933 N N . MET A 1 384 ? 13.232 9.887 -31.599 1.00 92.06 384 MET A N 1
ATOM 2934 C CA . MET A 1 384 ? 12.416 10.992 -31.086 1.00 92.06 384 MET A CA 1
ATOM 2935 C C . MET A 1 384 ? 12.654 12.289 -31.870 1.00 92.06 384 MET A C 1
ATOM 2937 O O . MET A 1 384 ? 11.696 12.967 -32.232 1.00 92.06 384 MET A O 1
ATOM 2941 N N . HIS A 1 385 ? 13.905 12.604 -32.217 1.00 91.69 385 HIS A N 1
ATOM 2942 C CA . HIS A 1 385 ? 14.233 13.829 -32.957 1.00 91.69 385 HIS A CA 1
ATOM 2943 C C . HIS A 1 385 ? 13.798 13.784 -34.430 1.00 91.69 385 HIS A C 1
ATOM 2945 O O . HIS A 1 385 ? 13.440 14.815 -34.997 1.00 91.69 385 HIS A O 1
ATOM 2951 N N . LYS A 1 386 ? 13.749 12.598 -35.055 1.00 90.62 386 LYS A N 1
ATOM 2952 C CA . LYS A 1 386 ? 13.250 12.444 -36.436 1.00 90.62 386 LYS A CA 1
ATOM 2953 C C . LYS A 1 386 ? 11.781 12.847 -36.601 1.00 90.62 386 LYS A C 1
ATOM 2955 O O . LYS A 1 386 ? 11.370 13.158 -37.716 1.00 90.62 386 LYS A O 1
ATOM 2960 N N . ARG A 1 387 ? 10.978 12.827 -35.530 1.00 77.94 387 ARG A N 1
ATOM 2961 C CA . ARG A 1 387 ? 9.545 13.155 -35.598 1.00 77.94 387 ARG A CA 1
ATOM 2962 C C . ARG A 1 387 ? 9.273 14.658 -35.606 1.00 77.94 387 ARG A C 1
ATOM 2964 O O . ARG A 1 387 ? 8.350 15.072 -36.298 1.00 77.94 387 ARG A O 1
ATOM 2971 N N . SER A 1 388 ? 10.093 15.464 -34.932 1.00 75.69 388 SER A N 1
ATOM 2972 C CA . SER A 1 388 ? 9.919 16.923 -34.907 1.00 75.69 388 SER A CA 1
ATOM 2973 C C . SER A 1 388 ? 10.183 17.559 -36.273 1.00 75.69 388 SER A C 1
ATOM 2975 O O . SER A 1 388 ? 9.406 18.391 -36.716 1.00 75.69 388 SER A O 1
ATOM 2977 N N . ALA A 1 389 ? 11.190 17.077 -37.008 1.00 74.44 389 ALA A N 1
ATOM 2978 C CA . ALA A 1 389 ? 11.525 17.603 -38.335 1.00 74.44 389 ALA A CA 1
ATOM 2979 C C . ALA A 1 389 ? 10.429 17.387 -39.401 1.00 74.44 389 ALA A C 1
ATOM 2981 O O . ALA A 1 389 ? 10.480 17.991 -40.467 1.00 74.44 389 ALA A O 1
ATOM 2982 N N . ARG A 1 390 ? 9.452 16.505 -39.145 1.00 74.94 390 ARG A N 1
ATOM 2983 C CA . ARG A 1 390 ? 8.349 16.220 -40.075 1.00 74.94 390 ARG A CA 1
ATOM 2984 C C . ARG A 1 390 ? 7.097 17.054 -39.797 1.00 74.94 390 ARG A C 1
ATOM 2986 O O . ARG A 1 390 ? 6.233 17.113 -40.662 1.00 74.94 390 ARG A O 1
ATOM 2993 N N . ALA A 1 391 ? 6.991 17.655 -38.612 1.00 74.06 391 ALA A N 1
ATOM 2994 C CA . ALA A 1 391 ? 5.848 18.481 -38.236 1.00 74.06 391 ALA A CA 1
ATOM 2995 C C . ALA A 1 391 ? 5.904 19.884 -38.864 1.00 74.06 391 ALA A C 1
ATOM 2997 O O . ALA A 1 391 ? 4.853 20.460 -39.089 1.00 74.06 391 ALA A O 1
ATOM 2998 N N . ASP A 1 392 ? 7.095 20.380 -39.214 1.00 73.56 392 ASP A N 1
ATOM 2999 C CA . ASP A 1 392 ? 7.286 21.716 -39.809 1.00 73.56 392 ASP A CA 1
ATOM 3000 C C . ASP A 1 392 ? 7.160 21.735 -41.349 1.00 73.56 392 ASP A C 1
ATOM 3002 O O . ASP A 1 392 ? 7.352 22.770 -41.984 1.00 73.56 392 ASP A O 1
ATOM 3006 N N . LEU A 1 393 ? 6.890 20.580 -41.970 1.00 72.81 393 LEU A N 1
ATOM 3007 C CA . LEU A 1 393 ? 6.754 20.421 -43.428 1.00 72.81 393 LEU A CA 1
ATOM 3008 C C . LEU A 1 393 ? 5.296 20.249 -43.893 1.00 72.81 393 LEU A C 1
ATOM 3010 O O . LEU A 1 393 ? 5.071 20.044 -45.085 1.00 72.81 393 LEU A O 1
ATOM 3014 N N . ASN A 1 394 ? 4.334 20.335 -42.972 1.00 56.38 394 ASN A N 1
ATOM 3015 C CA . ASN A 1 394 ? 2.891 20.395 -43.227 1.00 56.38 394 ASN A CA 1
ATOM 3016 C C . ASN A 1 394 ? 2.329 21.655 -42.573 1.00 56.38 394 ASN A C 1
ATOM 3018 O O . ASN A 1 394 ? 1.319 22.169 -43.100 1.00 56.38 394 ASN A O 1
#

Foldseek 3Di:
DPPVVVVVVVVVVVVPPPCPDPDPPPDDPPDAPDQPPPDDPVVVVVVVVVVPVPPDPDDDDDDDDDDDDDDDDDDDDDPPDPVVVVCVVVPPPDPQQDFFPLAAADADDVVCCVLVPPPQDPVSLVVLHDDNCSSLVHDPVLCPVVVPPDPDDDDDDPVQPNLVSPDDDPDDDDDDDDDPPPPPADFKEKEWEAARGDDPLRVQQSVLQRVLVCLLPPHDPPPDRDPDPPVNVVDHDDDCDPVLVVLSVVLCVVQNPSSNSYGHYYYHCVNRVLVCLLQVHDDDGKIWIWAQDPDSQFSIWIFINDDDSHHDHSSVVSVQSSDPVRRVSGDTPPDLCPGSHVNVVVSNVVSVVVVVVVVVVVPDPPVVVVVVVVVVVVVVVVVVVVVVVVVVVD

Organism: NCBI:txid155126